Protein AF-0000000087420290 (afdb_homodimer)

Radius of gyration: 26.46 Å; Cα contacts (8 Å, |Δi|>4): 1224; chains: 2; bounding box: 42×82×59 Å

Nearest PDB structures (foldseek):
  6dr8-assembly1_A  TM=7.095E-01  e=1.200E-16  Cronobacter sakazakii
  6nc5-assembly1_A  TM=7.216E-01  e=1.451E-15  Cronobacter sakazakii
  6u10-assembly1_A  TM=7.898E-01  e=5.062E-14  Stenotrophomonas maltophilia K279a
  1k07-assembly1_A  TM=7.465E-01  e=8.359E-13  Fluoribacter gormanii
  1l9y-assembly2_B  TM=7.289E-01  e=7.854E-13  Fluoribacter gormanii

Solvent-accessible surface area (backbone atoms only — not comparable to full-atom values): 25732 Å² total; per-residue (Å²): 124,48,80,79,53,59,77,44,97,53,29,31,39,50,32,58,58,66,36,38,78,69,63,43,46,26,37,38,42,49,26,92,78,27,26,32,31,41,31,55,9,36,52,87,40,30,65,58,54,52,49,52,42,47,39,51,69,47,62,54,68,34,29,57,35,40,31,35,37,40,52,35,34,58,32,40,43,10,47,62,60,44,38,70,73,41,46,76,49,38,33,29,29,25,67,71,28,39,61,46,26,48,66,32,35,40,49,58,18,64,22,39,27,68,58,70,73,40,75,51,86,63,67,64,39,78,63,70,38,71,49,46,66,74,36,72,50,74,34,64,89,44,65,32,37,32,39,63,40,27,14,43,27,77,25,24,30,26,39,38,43,88,47,37,26,37,38,24,53,62,47,37,79,87,42,33,30,36,37,55,35,52,55,46,25,23,34,54,70,45,29,42,55,33,49,51,51,59,54,73,43,85,50,48,33,35,38,24,30,51,58,58,43,32,56,62,47,59,67,50,47,48,51,36,41,54,52,50,58,56,44,30,51,28,42,39,42,42,86,45,20,81,48,48,64,63,54,57,53,36,42,53,33,20,59,74,63,59,69,69,58,125,123,48,82,79,56,59,77,42,96,53,29,30,38,50,32,57,59,66,36,37,77,71,62,44,47,26,38,38,41,49,26,92,78,26,27,32,31,40,31,56,9,36,51,87,40,30,67,58,53,51,48,51,42,47,40,51,68,46,63,54,68,33,30,56,35,41,32,36,37,40,54,35,34,59,32,39,43,9,46,62,60,43,37,70,72,41,45,76,49,37,34,30,28,24,68,71,28,39,59,47,27,48,65,32,35,40,51,59,17,66,22,40,29,68,61,68,73,38,76,51,87,63,68,63,39,78,64,70,38,73,48,47,65,74,36,72,49,73,34,66,88,46,63,33,36,31,39,63,40,26,14,45,27,78,25,22,30,26,38,39,42,86,47,37,26,37,38,23,53,61,47,37,82,88,41,34,30,38,37,56,35,50,56,44,25,23,34,53,70,45,28,43,54,34,48,52,51,59,55,71,44,85,50,47,33,36,39,23,30,52,55,59,43,33,57,63,46,60,66,51,49,48,52,36,40,53,53,50,57,56,44,30,50,28,43,40,42,42,85,45,21,81,49,49,66,62,52,58,54,35,42,54,33,20,59,73,64,60,69,70,59,125

Foldseek 3Di:
DQDADAPDVQKGWQCVSVVHDLFWTWIWGADDLAIEIEFQFAQVSNVVSVVSCVVNVRQLQRHAEHEYQAQACRRCQNVVVNCVVSPDYAYEFAPVRAVCQQVVPCQLNVCDDVVVPHHHDHDRDHGRYHDEAQDWDDHPPFIKGWYQQAFLANTGIWIDGVQEIALEQLADPQLDGHDQDVSNHGALVSSLVSLVVVLPDNRQWYNYRHDHIDGDDNVSSVVSSVVSVVVQADCVRPPSHPYDVVVVVVVVCVVVVHDDDD/DQDADAPDVQKGWQCVSVVHDLFWTWIWGADDLAIEIEFQFAQVSNVVSVVSCVVNVRQLQRHAEHEYQAQACRRCQNVVVNCVVSPDYAYEFAPVRAVCQQVVVCQLNVCDDVVVPHHHDHDRDHGRYHDEAQDWDDHPPFIKGWYQQAFLANTGIWIDGVQEIALEQLADPQLDGHDQDVSNHGALVSSLVSLVVVLPDNRQWYNYRHDHIDGDDNVSSVVSSVVSVVVLADCVRPPNHPYDVVVVVVVVCVVVVHDDDD

Secondary structure (DSSP, 8-state):
-PPP-EEETTEEEHHHHHTS--SS--EEEEETTEEEEE----GGGHHHHHHHHHHTT--GGGEEEEE-SS--HHHHTTHHHHHHHH-S-EEEE-HHHHHHHHTT-TTTTTSEEGGGTEE--------SEE--TT-EEEETTEEEEEEE--SSSTT-EEEEETTEEEEETS--TTS--S---TTTT--HHHHHHHHHHHHHS---EEEESSS--EE--HHHHHHHHHHHHHHTTSGGGGGGSS--HHHHHHHHHHHHTPPPP-/-PPP-EEETTEEEHHHHHTS--SS--EEEEETTEEEEE----GGGHHHHHHHHHHTT--GGGEEEEE-SS--HHHHTTHHHHHHHH-S-EEEE-HHHHHHHHTT-TTTTTSEEGGGTEE--------SEE--TT-EEEETTEEEEEEE--SSSTT-EEEEETTEEEEETS--TTS--S---TTTT--HHHHHHHHHHHH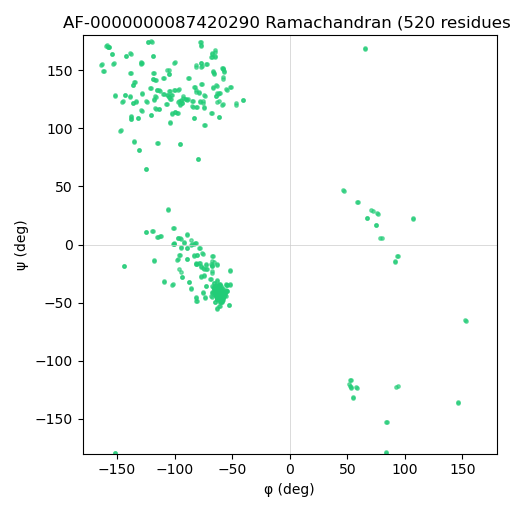HS---EEEESSS--EE--HHHHHHHHHHHHHHTTSGGGGGGSS--HHHHHHHHHHHHTPPPP-

Sequence (524 aa):
MLQRREYFPNVIEMNYQARQRLGCCVYLIFDQSEWMLIDIGYEDTVPEIVELIRQMDFPLANCKYLVLTHPDVDHAQGARKFCELVGDTQIVAHPGAVKPLADADRIRTFAEISAQGISLDIQPIKVDRQVDEGDVLEVGDIKIEVWHTPGHTDSQLAFRWNDLLFSGDNIFRDGGVGAIDAHHGSDIPAFIKSLRRIKDSDAKWLLPSHGPAFHKDDATLQQAIDRLDAYQHLSDFGTCAIDWPLLDEWEEDLIAGNKPQPMLQRREYFPNVIEMNYQARQRLGCCVYLIFDQSEWMLIDIGYEDTVPEIVELIRQMDFPLANCKYLVLTHPDVDHAQGARKFCELVGDTQIVAHPGAVKPLADADRIRTFAEISAQGISLDIQPIKVDRQVDEGDVLEVGDIKIEVWHTPGHTDSQLAFRWNDLLFSGDNIFRDGGVGAIDAHHGSDIPAFIKSLRRIKDSDAKWLLPSHGPAFHKDDATLQQAIDRLDAYQHLSDFGTCAIDWPLLDEWEEDLIAGNKPQP

Organism: NCBI:txid2527985

Structure (mmCIF, N/CA/C/O backbone):
data_AF-0000000087420290-model_v1
#
loop_
_entity.id
_entity.type
_entity.pdbx_description
1 polymer 'Hydroxyacylglutathione hydrolase'
#
loop_
_atom_site.group_PDB
_atom_site.id
_atom_site.type_symbol
_atom_site.label_atom_id
_atom_site.label_alt_id
_atom_site.label_comp_id
_atom_site.label_asym_id
_atom_site.label_entity_id
_atom_site.label_seq_id
_atom_site.pdbx_PDB_ins_code
_atom_site.Cartn_x
_atom_site.Cartn_y
_atom_site.Cartn_z
_atom_site.occupancy
_atom_site.B_iso_or_equiv
_atom_site.auth_seq_id
_atom_site.auth_comp_id
_atom_site.auth_asym_id
_atom_site.auth_atom_id
_atom_site.pdbx_PDB_model_num
ATOM 1 N N . MET A 1 1 ? -3.869 -34.812 -30.484 1 86 1 MET A N 1
ATOM 2 C CA . MET A 1 1 ? -3.312 -34.656 -29.141 1 86 1 MET A CA 1
ATOM 3 C C . MET A 1 1 ? -2.312 -33.5 -29.094 1 86 1 MET A C 1
ATOM 5 O O . MET A 1 1 ? -1.408 -33.438 -29.938 1 86 1 MET A O 1
ATOM 9 N N . LEU A 1 2 ? -2.639 -32.594 -28.188 1 93.88 2 LEU A N 1
ATOM 10 C CA . LEU A 1 2 ? -1.762 -31.438 -28.047 1 93.88 2 LEU A CA 1
ATOM 11 C C . LEU A 1 2 ? -0.466 -31.828 -27.344 1 93.88 2 LEU A C 1
ATOM 13 O O . LEU A 1 2 ? -0.49 -32.562 -26.344 1 93.88 2 LEU A O 1
ATOM 17 N N . GLN A 1 3 ? 0.605 -31.484 -27.953 1 95.81 3 GLN A N 1
ATOM 18 C CA . GLN A 1 3 ? 1.904 -31.781 -27.359 1 95.81 3 GLN A CA 1
ATOM 19 C C . GLN A 1 3 ? 2.061 -31.109 -26 1 95.81 3 GLN A C 1
ATOM 21 O O . GLN A 1 3 ? 1.726 -29.922 -25.844 1 95.81 3 GLN A O 1
ATOM 26 N N . ARG A 1 4 ? 2.477 -31.891 -25.016 1 96.38 4 ARG A N 1
ATOM 27 C CA . ARG A 1 4 ? 2.795 -31.344 -23.703 1 96.38 4 ARG A CA 1
ATOM 28 C C . ARG A 1 4 ? 4.117 -30.594 -23.734 1 96.38 4 ARG A C 1
ATOM 30 O O . ARG A 1 4 ? 5.164 -31.172 -24.047 1 96.38 4 ARG A O 1
ATOM 37 N N . ARG A 1 5 ? 4.062 -29.328 -23.453 1 95.19 5 ARG A N 1
ATOM 38 C CA . ARG A 1 5 ? 5.27 -28.516 -23.344 1 95.19 5 ARG A CA 1
ATOM 39 C C . ARG A 1 5 ? 5.73 -28.406 -21.891 1 95.19 5 ARG A C 1
ATOM 41 O O . ARG A 1 5 ? 5.414 -27.438 -21.203 1 95.19 5 ARG A O 1
ATOM 48 N N . GLU A 1 6 ? 6.512 -29.375 -21.469 1 94.94 6 GLU A N 1
ATOM 49 C CA . GLU A 1 6 ? 6.961 -29.406 -20.078 1 94.94 6 GLU A CA 1
ATOM 50 C C . GLU A 1 6 ? 8.055 -28.375 -19.828 1 94.94 6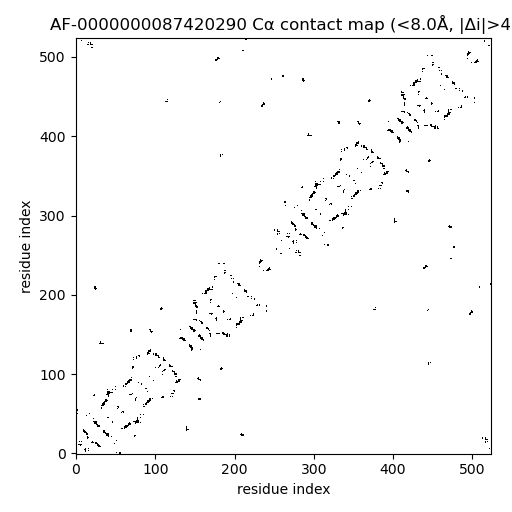 GLU A C 1
ATOM 52 O O . GLU A 1 6 ? 9.07 -28.359 -20.531 1 94.94 6 GLU A O 1
ATOM 57 N N . TYR A 1 7 ? 7.82 -27.469 -18.891 1 92.88 7 TYR A N 1
ATOM 58 C CA . TYR A 1 7 ? 8.867 -26.578 -18.391 1 92.88 7 TYR A CA 1
ATOM 59 C C . TYR A 1 7 ? 10.008 -27.359 -17.766 1 92.88 7 TYR A C 1
ATOM 61 O O . TYR A 1 7 ? 11.18 -27.078 -18.031 1 92.88 7 TYR A O 1
ATOM 69 N N . PHE A 1 8 ? 9.727 -28.234 -16.844 1 95 8 PHE A N 1
ATOM 70 C CA . PHE A 1 8 ? 10.555 -29.219 -16.172 1 95 8 PHE A CA 1
ATOM 71 C C . PHE A 1 8 ? 9.898 -30.594 -16.219 1 95 8 PHE A C 1
ATOM 73 O O . PHE A 1 8 ? 8.695 -30.719 -16.469 1 95 8 PHE A O 1
ATOM 80 N N . PRO A 1 9 ? 10.727 -31.609 -16.094 1 96 9 PRO A N 1
ATOM 81 C CA . PRO A 1 9 ? 10.086 -32.938 -16.078 1 96 9 PRO A CA 1
ATOM 82 C C . PRO A 1 9 ? 8.883 -32.969 -15.141 1 96 9 PRO A C 1
ATOM 84 O O . PRO A 1 9 ? 9.008 -32.656 -13.953 1 96 9 PRO A O 1
ATOM 87 N N . ASN A 1 10 ? 7.609 -33.312 -15.641 1 98.06 10 ASN A N 1
ATOM 88 C CA . ASN A 1 10 ? 6.367 -33.5 -14.898 1 98.06 10 ASN A CA 1
ATOM 89 C C . ASN A 1 10 ? 5.723 -32.156 -14.523 1 98.06 10 ASN A C 1
ATOM 91 O O . ASN A 1 10 ? 4.77 -32.125 -13.75 1 98.06 10 ASN A O 1
ATOM 95 N N . VAL A 1 11 ? 6.293 -31.047 -15.016 1 98.12 11 VAL A N 1
ATOM 96 C CA . VAL A 1 11 ? 5.738 -29.734 -14.688 1 98.12 11 VAL A CA 1
ATOM 97 C C . VAL A 1 11 ? 5.418 -28.984 -15.969 1 98.12 11 VAL A C 1
ATOM 99 O O . VAL A 1 11 ? 6.301 -28.75 -16.797 1 98.12 11 VAL A O 1
ATOM 102 N N . ILE A 1 12 ? 4.191 -28.578 -16.125 1 97.94 12 ILE A N 1
ATOM 103 C CA . ILE A 1 12 ? 3.736 -27.766 -17.234 1 97.94 12 ILE A CA 1
ATOM 104 C C . ILE A 1 12 ? 3.238 -26.406 -16.703 1 97.94 12 ILE A C 1
ATOM 106 O O . ILE A 1 12 ? 2.486 -26.359 -15.734 1 97.94 12 ILE A O 1
ATOM 110 N N . GLU A 1 13 ? 3.752 -25.328 -17.266 1 98.25 13 GLU A N 1
ATOM 111 C CA . GLU A 1 13 ? 3.209 -24 -17.031 1 98.25 13 GLU A CA 1
ATOM 112 C C . GLU A 1 13 ? 2.211 -23.609 -18.125 1 98.25 13 GLU A C 1
ATOM 114 O O .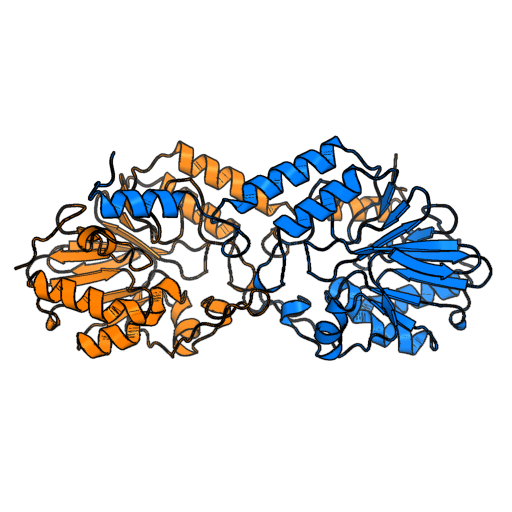 GLU A 1 13 ? 2.557 -23.562 -19.297 1 98.25 13 GLU A O 1
ATOM 119 N N . MET A 1 14 ? 1.026 -23.266 -17.766 1 98.31 14 MET A N 1
ATOM 120 C CA . MET A 1 14 ? -0.098 -23.25 -18.703 1 98.31 14 MET A CA 1
ATOM 121 C C . MET A 1 14 ? 0.009 -22.078 -19.672 1 98.31 14 MET A C 1
ATOM 123 O O . MET A 1 14 ? -0.408 -22.188 -20.828 1 98.31 14 MET A O 1
ATOM 127 N N . ASN A 1 15 ? 0.525 -20.891 -19.203 1 98.12 15 ASN A N 1
ATOM 128 C CA . ASN A 1 15 ? 0.765 -19.812 -20.156 1 98.12 15 ASN A CA 1
ATOM 129 C C . ASN A 1 15 ? 1.758 -20.219 -21.234 1 98.12 15 ASN A C 1
ATOM 131 O O . ASN A 1 15 ? 1.571 -19.906 -22.422 1 98.12 15 ASN A O 1
ATOM 135 N N . TYR A 1 16 ? 2.818 -20.906 -20.828 1 97.38 16 TYR A N 1
ATOM 136 C CA . TYR A 1 16 ? 3.822 -21.406 -21.766 1 97.38 16 TYR A CA 1
ATOM 137 C C . TYR A 1 16 ? 3.225 -22.438 -22.719 1 97.38 16 TYR A C 1
ATOM 139 O O . TYR A 1 16 ? 3.453 -22.375 -23.938 1 97.38 16 TYR A O 1
ATOM 147 N N . GLN A 1 17 ? 2.447 -23.312 -22.188 1 97.06 17 GLN A N 1
ATOM 148 C CA . GLN A 1 17 ? 1.751 -24.312 -23 1 97.06 17 GLN A CA 1
ATOM 149 C C . GLN A 1 17 ? 0.885 -23.641 -24.062 1 97.06 17 GLN A C 1
ATOM 151 O O . GLN A 1 17 ? 0.858 -24.078 -25.219 1 97.06 17 GLN A O 1
ATOM 156 N N . ALA A 1 18 ? 0.238 -22.578 -23.625 1 96.88 18 ALA A N 1
ATOM 157 C CA . ALA A 1 18 ? -0.701 -21.875 -24.5 1 96.88 18 ALA A CA 1
ATOM 158 C C . ALA A 1 18 ? 0.029 -20.922 -25.438 1 96.88 18 ALA A C 1
ATOM 160 O O . ALA A 1 18 ? -0.551 -20.438 -26.422 1 96.88 18 ALA A O 1
ATOM 161 N N . ARG A 1 19 ? 1.255 -20.594 -25.172 1 96.12 19 ARG A N 1
ATOM 162 C CA . ARG A 1 19 ? 2.045 -19.594 -25.891 1 96.12 19 ARG A CA 1
ATOM 163 C C . ARG A 1 19 ? 1.373 -18.234 -25.844 1 96.12 19 ARG A C 1
ATOM 165 O O . ARG A 1 19 ? 1.347 -17.516 -26.844 1 96.12 19 ARG A O 1
ATOM 172 N N . GLN A 1 20 ? 0.783 -17.922 -24.781 1 95.62 20 GLN A N 1
ATOM 173 C CA . GLN A 1 20 ? 0.14 -16.641 -24.5 1 95.62 20 GLN A CA 1
ATOM 174 C C . GLN A 1 20 ? -0.107 -16.484 -23 1 95.62 20 GLN A C 1
ATOM 176 O O . GLN A 1 20 ? -0.253 -17.469 -22.281 1 95.62 20 GLN A O 1
ATOM 181 N N . ARG A 1 21 ? -0.164 -15.242 -22.609 1 95.88 21 ARG A N 1
ATOM 182 C CA . ARG A 1 21 ? -0.435 -14.984 -21.188 1 95.88 21 ARG A CA 1
ATOM 183 C C . ARG A 1 21 ? -1.926 -15.094 -20.891 1 95.88 21 ARG A C 1
ATOM 185 O O . ARG A 1 21 ? -2.727 -14.312 -21.422 1 95.88 21 ARG A O 1
ATOM 192 N N . LEU A 1 22 ? -2.33 -15.984 -20.062 1 96.56 22 LEU A N 1
ATOM 193 C CA . LEU A 1 22 ? -3.707 -16.188 -19.641 1 96.56 22 LEU A CA 1
ATOM 194 C C . LEU A 1 22 ? -3.971 -15.5 -18.297 1 96.56 22 LEU A C 1
ATOM 196 O O . LEU A 1 22 ? -5.125 -15.289 -17.922 1 96.56 22 LEU A O 1
ATOM 200 N N . GLY A 1 23 ? -2.943 -15.086 -17.609 1 96.38 23 GLY A N 1
ATOM 201 C CA . GLY A 1 23 ? -2.998 -14.5 -16.281 1 96.38 23 GLY A CA 1
ATOM 202 C C . GLY A 1 23 ? -1.788 -14.844 -15.43 1 96.38 23 GLY A C 1
ATOM 203 O O . GLY A 1 23 ? -0.65 -14.734 -15.891 1 96.38 23 GLY A O 1
ATOM 204 N N . CYS A 1 24 ? -2.055 -15.219 -14.133 1 98.19 24 CYS A N 1
ATOM 205 C CA . CYS A 1 24 ? -0.95 -15.688 -13.305 1 98.19 24 CYS A CA 1
ATOM 206 C C . CYS A 1 24 ? -0.417 -17.031 -13.805 1 98.19 24 CYS A C 1
ATOM 208 O O . CYS A 1 24 ? -1.02 -17.641 -14.68 1 98.19 24 CYS A O 1
ATOM 210 N N . CYS A 1 25 ? 0.703 -17.359 -13.344 1 98.56 25 CYS A N 1
ATOM 211 C CA . CYS A 1 25 ? 1.215 -18.703 -13.656 1 98.56 25 CYS A CA 1
ATOM 212 C C . CYS A 1 25 ? 0.333 -19.781 -13.047 1 98.56 25 CYS A C 1
ATOM 214 O O . CYS A 1 25 ? -0.021 -19.703 -11.867 1 98.56 25 CYS A O 1
ATOM 216 N N . VAL A 1 26 ? -0.063 -20.672 -13.844 1 98.81 26 VAL A N 1
ATOM 217 C CA . VAL A 1 26 ? -0.761 -21.891 -13.438 1 98.81 26 VAL A CA 1
ATOM 218 C C . VAL A 1 26 ? 0.111 -23.109 -13.727 1 98.81 26 VAL A C 1
ATOM 220 O O . VAL A 1 26 ? 0.416 -23.391 -14.883 1 98.81 26 VAL A O 1
ATOM 223 N N . TYR A 1 27 ? 0.488 -23.797 -12.68 1 98.88 27 TYR A N 1
ATOM 224 C CA . TYR A 1 27 ? 1.381 -24.938 -12.844 1 98.88 27 TYR A CA 1
ATOM 225 C C . TYR A 1 27 ? 0.614 -26.25 -12.727 1 98.88 27 TYR A C 1
ATOM 227 O O . TYR A 1 27 ? -0.118 -26.469 -11.758 1 98.88 27 TYR A O 1
ATOM 235 N N . LEU A 1 28 ? 0.744 -27.062 -13.719 1 98.81 28 LEU A N 1
ATOM 236 C CA . LEU A 1 28 ? 0.239 -28.438 -13.703 1 98.81 28 LEU A CA 1
ATOM 237 C C . LEU A 1 28 ? 1.357 -29.422 -13.398 1 98.81 28 LEU A C 1
ATOM 239 O O . LEU A 1 28 ? 2.348 -29.484 -14.133 1 98.81 28 LEU A O 1
ATOM 243 N N . ILE A 1 29 ? 1.285 -30.078 -12.281 1 98.81 29 ILE A N 1
ATOM 244 C CA . ILE A 1 29 ? 2.229 -31.109 -11.875 1 98.81 29 ILE A CA 1
ATOM 245 C C . ILE A 1 29 ? 1.572 -32.5 -12 1 98.81 29 ILE A C 1
ATOM 247 O O . ILE A 1 29 ? 0.464 -32.688 -11.508 1 98.81 29 ILE A O 1
ATOM 251 N N . PHE A 1 30 ? 2.24 -33.375 -12.664 1 98.56 30 PHE A N 1
ATOM 252 C CA . PHE A 1 30 ? 1.577 -34.656 -12.945 1 98.56 30 PHE A CA 1
ATOM 253 C C . PHE A 1 30 ? 2.535 -35.812 -12.75 1 98.56 30 PHE A C 1
ATOM 255 O O . PHE A 1 30 ? 3.75 -35.656 -12.891 1 98.56 30 PHE A O 1
ATOM 262 N N . ASP A 1 31 ? 2.023 -36.906 -12.336 1 97.88 31 ASP A N 1
ATOM 263 C CA . ASP A 1 31 ? 2.705 -38.188 -12.219 1 97.88 31 ASP A CA 1
ATOM 264 C C . ASP A 1 31 ? 1.722 -39.344 -12.375 1 97.88 31 ASP A C 1
ATOM 266 O O . ASP A 1 31 ? 0.674 -39.375 -11.727 1 97.88 31 ASP A O 1
ATOM 270 N N . GLN A 1 32 ? 2.084 -40.281 -13.305 1 93.44 32 GLN A N 1
ATOM 271 C CA . GLN A 1 32 ? 1.176 -41.375 -13.617 1 93.44 32 GLN A CA 1
ATOM 272 C C . GLN A 1 32 ? -0.169 -40.844 -14.117 1 93.44 32 GLN A C 1
ATOM 274 O O . GLN A 1 32 ? -0.224 -40.062 -15.062 1 93.44 32 GLN A O 1
ATOM 279 N N . SER A 1 33 ? -1.247 -41.188 -13.5 1 92.44 33 SER A N 1
ATOM 280 C CA . SER A 1 33 ? -2.561 -40.75 -13.969 1 92.44 33 SER A CA 1
ATOM 281 C C . SER A 1 33 ? -3.086 -39.562 -13.141 1 92.44 33 SER A C 1
ATOM 283 O O . SER A 1 33 ? -4.141 -39 -13.445 1 92.44 33 SER A O 1
ATOM 285 N N . GLU A 1 34 ? -2.27 -39.156 -12.195 1 97.06 34 GLU A N 1
ATOM 286 C CA . GLU A 1 34 ? -2.723 -38.094 -11.297 1 97.06 34 GLU A CA 1
ATOM 287 C C . GLU A 1 34 ? -2.053 -36.75 -11.633 1 97.06 34 GLU A C 1
ATOM 289 O O . GLU A 1 34 ? -0.936 -36.719 -12.148 1 97.06 34 GLU A O 1
ATOM 294 N N . TRP A 1 35 ? -2.754 -35.688 -11.359 1 98.06 35 TRP A N 1
ATOM 295 C CA . TRP A 1 35 ? -2.172 -34.375 -11.547 1 98.06 35 TRP A CA 1
ATOM 296 C C . TRP A 1 35 ? -2.834 -33.344 -10.633 1 98.06 35 TRP A C 1
ATOM 298 O O . TRP A 1 35 ? -3.832 -33.656 -9.977 1 98.06 35 TRP A O 1
ATOM 308 N N . MET A 1 36 ? -2.211 -32.219 -10.461 1 98.56 36 MET A N 1
ATOM 309 C CA . MET A 1 36 ? -2.713 -31.094 -9.656 1 98.56 36 MET A CA 1
ATOM 310 C C . MET A 1 36 ? -2.371 -29.766 -10.305 1 98.56 36 MET A C 1
ATOM 312 O O . MET A 1 36 ? -1.515 -29.703 -11.188 1 98.56 36 MET A O 1
ATOM 316 N N . LEU A 1 37 ? -3.066 -28.75 -9.875 1 98.81 37 LEU A N 1
ATOM 317 C CA . LEU A 1 37 ? -2.766 -27.391 -10.289 1 98.81 37 LEU A CA 1
ATOM 318 C C . LEU A 1 37 ? -2.338 -26.531 -9.094 1 98.81 37 LEU A C 1
ATOM 320 O O . LEU A 1 37 ? -2.873 -26.688 -7.996 1 98.81 37 LEU A O 1
ATOM 324 N N . ILE A 1 38 ? -1.405 -25.703 -9.32 1 98.94 38 ILE A N 1
ATOM 325 C CA . ILE A 1 38 ? -1.131 -24.578 -8.438 1 98.94 38 ILE A CA 1
ATOM 326 C C . ILE A 1 38 ? -1.696 -23.297 -9.039 1 98.94 38 ILE A C 1
ATOM 328 O O . ILE A 1 38 ? -1.231 -22.844 -10.086 1 98.94 38 ILE A O 1
ATOM 332 N N . ASP A 1 39 ? -2.744 -22.719 -8.383 1 98.88 39 ASP A N 1
ATOM 333 C CA . ASP A 1 39 ? -3.506 -21.547 -8.797 1 98.88 39 ASP A CA 1
ATOM 334 C C . ASP A 1 39 ? -4.281 -21.812 -10.078 1 98.88 39 ASP A C 1
ATOM 336 O O . ASP A 1 39 ? -4.074 -22.844 -10.727 1 98.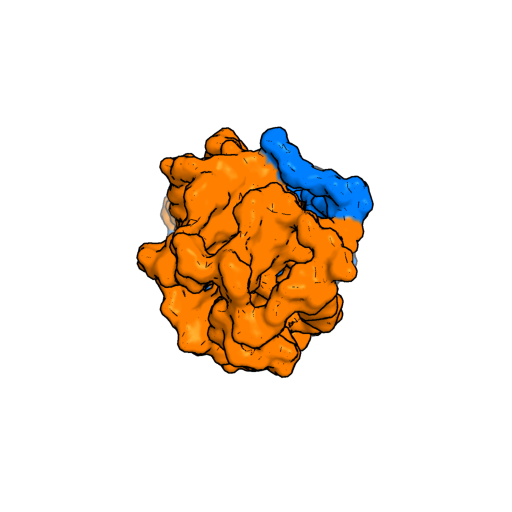88 39 ASP A O 1
ATOM 340 N N . ILE A 1 40 ? -5.191 -20.922 -10.445 1 98.75 40 ILE A N 1
ATOM 341 C CA . ILE A 1 40 ? -6.047 -21.188 -11.602 1 98.75 40 ILE A CA 1
ATOM 342 C C . ILE A 1 40 ? -6.305 -19.891 -12.359 1 98.75 40 ILE A C 1
ATOM 344 O O . ILE A 1 40 ? -6.77 -19.906 -13.5 1 98.75 40 ILE A O 1
ATOM 348 N N . GLY A 1 41 ? -6.09 -18.719 -11.711 1 98.44 41 GLY A N 1
ATOM 349 C CA . GLY A 1 41 ? -6.223 -17.422 -12.367 1 98.44 41 GLY A CA 1
ATOM 350 C C . GLY A 1 41 ? -7.652 -16.922 -12.398 1 98.44 41 GLY A C 1
ATOM 351 O O . GLY A 1 41 ? -8.438 -17.188 -11.484 1 98.44 41 GLY A O 1
ATOM 352 N N . TYR A 1 42 ? -7.965 -16.125 -13.375 1 98.31 42 TYR A N 1
ATOM 353 C CA . TYR A 1 42 ? -9.266 -15.484 -13.531 1 98.31 42 TYR A CA 1
ATOM 354 C C . TYR A 1 42 ? -10.297 -16.469 -14.07 1 98.31 42 TYR A C 1
ATOM 356 O O . TYR A 1 42 ? -9.953 -17.422 -14.773 1 98.31 42 TYR A O 1
ATOM 364 N N . GLU A 1 43 ? -11.5 -16.156 -13.781 1 98.25 43 GLU A N 1
ATOM 365 C CA . GLU A 1 43 ? -12.609 -17.031 -14.172 1 98.25 43 GLU A CA 1
ATOM 366 C C . GLU A 1 43 ? -12.719 -17.141 -15.688 1 98.25 43 GLU A C 1
ATOM 368 O O . GLU A 1 43 ? -13 -18.219 -16.219 1 98.25 43 GLU A O 1
ATOM 373 N N . ASP A 1 44 ? -12.469 -16.078 -16.391 1 97.88 44 ASP A N 1
ATOM 374 C CA . ASP A 1 44 ? -12.703 -16.031 -17.828 1 97.88 44 ASP A CA 1
ATOM 375 C C . ASP A 1 44 ? -11.664 -16.859 -18.594 1 97.88 44 ASP A C 1
ATOM 377 O O . ASP A 1 44 ? -11.859 -17.203 -19.75 1 97.88 44 ASP A O 1
ATOM 381 N N . THR A 1 45 ? -10.555 -17.188 -17.984 1 98.19 45 THR A N 1
ATOM 382 C CA . THR A 1 45 ? -9.508 -17.953 -18.656 1 98.19 45 THR A CA 1
ATOM 383 C C . THR A 1 45 ? -9.648 -19.453 -18.359 1 98.19 45 THR A C 1
ATOM 385 O O . THR A 1 45 ? -9 -20.281 -19 1 98.19 45 THR A O 1
ATOM 388 N N . VAL A 1 46 ? -10.516 -19.844 -17.453 1 98.44 46 VAL A N 1
ATOM 389 C CA . VAL A 1 46 ? -10.633 -21.203 -16.953 1 98.44 46 VAL A CA 1
ATOM 390 C C . VAL A 1 46 ? -11.031 -22.141 -18.094 1 98.44 46 VAL A C 1
ATOM 392 O O . VAL A 1 46 ? -10.438 -23.203 -18.266 1 98.44 46 VAL A O 1
ATOM 395 N N . PRO A 1 47 ? -12.039 -21.781 -18.953 1 98.19 47 PRO A N 1
ATOM 396 C CA . PRO A 1 47 ? -12.414 -22.703 -20.031 1 98.19 47 PRO A CA 1
ATOM 397 C C . PRO A 1 47 ? -11.25 -23.031 -20.969 1 98.19 47 PRO A C 1
ATOM 399 O O . PRO A 1 47 ? -11.102 -24.172 -21.391 1 98.19 47 PRO A O 1
ATOM 402 N N . GLU A 1 48 ? -10.461 -22.016 -21.203 1 98.31 48 GLU A N 1
ATOM 403 C CA . GLU A 1 48 ? -9.305 -22.266 -22.062 1 98.31 48 GLU A CA 1
ATOM 404 C C . GLU A 1 48 ? -8.297 -23.188 -21.391 1 98.31 48 GLU A C 1
ATOM 406 O O . GLU A 1 48 ? -7.754 -24.094 -22.031 1 98.31 48 GLU A O 1
ATOM 411 N N . ILE A 1 49 ? -8.023 -23.047 -20.156 1 98.5 49 ILE A N 1
ATOM 412 C CA . ILE A 1 49 ? -7.098 -23.875 -19.391 1 98.5 49 ILE A CA 1
ATOM 413 C C . ILE A 1 49 ? -7.598 -25.328 -19.375 1 98.5 49 ILE A C 1
ATOM 415 O O . ILE A 1 49 ? -6.836 -26.25 -19.656 1 98.5 49 ILE A O 1
ATOM 419 N N . VAL A 1 50 ? -8.891 -25.484 -19.141 1 98.38 50 VAL A N 1
ATOM 420 C CA . VAL A 1 50 ? -9.477 -26.828 -19.078 1 98.38 50 VAL A CA 1
ATOM 421 C C . VAL A 1 50 ? -9.391 -27.484 -20.453 1 98.38 50 VAL A C 1
ATOM 423 O O . VAL A 1 50 ? -9.078 -28.688 -20.547 1 98.38 50 VAL A O 1
ATOM 426 N N . GLU A 1 51 ? -9.648 -26.719 -21.484 1 98 51 GLU A N 1
ATOM 427 C CA . GLU A 1 51 ? -9.57 -27.266 -22.844 1 98 51 GLU A CA 1
ATOM 428 C C . GLU A 1 51 ? -8.148 -27.719 -23.172 1 98 51 GLU A C 1
ATOM 430 O O . GLU A 1 51 ? -7.949 -28.781 -23.75 1 98 51 GLU A O 1
ATOM 435 N N . LEU A 1 52 ? -7.16 -26.922 -22.781 1 98.25 52 LEU A N 1
ATOM 436 C CA . LEU A 1 52 ? -5.766 -27.297 -22.984 1 98.25 52 LEU A CA 1
ATOM 437 C C . LEU A 1 52 ? -5.445 -28.609 -22.266 1 98.25 52 LEU A C 1
ATOM 439 O O . LEU A 1 52 ? -4.793 -29.484 -22.828 1 98.25 52 LEU A O 1
ATOM 443 N N . ILE A 1 53 ? -5.902 -28.734 -21.047 1 97.94 53 ILE A N 1
ATOM 444 C CA . ILE A 1 53 ? -5.656 -29.922 -20.234 1 97.94 53 ILE A CA 1
ATOM 445 C C . ILE A 1 53 ? -6.266 -31.156 -20.906 1 97.94 53 ILE A C 1
ATOM 447 O O . ILE A 1 53 ? -5.629 -32.188 -20.984 1 97.94 53 ILE A O 1
ATOM 451 N N . ARG A 1 54 ? -7.461 -30.984 -21.391 1 96.69 54 ARG A N 1
ATOM 452 C CA . ARG A 1 54 ? -8.133 -32.062 -22.125 1 96.69 54 ARG A CA 1
ATOM 453 C C . ARG A 1 54 ? -7.348 -32.438 -23.359 1 96.69 54 ARG A C 1
ATOM 455 O O . ARG A 1 54 ? -7.137 -33.625 -23.609 1 96.69 54 ARG A O 1
ATOM 462 N N . GLN A 1 55 ? -6.938 -31.469 -24.062 1 97.81 55 GLN A N 1
ATOM 463 C CA . GLN A 1 55 ? -6.234 -31.719 -25.328 1 97.81 55 GLN A CA 1
ATOM 464 C C . GLN A 1 55 ? -4.879 -32.375 -25.078 1 97.81 55 GLN A C 1
ATOM 466 O O . GLN A 1 55 ? -4.328 -33.031 -25.969 1 97.81 55 GLN A O 1
ATOM 471 N N . MET A 1 56 ? -4.309 -32.188 -23.906 1 97.44 56 MET A N 1
ATOM 472 C CA . MET A 1 56 ? -3.041 -32.812 -23.531 1 97.44 56 MET A CA 1
ATOM 473 C C . MET A 1 56 ? -3.268 -34.25 -23.016 1 97.44 56 MET A C 1
ATOM 475 O O . MET A 1 56 ? -2.334 -34.875 -22.531 1 97.44 56 MET A O 1
ATOM 479 N N . ASP A 1 57 ? -4.504 -34.656 -23.016 1 96.25 57 ASP A N 1
ATOM 480 C CA . ASP A 1 57 ? -4.922 -36.031 -22.688 1 96.25 57 ASP A CA 1
ATOM 481 C C . ASP A 1 57 ? -4.789 -36.312 -21.188 1 96.25 57 ASP A C 1
ATOM 483 O O . ASP A 1 57 ? -4.398 -37.406 -20.781 1 96.25 57 ASP A O 1
ATOM 487 N N . PHE A 1 58 ? -4.93 -35.281 -20.391 1 96.38 58 PHE A N 1
ATOM 488 C CA . PHE A 1 58 ? -5.109 -35.469 -18.953 1 96.38 58 PHE A CA 1
ATOM 489 C C . PHE A 1 58 ? -6.574 -35.719 -18.625 1 96.38 58 PHE A C 1
ATOM 491 O O . PHE A 1 58 ? -7.441 -34.906 -18.922 1 96.38 58 PHE A O 1
ATOM 498 N N . PRO A 1 59 ? -6.82 -36.906 -18.047 1 95.56 59 PRO A N 1
ATOM 499 C CA . PRO A 1 59 ? -8.203 -37.125 -17.609 1 95.56 59 PRO A CA 1
ATOM 500 C C . PRO A 1 59 ? -8.617 -36.125 -16.516 1 95.56 59 PRO A C 1
ATOM 502 O O . PRO A 1 59 ? -7.977 -36.062 -15.469 1 95.56 59 PRO A O 1
ATOM 505 N N . LEU A 1 60 ? -9.641 -35.406 -16.75 1 96.25 60 LEU A N 1
ATOM 506 C CA . LEU A 1 60 ? -10.062 -34.344 -15.844 1 96.25 60 LEU A CA 1
ATOM 507 C C . LEU A 1 60 ? -10.391 -34.875 -14.461 1 96.25 60 LEU A C 1
ATOM 509 O O . LEU A 1 60 ? -10.094 -34.25 -13.453 1 96.25 60 LEU A O 1
ATOM 513 N N . ALA A 1 61 ? -10.922 -36.031 -14.398 1 93.94 61 ALA A N 1
ATOM 514 C CA . ALA A 1 61 ? -11.344 -36.656 -13.156 1 93.94 61 ALA A CA 1
ATOM 515 C C . ALA A 1 61 ? -10.148 -37 -12.273 1 93.94 61 ALA A C 1
ATOM 517 O O . ALA A 1 61 ? -10.305 -37.312 -11.086 1 93.94 61 ALA A O 1
ATOM 518 N N . ASN A 1 62 ? -8.961 -36.969 -12.82 1 96.44 62 ASN A N 1
ATOM 519 C CA . ASN A 1 62 ? -7.77 -37.375 -12.078 1 96.44 62 ASN A CA 1
ATOM 520 C C . ASN A 1 62 ? -7.078 -36.188 -11.43 1 96.44 62 ASN A C 1
ATOM 522 O O . ASN A 1 62 ? -6.004 -36.344 -10.844 1 96.44 62 ASN A O 1
ATOM 526 N N . CYS A 1 63 ? -7.652 -35.031 -11.516 1 97.69 63 CYS A N 1
ATOM 527 C CA . CYS A 1 63 ? -7.117 -33.875 -10.797 1 97.69 63 CYS A CA 1
ATOM 528 C C . CYS A 1 63 ? -7.277 -34.062 -9.297 1 97.69 63 CYS A C 1
ATOM 530 O O . CYS A 1 63 ? -8.391 -33.969 -8.766 1 97.69 63 CYS A O 1
ATOM 532 N N . LYS A 1 64 ? -6.223 -34.188 -8.633 1 97.44 64 LYS A N 1
ATOM 533 C CA . LYS A 1 64 ? -6.277 -34.438 -7.199 1 97.44 64 LYS A CA 1
ATOM 534 C C . LYS A 1 64 ? -6.527 -33.156 -6.41 1 97.44 64 LYS A C 1
ATOM 536 O O . LYS A 1 64 ? -7.348 -33.125 -5.492 1 97.44 64 LYS A O 1
ATOM 541 N N . TYR A 1 65 ? -5.711 -32.156 -6.781 1 98.12 65 TYR A N 1
ATOM 542 C CA . TYR A 1 65 ? -5.734 -30.922 -6.023 1 98.12 65 TYR A CA 1
ATOM 543 C C . TYR A 1 65 ? -5.762 -29.719 -6.957 1 98.12 65 TYR A C 1
ATOM 545 O O . TYR A 1 65 ? -5.102 -29.719 -8 1 98.12 65 TYR A O 1
ATOM 553 N N . LEU A 1 66 ? -6.5 -28.734 -6.648 1 98.81 66 LEU A N 1
ATOM 554 C CA . LEU A 1 66 ? -6.258 -27.328 -6.996 1 98.81 66 LEU A CA 1
ATOM 555 C C . LEU A 1 66 ? -5.742 -26.547 -5.789 1 98.81 66 LEU A C 1
ATOM 557 O O . LEU A 1 66 ? -6.512 -26.234 -4.879 1 98.81 66 LEU A O 1
ATOM 561 N N . VAL A 1 67 ? -4.496 -26.266 -5.781 1 98.88 67 VAL A N 1
ATOM 562 C CA . VAL A 1 67 ? -3.854 -25.609 -4.645 1 98.88 67 VAL A CA 1
ATOM 563 C C . VAL A 1 67 ? -3.764 -24.109 -4.895 1 98.88 67 VAL A C 1
ATOM 565 O O . VAL A 1 67 ? -3.238 -23.672 -5.922 1 98.88 67 VAL A O 1
ATOM 568 N N . LEU A 1 68 ? -4.301 -23.328 -4.027 1 98.94 68 LEU A N 1
ATOM 569 C CA . LEU A 1 68 ? -4.184 -21.875 -4.098 1 98.94 68 LEU A CA 1
ATOM 570 C C . LEU A 1 68 ? -3.033 -21.391 -3.227 1 98.94 68 LEU A C 1
ATOM 572 O O . LEU A 1 68 ? -3.021 -21.609 -2.016 1 98.94 68 LEU A O 1
ATOM 576 N N . THR A 1 69 ? -2.111 -20.734 -3.861 1 98.94 69 THR A N 1
ATOM 577 C CA . THR A 1 69 ? -0.968 -20.188 -3.129 1 98.94 69 THR A CA 1
ATOM 578 C C . THR A 1 69 ? -1.42 -19.172 -2.09 1 98.94 69 THR A C 1
ATOM 580 O O . THR A 1 69 ? -0.864 -19.109 -0.991 1 98.94 69 THR A O 1
ATOM 583 N N . HIS A 1 70 ? -2.342 -18.328 -2.439 1 98.81 70 HIS A N 1
ATOM 584 C CA . HIS A 1 70 ? -2.979 -17.328 -1.578 1 98.81 70 HIS A CA 1
ATOM 585 C C . HIS A 1 70 ? -4.316 -16.875 -2.154 1 98.81 70 HIS A C 1
ATOM 587 O O . HIS A 1 70 ? -4.691 -17.281 -3.258 1 98.81 70 HIS A O 1
ATOM 593 N N . PRO A 1 71 ? -5.117 -16.109 -1.434 1 98.56 71 PRO A N 1
ATOM 594 C CA . PRO A 1 71 ? -6.527 -15.969 -1.794 1 98.56 71 PRO A CA 1
ATOM 595 C C . PRO A 1 71 ? -6.77 -14.812 -2.768 1 98.56 71 PRO A C 1
ATOM 597 O O . PRO A 1 71 ? -7.922 -14.469 -3.049 1 98.56 71 PRO A O 1
ATOM 600 N N . ASP A 1 72 ? -5.781 -14.172 -3.33 1 98.62 72 ASP A N 1
ATOM 601 C CA . ASP A 1 72 ? -5.984 -13.055 -4.246 1 98.62 72 ASP A CA 1
ATOM 602 C C . ASP A 1 72 ? -6.855 -13.461 -5.434 1 98.62 72 ASP A C 1
ATOM 604 O O . ASP A 1 72 ? -6.734 -14.578 -5.941 1 98.62 72 ASP A O 1
ATOM 608 N N . VAL A 1 73 ? -7.582 -12.539 -5.934 1 98.69 73 VAL A N 1
ATOM 609 C CA . VAL A 1 73 ? -8.594 -12.773 -6.961 1 98.69 73 VAL A CA 1
ATOM 610 C C . VAL A 1 73 ? -7.914 -13.227 -8.25 1 98.69 73 VAL A C 1
ATOM 612 O O . VAL A 1 73 ? -8.453 -14.07 -8.984 1 98.69 73 VAL A O 1
ATOM 615 N N . ASP A 1 74 ? -6.754 -12.758 -8.523 1 98.44 74 ASP A N 1
ATOM 616 C CA . ASP A 1 74 ? -6.098 -13.094 -9.789 1 98.44 74 ASP A CA 1
ATOM 617 C C . ASP A 1 74 ? -5.477 -14.484 -9.727 1 98.44 74 ASP A C 1
ATOM 619 O O . ASP A 1 74 ? -4.988 -14.992 -10.742 1 98.44 74 ASP A O 1
ATOM 623 N N . HIS A 1 75 ? -5.547 -15.133 -8.625 1 98.75 75 HIS A N 1
ATOM 624 C CA . HIS A 1 75 ? -5.098 -16.516 -8.477 1 98.75 75 HIS A CA 1
ATOM 625 C C . HIS A 1 75 ? -6.285 -17.453 -8.305 1 98.75 75 HIS A C 1
ATOM 627 O O . HIS A 1 75 ? -6.23 -18.609 -8.734 1 98.75 75 HIS A O 1
ATOM 633 N N . ALA A 1 76 ? -7.359 -16.953 -7.684 1 98.75 76 ALA A N 1
ATOM 634 C CA . ALA A 1 76 ? -8.352 -17.859 -7.098 1 98.75 76 ALA A CA 1
ATOM 635 C C . ALA A 1 76 ? -9.711 -17.688 -7.762 1 98.75 76 ALA A C 1
ATOM 637 O O . ALA A 1 76 ? -10.609 -18.516 -7.586 1 98.75 76 ALA A O 1
ATOM 638 N N . GLN A 1 77 ? -9.891 -16.641 -8.508 1 98.69 77 GLN A N 1
ATOM 639 C CA . GLN A 1 77 ? -11.219 -16.297 -9 1 98.69 77 GLN A CA 1
ATOM 640 C C . GLN A 1 77 ? -11.852 -17.469 -9.75 1 98.69 77 GLN A C 1
ATOM 642 O O . GLN A 1 77 ? -13.047 -17.719 -9.633 1 98.69 77 GLN A O 1
ATOM 647 N N . GLY A 1 78 ? -11.086 -18.172 -10.523 1 98.5 78 GLY A N 1
ATOM 648 C CA . GLY A 1 78 ? -11.586 -19.219 -11.406 1 98.5 78 GLY A CA 1
ATOM 649 C C . GLY A 1 78 ? -11.805 -20.547 -10.695 1 98.5 78 GLY A C 1
ATOM 650 O O . GLY A 1 78 ? -12.266 -21.516 -11.305 1 98.5 78 GLY A O 1
ATOM 651 N N . ALA A 1 79 ? -11.57 -20.625 -9.414 1 98.5 79 ALA A N 1
ATOM 652 C CA . ALA A 1 79 ? -11.531 -21.891 -8.695 1 98.5 79 ALA A CA 1
ATOM 653 C C . ALA A 1 79 ? -12.891 -22.594 -8.742 1 98.5 79 ALA A C 1
ATOM 655 O O . ALA A 1 79 ? -12.969 -23.781 -9.039 1 98.5 79 ALA A O 1
ATOM 656 N N . ARG A 1 80 ? -13.945 -21.875 -8.484 1 96.94 80 ARG A N 1
ATOM 657 C CA . ARG A 1 80 ? -15.281 -22.469 -8.492 1 96.94 80 ARG A CA 1
ATOM 658 C C . ARG A 1 80 ? -15.625 -23.016 -9.875 1 96.94 80 ARG A C 1
ATOM 660 O O . ARG A 1 80 ? -16.094 -24.156 -10 1 96.94 80 ARG A O 1
ATOM 667 N N . LYS A 1 81 ? -15.391 -22.172 -10.859 1 97.25 81 LYS A N 1
ATOM 668 C CA . LYS A 1 81 ? -15.664 -22.578 -12.234 1 97.25 81 LYS A CA 1
ATOM 669 C C . LYS A 1 81 ? -14.852 -23.812 -12.609 1 97.25 81 LYS A C 1
ATOM 671 O O . LYS A 1 81 ? -15.367 -24.719 -13.273 1 97.25 81 LYS A O 1
ATOM 676 N N . PHE A 1 82 ? -13.656 -23.828 -12.211 1 98.44 82 PHE A N 1
ATOM 677 C CA . PHE A 1 82 ? -12.781 -24.969 -12.492 1 98.44 82 PHE A CA 1
ATOM 678 C C . PHE A 1 82 ? -13.359 -26.25 -11.898 1 98.44 82 PHE A C 1
ATOM 680 O O . PHE A 1 82 ? -13.438 -27.266 -12.578 1 98.44 82 PHE A O 1
ATOM 687 N N . CYS A 1 83 ? -13.719 -26.172 -10.664 1 96.62 83 CYS A N 1
ATOM 688 C CA . CYS A 1 83 ? -14.273 -27.344 -9.984 1 96.62 83 CYS A CA 1
ATOM 689 C C . CYS A 1 83 ? -15.562 -27.797 -10.656 1 96.62 83 CYS A C 1
ATOM 691 O O . CYS A 1 83 ? -15.828 -29 -10.742 1 96.62 83 CYS A O 1
ATOM 693 N N . GLU A 1 84 ? -16.359 -26.859 -11.102 1 95.12 84 GLU A N 1
ATOM 694 C CA . GLU A 1 84 ? -17.578 -27.203 -11.82 1 95.12 84 GLU A CA 1
ATOM 695 C C . GLU A 1 84 ? -17.281 -27.984 -13.094 1 95.12 84 GLU A C 1
ATOM 697 O O . GLU A 1 84 ? -18.047 -28.875 -13.477 1 95.12 84 GLU A O 1
ATOM 702 N N . LEU A 1 85 ? -16.188 -27.672 -13.719 1 95.44 85 LEU A N 1
ATOM 703 C CA . LEU A 1 85 ? -15.859 -28.266 -15.008 1 95.44 85 LEU A CA 1
ATOM 704 C C . LEU A 1 85 ? -15.133 -29.609 -14.812 1 95.44 85 LEU A C 1
ATOM 706 O O . LEU A 1 85 ? -15.32 -30.531 -15.602 1 95.44 85 LEU A O 1
ATOM 710 N N . VAL A 1 86 ? -14.289 -29.719 -13.859 1 94.06 86 VAL A N 1
ATOM 711 C CA . VAL A 1 86 ? -13.398 -30.875 -13.727 1 94.06 86 VAL A CA 1
ATOM 712 C C . VAL A 1 86 ? -14.023 -31.891 -12.789 1 94.06 86 VAL A C 1
ATOM 714 O O . VAL A 1 86 ? -13.727 -33.094 -12.875 1 94.06 86 VAL A O 1
ATOM 717 N N . GLY A 1 87 ? -14.898 -31.469 -11.922 1 86.44 87 GLY A N 1
ATOM 718 C CA . GLY A 1 87 ? -15.57 -32.375 -11.008 1 86.44 87 GLY A CA 1
ATOM 719 C C . GLY A 1 87 ? -14.883 -32.5 -9.656 1 86.44 87 GLY A C 1
ATOM 720 O O . GLY A 1 87 ? -14.578 -31.484 -9.031 1 86.44 87 GLY A O 1
ATOM 721 N N . ASP A 1 88 ? -14.484 -33.781 -9.266 1 87.06 88 ASP A N 1
ATOM 722 C CA . ASP A 1 88 ? -14.062 -34.125 -7.914 1 87.06 88 ASP A CA 1
ATOM 723 C C . ASP A 1 88 ? -12.625 -33.719 -7.66 1 87.06 88 ASP A C 1
ATOM 725 O O . ASP A 1 88 ? -11.695 -34.5 -7.844 1 87.06 88 ASP A O 1
ATOM 729 N N . THR A 1 89 ? -12.297 -32.531 -7.492 1 95.38 89 THR A N 1
ATOM 730 C CA . THR A 1 89 ? -10.992 -31.984 -7.105 1 95.38 89 THR A CA 1
ATOM 731 C C . THR A 1 89 ? -11.086 -31.234 -5.781 1 95.38 89 THR A C 1
ATOM 733 O O . THR A 1 89 ? -12.109 -30.625 -5.48 1 95.38 89 THR A O 1
ATOM 736 N N . GLN A 1 90 ? -10.078 -31.344 -4.945 1 98 90 GLN A N 1
ATOM 737 C CA . GLN A 1 90 ? -10.031 -30.625 -3.678 1 98 90 GLN A CA 1
ATOM 738 C C . GLN A 1 90 ? -9.344 -29.266 -3.84 1 98 90 GLN A C 1
ATOM 740 O O . GLN A 1 90 ? -8.219 -29.188 -4.332 1 98 90 GLN A O 1
ATOM 745 N N . ILE A 1 91 ? -10.031 -28.266 -3.443 1 98.75 91 ILE A N 1
ATOM 746 C CA . ILE A 1 91 ? -9.375 -26.969 -3.322 1 98.75 91 ILE A CA 1
ATOM 747 C C . ILE A 1 91 ? -8.539 -26.938 -2.041 1 98.75 91 ILE A C 1
ATOM 749 O O . ILE A 1 91 ? -9.062 -27.172 -0.95 1 98.75 91 ILE A O 1
ATOM 753 N N . VAL A 1 92 ? -7.289 -26.688 -2.145 1 98.94 92 VAL A N 1
ATOM 754 C CA . VAL A 1 92 ? -6.328 -26.703 -1.048 1 98.94 92 VAL A CA 1
ATOM 755 C C . VAL A 1 92 ? -5.77 -25.297 -0.83 1 98.94 92 VAL A C 1
ATOM 757 O O . VAL A 1 92 ? -5.422 -24.609 -1.789 1 98.94 92 VAL A O 1
ATOM 760 N N . ALA A 1 93 ? -5.711 -24.844 0.37 1 98.94 93 ALA A N 1
ATOM 761 C CA . ALA A 1 93 ? -5.148 -23.531 0.688 1 98.94 93 ALA A CA 1
ATOM 762 C C . ALA A 1 93 ? -4.695 -23.469 2.143 1 98.94 93 ALA A C 1
ATOM 764 O O . ALA A 1 93 ? -4.949 -24.406 2.92 1 98.94 93 ALA A O 1
ATOM 765 N N . HIS A 1 94 ? -4.016 -22.469 2.475 1 98.94 94 HIS A N 1
ATOM 766 C CA . HIS A 1 94 ? -3.615 -22.203 3.852 1 98.94 94 HIS A CA 1
ATOM 767 C C . HIS A 1 94 ? -4.824 -21.891 4.727 1 98.94 94 HIS A C 1
ATOM 769 O O . HIS A 1 94 ? -5.789 -21.281 4.27 1 98.94 94 HIS A O 1
ATOM 775 N N . PRO A 1 95 ? -4.777 -22.25 6.059 1 98.81 95 PRO A N 1
ATOM 776 C CA . PRO A 1 95 ? -5.895 -21.922 6.949 1 98.81 95 PRO A CA 1
ATOM 777 C C . PRO A 1 95 ? -6.25 -20.438 6.945 1 98.81 95 PRO A C 1
ATOM 779 O O . PRO A 1 95 ? -7.426 -20.078 7.035 1 98.81 95 PRO A O 1
ATOM 782 N N . GLY A 1 96 ? -5.246 -19.625 6.812 1 98.25 96 GLY A N 1
ATOM 783 C CA . GLY A 1 96 ? -5.457 -18.172 6.812 1 98.25 96 GLY A CA 1
ATOM 784 C C . GLY A 1 96 ? -6.211 -17.688 5.59 1 98.25 96 GLY A C 1
ATOM 785 O O . GLY A 1 96 ? -6.715 -16.562 5.578 1 98.25 96 GLY A O 1
ATOM 786 N N . ALA A 1 97 ? -6.277 -18.469 4.574 1 98.62 97 ALA A N 1
ATOM 787 C CA . ALA A 1 97 ? -6.965 -18.094 3.34 1 98.62 97 ALA A CA 1
ATOM 788 C C . ALA A 1 97 ? -8.438 -18.5 3.389 1 98.62 97 ALA A C 1
ATOM 790 O O . ALA A 1 97 ? -9.234 -18.047 2.561 1 98.62 97 ALA A O 1
ATOM 791 N N . VAL A 1 98 ? -8.836 -19.297 4.332 1 98.75 98 VAL A N 1
ATOM 792 C CA . VAL A 1 98 ? -10.164 -19.906 4.371 1 98.75 98 VAL A CA 1
ATOM 793 C C . VAL A 1 98 ? -11.227 -18.812 4.488 1 98.75 98 VAL A C 1
ATOM 795 O O . VAL A 1 98 ? -12.141 -18.719 3.664 1 98.75 98 VAL A O 1
ATOM 798 N N . LYS A 1 99 ? -11.141 -17.969 5.465 1 98.19 99 LYS A N 1
ATOM 799 C CA . LYS A 1 99 ? -12.172 -16.969 5.723 1 98.19 99 LYS A CA 1
ATOM 800 C C . LYS A 1 99 ? -12.258 -15.969 4.574 1 98.19 99 LYS A C 1
ATOM 802 O O . LYS A 1 99 ? -13.352 -15.695 4.066 1 98.19 99 LYS A O 1
ATOM 807 N N . PRO A 1 100 ? -11.117 -15.406 4.129 1 98.19 100 PRO A N 1
ATOM 808 C CA . PRO A 1 100 ? -11.203 -14.477 3.004 1 98.19 100 PRO A CA 1
ATOM 809 C C . PRO A 1 100 ? -11.875 -15.094 1.778 1 98.19 100 PRO A C 1
ATOM 811 O O . PRO A 1 100 ? -12.633 -14.414 1.075 1 98.19 100 PRO A O 1
ATOM 814 N N . LEU A 1 101 ? -11.586 -16.312 1.509 1 98.75 101 LEU A N 1
ATOM 815 C CA . LEU A 1 101 ? -12.172 -16.984 0.35 1 98.75 101 LEU A CA 1
ATOM 816 C C . LEU A 1 101 ? -13.641 -17.312 0.59 1 98.75 101 LEU A C 1
ATOM 818 O O . LEU A 1 101 ? -14.484 -17.062 -0.276 1 98.75 101 LEU A O 1
ATOM 822 N N . ALA A 1 102 ? -13.961 -17.844 1.768 1 98.75 102 ALA A N 1
ATOM 823 C CA . ALA A 1 102 ? -15.328 -18.234 2.096 1 98.75 102 ALA A CA 1
ATOM 824 C C . ALA A 1 102 ? -16.25 -17.016 2.129 1 98.75 102 ALA A C 1
ATOM 826 O O . ALA A 1 102 ? -17.422 -17.094 1.749 1 98.75 102 ALA A O 1
ATOM 827 N N . ASP A 1 103 ? -15.742 -15.875 2.592 1 98.44 103 ASP A N 1
ATOM 828 C CA . ASP A 1 103 ? -16.531 -14.648 2.725 1 98.44 103 ASP A CA 1
ATOM 829 C C . ASP A 1 103 ? -16.484 -13.828 1.437 1 98.44 103 ASP A C 1
ATOM 831 O O . ASP A 1 103 ? -17.156 -12.805 1.329 1 98.44 103 ASP A O 1
ATOM 835 N N . ALA A 1 104 ? -15.734 -14.281 0.469 1 98.44 104 ALA A N 1
ATOM 836 C CA . ALA A 1 104 ? -15.492 -13.469 -0.716 1 98.44 104 ALA A CA 1
ATOM 837 C C . ALA A 1 104 ? -15.109 -12.039 -0.329 1 98.44 104 ALA A C 1
ATOM 839 O O . ALA A 1 104 ? -15.688 -11.078 -0.838 1 98.44 104 ALA A O 1
ATOM 840 N N . ASP A 1 105 ? -14.227 -11.922 0.609 1 97.88 105 ASP A N 1
ATOM 841 C CA . ASP A 1 105 ? -13.758 -10.617 1.086 1 97.88 105 ASP A CA 1
ATOM 842 C C . ASP A 1 105 ? -13.086 -9.828 -0.035 1 97.88 105 ASP A C 1
ATOM 844 O O . ASP A 1 105 ? -11.945 -10.117 -0.402 1 97.88 105 ASP A O 1
ATOM 848 N N . ARG A 1 106 ? -13.695 -8.797 -0.498 1 97.69 106 ARG A N 1
ATOM 849 C CA . ARG A 1 106 ? -13.297 -8.125 -1.729 1 97.69 106 ARG A CA 1
ATOM 850 C C . ARG A 1 106 ? -12.023 -7.309 -1.517 1 97.69 106 ARG A C 1
ATOM 852 O O . ARG A 1 106 ? -11.258 -7.09 -2.457 1 97.69 106 ARG A O 1
ATOM 859 N N . ILE A 1 107 ? -11.711 -6.824 -0.287 1 97 107 ILE A N 1
ATOM 860 C CA . ILE A 1 107 ? -10.516 -6.047 0.013 1 97 107 ILE A CA 1
ATOM 861 C C . ILE A 1 107 ? -9.328 -6.988 0.205 1 97 107 ILE A C 1
ATOM 863 O O . ILE A 1 107 ? -8.289 -6.832 -0.448 1 97 107 ILE A O 1
ATOM 867 N N . ARG A 1 108 ? -9.477 -8.094 0.965 1 96.44 108 ARG A N 1
ATOM 868 C CA . ARG A 1 108 ? -8.398 -9.008 1.319 1 96.44 108 ARG A CA 1
ATOM 869 C C . ARG A 1 108 ? -7.969 -9.844 0.116 1 96.44 108 ARG A C 1
ATOM 871 O O . ARG A 1 108 ? -6.871 -10.398 0.099 1 96.44 108 ARG A O 1
ATOM 878 N N . THR A 1 109 ? -8.867 -9.953 -0.886 1 98.12 109 THR A N 1
ATOM 879 C CA . THR A 1 109 ? -8.555 -10.758 -2.062 1 98.12 109 THR A CA 1
ATOM 880 C C . THR A 1 109 ? -8.125 -9.867 -3.225 1 98.12 109 THR A C 1
ATOM 882 O O . THR A 1 109 ? -7.906 -10.352 -4.336 1 98.12 109 THR A O 1
ATOM 885 N N . PHE A 1 110 ? -8.086 -8.57 -3.043 1 97.38 110 PHE A N 1
ATOM 886 C CA . PHE A 1 110 ? -7.738 -7.582 -4.059 1 97.38 110 PHE A CA 1
ATOM 887 C C . PHE A 1 110 ? -8.797 -7.535 -5.152 1 97.38 110 PHE A C 1
ATOM 889 O O . PHE A 1 110 ? -8.523 -7.086 -6.27 1 97.38 110 PHE A O 1
ATOM 896 N N . ALA A 1 111 ? -9.977 -7.949 -4.867 1 98.31 111 ALA A N 1
ATOM 897 C CA . ALA A 1 111 ? -11.062 -7.887 -5.844 1 98.31 111 ALA A CA 1
ATOM 898 C C . ALA A 1 111 ? -11.609 -6.465 -5.965 1 98.31 111 ALA A C 1
ATOM 900 O O . ALA A 1 111 ? -12.227 -6.117 -6.973 1 98.31 111 ALA A O 1
ATOM 901 N N . GLU A 1 112 ? -11.281 -5.684 -4.898 1 97.62 112 GLU A N 1
ATOM 902 C CA . GLU A 1 112 ? -11.789 -4.316 -4.91 1 97.62 112 GLU A CA 1
ATOM 903 C C . GLU A 1 112 ? -10.719 -3.32 -4.48 1 97.62 112 GLU A C 1
ATOM 905 O O . GLU A 1 112 ? -10.148 -3.441 -3.393 1 97.62 112 GLU A O 1
ATOM 910 N N . ILE A 1 113 ? -10.398 -2.398 -5.258 1 96.88 113 ILE A N 1
ATOM 911 C CA . ILE A 1 113 ? -9.648 -1.178 -4.984 1 96.88 113 ILE A CA 1
ATOM 912 C C . ILE A 1 113 ? -10.391 0.027 -5.551 1 96.88 113 ILE A C 1
ATOM 914 O O . ILE A 1 113 ? -10.016 0.561 -6.598 1 96.88 113 ILE A O 1
ATOM 918 N N . SER A 1 114 ? -11.344 0.487 -4.824 1 95.38 114 SER A N 1
ATOM 919 C CA . SER A 1 114 ? -12.312 1.468 -5.305 1 95.38 114 SER A CA 1
ATOM 920 C C . SER A 1 114 ? -11.617 2.752 -5.754 1 95.38 114 SER A C 1
ATOM 922 O O . SER A 1 114 ? -11.977 3.33 -6.781 1 95.38 114 SER A O 1
ATOM 924 N N . ALA A 1 115 ? -10.625 3.168 -5.023 1 93.38 115 ALA A N 1
ATOM 925 C CA . ALA A 1 115 ? -9.945 4.426 -5.316 1 93.38 115 ALA A CA 1
ATOM 926 C C . ALA A 1 115 ? -9.258 4.375 -6.676 1 93.38 115 ALA A C 1
ATOM 928 O O . ALA A 1 115 ? -8.914 5.418 -7.242 1 93.38 115 ALA A O 1
ATOM 929 N N . GLN A 1 116 ? -9.078 3.168 -7.195 1 94.06 116 GLN A N 1
ATOM 930 C CA . GLN A 1 116 ? -8.422 3.016 -8.484 1 94.06 116 GLN A CA 1
ATOM 931 C C . GLN A 1 116 ? -9.391 2.496 -9.547 1 94.06 116 GLN A C 1
ATOM 933 O O . GLN A 1 116 ? -8.977 2.078 -10.625 1 94.06 116 GLN A O 1
ATOM 938 N N . GLY A 1 117 ? -10.625 2.41 -9.195 1 95.44 117 GLY A N 1
ATOM 939 C CA . GLY A 1 117 ? -11.656 1.973 -10.125 1 95.44 117 GLY A CA 1
ATOM 940 C C . GLY A 1 117 ? -11.633 0.478 -10.383 1 95.44 117 GLY A C 1
ATOM 941 O O . GLY A 1 117 ? -12.141 0.011 -11.406 1 95.44 117 GLY A O 1
ATOM 942 N N . ILE A 1 118 ? -10.984 -0.292 -9.547 1 96.75 118 ILE A N 1
ATOM 943 C CA . ILE A 1 118 ? -10.906 -1.74 -9.695 1 96.75 118 ILE A CA 1
ATOM 944 C C . ILE A 1 118 ? -12.016 -2.406 -8.891 1 96.75 118 ILE A C 1
ATOM 946 O O . ILE A 1 118 ? -12.125 -2.188 -7.68 1 96.75 118 ILE A O 1
ATOM 950 N N . SER A 1 119 ? -12.828 -3.15 -9.57 1 98 119 SER A N 1
ATOM 951 C CA . SER A 1 119 ? -13.922 -3.926 -8.984 1 98 119 SER A CA 1
ATOM 952 C C . SER A 1 119 ? -14.156 -5.215 -9.758 1 98 119 SER A C 1
ATOM 954 O O . SER A 1 119 ? -14.781 -5.203 -10.82 1 98 119 SER A O 1
ATOM 956 N N . LEU A 1 120 ? -13.602 -6.266 -9.258 1 97.94 120 LEU A N 1
ATOM 957 C CA . LEU A 1 120 ? -13.734 -7.578 -9.875 1 97.94 120 LEU A CA 1
ATOM 958 C C . LEU A 1 120 ? -14.711 -8.453 -9.102 1 97.94 120 LEU A C 1
ATOM 960 O O . LEU A 1 120 ? -14.766 -8.383 -7.867 1 97.94 120 LEU A O 1
ATOM 964 N N . ASP A 1 121 ? -15.383 -9.266 -9.797 1 96.44 121 ASP A N 1
ATOM 965 C CA . ASP A 1 121 ? -16.297 -10.18 -9.125 1 96.44 121 ASP A CA 1
ATOM 966 C C . ASP A 1 121 ? -15.539 -11.336 -8.469 1 96.44 121 ASP A C 1
ATOM 968 O O . ASP A 1 121 ? -14.555 -11.828 -9.016 1 96.44 121 ASP A O 1
ATOM 972 N N . ILE A 1 122 ? -15.922 -11.688 -7.301 1 97.38 122 ILE A N 1
ATOM 973 C CA . ILE A 1 122 ? -15.414 -12.875 -6.621 1 97.38 122 ILE A CA 1
ATOM 974 C C . ILE A 1 122 ? -16.547 -13.531 -5.824 1 97.38 122 ILE A C 1
ATOM 976 O O . ILE A 1 122 ? -17.281 -12.844 -5.113 1 97.38 122 ILE A O 1
ATOM 980 N N . GLN A 1 123 ? -16.703 -14.812 -6.047 1 97.5 123 GLN A N 1
ATOM 981 C CA . GLN A 1 123 ? -17.688 -15.594 -5.32 1 97.5 123 GLN A CA 1
ATOM 982 C C . GLN A 1 123 ? -17.047 -16.391 -4.188 1 97.5 123 GLN A C 1
ATOM 984 O O . GLN A 1 123 ? -15.836 -16.609 -4.191 1 97.5 123 GLN A O 1
ATOM 989 N N . PRO A 1 124 ? -17.875 -16.75 -3.154 1 98.5 124 PRO A N 1
ATOM 990 C CA . PRO A 1 124 ? -17.312 -17.562 -2.08 1 98.5 124 PRO A CA 1
ATOM 991 C C . PRO A 1 124 ? -16.672 -18.859 -2.596 1 98.5 124 PRO A C 1
ATOM 993 O O . PRO A 1 124 ? -17.234 -19.516 -3.48 1 98.5 124 PRO A O 1
ATOM 996 N N . ILE A 1 125 ? -15.555 -19.141 -2.139 1 98.5 125 ILE A N 1
ATOM 997 C CA . ILE A 1 125 ? -14.82 -20.359 -2.471 1 98.5 125 ILE A CA 1
ATOM 998 C C . ILE A 1 125 ? -14.602 -21.188 -1.21 1 98.5 125 ILE A C 1
ATOM 1000 O O . ILE A 1 125 ? -14.055 -20.688 -0.219 1 98.5 125 ILE A O 1
ATOM 1004 N N . LYS A 1 126 ? -15 -22.391 -1.22 1 98 126 LYS A N 1
ATOM 1005 C CA . LYS A 1 126 ? -14.805 -23.297 -0.089 1 98 126 LYS A CA 1
ATOM 1006 C C . LYS A 1 126 ? -13.477 -24.031 -0.199 1 98 126 LYS A C 1
ATOM 1008 O O . LYS A 1 126 ? -13.195 -24.672 -1.215 1 98 126 LYS A O 1
ATOM 1013 N N . VAL A 1 127 ? -12.688 -23.922 0.804 1 98.69 127 VAL A N 1
ATOM 1014 C CA . VAL A 1 127 ? -11.453 -24.688 0.895 1 98.69 127 VAL A CA 1
ATOM 1015 C C . VAL A 1 127 ? -11.742 -26.078 1.456 1 98.69 127 VAL A C 1
ATOM 1017 O O . VAL A 1 127 ? -12.305 -26.203 2.549 1 98.69 127 VAL A O 1
ATOM 1020 N N . ASP A 1 128 ? -11.375 -27.062 0.744 1 98.56 128 ASP A N 1
ATOM 1021 C CA . ASP A 1 128 ? -11.68 -28.438 1.13 1 98.56 128 ASP A CA 1
ATOM 1022 C C . ASP A 1 128 ? -10.602 -29 2.055 1 98.56 128 ASP A C 1
ATOM 1024 O O . ASP A 1 128 ? -10.875 -29.859 2.883 1 98.56 128 ASP A O 1
ATOM 1028 N N . AR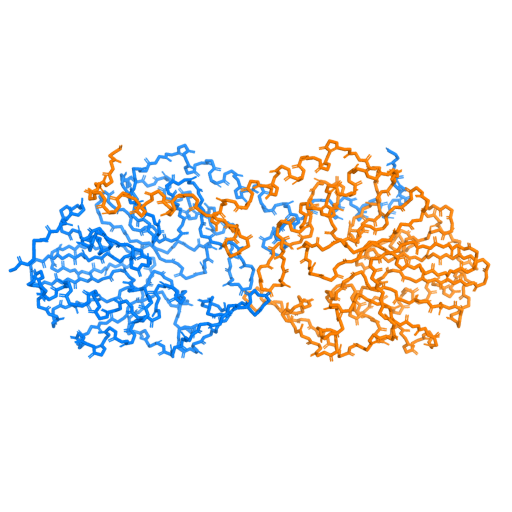G A 1 129 ? -9.43 -28.578 1.855 1 98.69 129 ARG A N 1
ATOM 1029 C CA . ARG A 1 129 ? -8.281 -29.062 2.619 1 98.69 129 ARG A CA 1
ATOM 1030 C C . ARG A 1 129 ? -7.344 -27.922 2.977 1 98.69 129 ARG A C 1
ATOM 1032 O O . ARG A 1 129 ? -6.957 -27.125 2.109 1 98.69 129 ARG A O 1
ATOM 1039 N N . GLN A 1 130 ? -7.055 -27.828 4.23 1 98.88 130 GLN A N 1
ATOM 1040 C CA . GLN A 1 130 ? -6.102 -26.828 4.707 1 98.88 130 GLN A CA 1
ATOM 1041 C C . GLN A 1 130 ? -4.707 -27.422 4.859 1 98.88 130 GLN A C 1
ATOM 1043 O O . GLN A 1 130 ? -4.555 -28.547 5.355 1 98.88 130 GLN A O 1
ATOM 1048 N N . VAL A 1 131 ? -3.686 -26.75 4.379 1 98.88 131 VAL A N 1
ATOM 1049 C CA . VAL A 1 131 ? -2.305 -27.203 4.535 1 98.88 131 VAL A CA 1
ATOM 1050 C C . VAL A 1 131 ? -1.454 -26.062 5.094 1 98.88 131 VAL A C 1
ATOM 1052 O O . VAL A 1 131 ? -1.794 -24.875 4.93 1 98.88 131 VAL A O 1
ATOM 1055 N N . ASP A 1 132 ? -0.416 -26.422 5.684 1 98.75 132 ASP A N 1
ATOM 1056 C CA . ASP A 1 132 ? 0.496 -25.484 6.316 1 98.75 132 ASP A CA 1
ATOM 1057 C C . ASP A 1 132 ? 1.925 -26.016 6.332 1 98.75 132 ASP A C 1
ATOM 1059 O O . ASP A 1 132 ? 2.207 -27.062 5.734 1 98.75 132 ASP A O 1
ATOM 1063 N N . GLU A 1 133 ? 2.77 -25.234 6.898 1 98.75 133 GLU A N 1
ATOM 1064 C CA . GLU A 1 133 ? 4.195 -25.531 6.973 1 98.75 133 GLU A CA 1
ATOM 1065 C C . GLU A 1 133 ? 4.438 -27 7.277 1 98.75 133 GLU A C 1
ATOM 1067 O O . GLU A 1 133 ? 3.953 -27.516 8.289 1 98.75 133 GLU A O 1
ATOM 1072 N N . GLY A 1 134 ? 5.203 -27.641 6.406 1 98.19 134 GLY A N 1
ATOM 1073 C CA . GLY A 1 134 ? 5.66 -29 6.684 1 98.19 134 GLY A CA 1
ATOM 1074 C C . GLY A 1 134 ? 4.727 -30.062 6.141 1 98.19 134 GLY A C 1
ATOM 1075 O O . GLY A 1 134 ? 5.098 -31.234 6.062 1 98.19 134 GLY A O 1
ATOM 1076 N N . ASP A 1 135 ? 3.502 -29.703 5.762 1 98.81 135 ASP A N 1
ATOM 1077 C CA . ASP A 1 135 ? 2.596 -30.656 5.137 1 98.81 135 ASP A CA 1
ATOM 1078 C C . ASP A 1 135 ? 3.135 -31.109 3.783 1 98.81 135 ASP A C 1
ATOM 1080 O O . ASP A 1 135 ? 4.062 -30.516 3.242 1 98.81 135 ASP A O 1
ATOM 1084 N N . VAL A 1 136 ? 2.6 -32.25 3.311 1 98.81 136 VAL A N 1
ATOM 1085 C CA . VAL A 1 136 ? 3.031 -32.812 2.043 1 98.81 136 VAL A CA 1
ATOM 1086 C C . VAL A 1 136 ? 1.816 -33.094 1.164 1 98.81 136 VAL A C 1
ATOM 1088 O O . VAL A 1 136 ? 0.812 -33.656 1.638 1 98.81 136 VAL A O 1
ATOM 1091 N N . LEU A 1 137 ? 1.842 -32.656 -0.062 1 98.75 137 LEU A N 1
ATOM 1092 C CA . LEU A 1 137 ? 0.861 -33 -1.083 1 98.75 137 LEU A CA 1
ATOM 1093 C C . LEU A 1 137 ? 1.402 -34.094 -2.002 1 98.75 137 LEU A C 1
ATOM 1095 O O . LEU A 1 137 ? 2.531 -34 -2.488 1 98.75 137 LEU A O 1
ATOM 1099 N N . GLU A 1 138 ? 0.607 -35.094 -2.244 1 98.25 138 GLU A N 1
ATOM 1100 C CA . GLU A 1 138 ? 1.056 -36.25 -3.045 1 98.25 138 GLU A CA 1
ATOM 1101 C C . GLU A 1 138 ? 0.309 -36.312 -4.375 1 98.25 138 GLU A C 1
ATOM 1103 O O . GLU A 1 138 ? -0.913 -36.125 -4.414 1 98.25 138 GLU A O 1
ATOM 1108 N N . VAL A 1 139 ? 0.983 -36.469 -5.383 1 97.69 139 VAL A N 1
ATOM 1109 C CA . VAL A 1 139 ? 0.501 -36.719 -6.734 1 97.69 139 VAL A CA 1
ATOM 1110 C C . VAL A 1 139 ? 1.267 -37.906 -7.344 1 97.69 139 VAL A C 1
ATOM 1112 O O . VAL A 1 139 ? 2.41 -37.719 -7.781 1 97.69 139 VAL A O 1
ATOM 1115 N N . GLY A 1 140 ? 0.617 -39.031 -7.512 1 97.62 140 GLY A N 1
ATOM 1116 C CA . GLY A 1 140 ? 1.38 -40.219 -7.816 1 97.62 140 GLY A CA 1
ATOM 1117 C C . GLY A 1 140 ? 2.508 -40.5 -6.836 1 97.62 140 GLY A C 1
ATOM 1118 O O . GLY A 1 140 ? 2.285 -40.531 -5.621 1 97.62 140 GLY A O 1
ATOM 1119 N N . ASP A 1 141 ? 3.703 -40.594 -7.367 1 97.62 141 ASP A N 1
ATOM 1120 C CA . ASP A 1 141 ? 4.867 -40.844 -6.52 1 97.62 141 ASP A CA 1
ATOM 1121 C C . ASP A 1 141 ? 5.547 -39.531 -6.125 1 97.62 141 ASP A C 1
ATOM 1123 O O . ASP A 1 141 ? 6.504 -39.531 -5.352 1 97.62 141 ASP A O 1
ATOM 1127 N N . ILE A 1 142 ? 5.055 -38.406 -6.613 1 98.12 142 ILE A N 1
ATOM 1128 C CA . ILE A 1 142 ? 5.629 -37.094 -6.328 1 98.12 142 ILE A CA 1
ATOM 1129 C C . ILE A 1 142 ? 5.145 -36.594 -4.969 1 98.12 142 ILE A C 1
ATOM 1131 O O . ILE A 1 142 ? 3.953 -36.688 -4.652 1 98.12 142 ILE A O 1
ATOM 1135 N N . LYS A 1 143 ? 6.062 -36.156 -4.199 1 98.5 143 LYS A N 1
ATOM 1136 C CA . LYS A 1 143 ? 5.773 -35.562 -2.908 1 98.5 143 LYS A CA 1
ATOM 1137 C C . LYS A 1 143 ? 6.195 -34.094 -2.889 1 98.5 143 LYS A C 1
ATOM 1139 O O . LYS A 1 143 ? 7.387 -33.781 -2.994 1 98.5 143 LYS A O 1
ATOM 1144 N N . ILE A 1 144 ? 5.254 -33.219 -2.721 1 98.69 144 ILE A N 1
ATOM 1145 C CA . ILE A 1 144 ? 5.488 -31.781 -2.721 1 98.69 144 ILE A CA 1
ATOM 1146 C C . ILE A 1 144 ? 5.387 -31.234 -1.294 1 98.69 144 ILE A C 1
ATOM 1148 O O . ILE A 1 144 ? 4.344 -31.375 -0.646 1 98.69 144 ILE A O 1
ATOM 1152 N N . GLU A 1 145 ? 6.422 -30.656 -0.851 1 98.88 145 GLU A N 1
ATOM 1153 C CA . GLU A 1 145 ? 6.445 -30.094 0.495 1 98.88 145 GLU A CA 1
ATOM 1154 C C . GLU A 1 145 ? 5.824 -28.703 0.521 1 98.88 145 GLU A C 1
ATOM 1156 O O . GLU A 1 145 ? 6.133 -27.859 -0.33 1 98.88 145 GLU A O 1
ATOM 1161 N N . VAL A 1 146 ? 4.984 -28.453 1.53 1 98.94 146 VAL A N 1
ATOM 1162 C CA . VAL A 1 146 ? 4.309 -27.172 1.679 1 98.94 146 VAL A CA 1
ATOM 1163 C C . VAL A 1 146 ? 5.133 -26.25 2.582 1 98.94 146 VAL A C 1
ATOM 1165 O O . VAL A 1 146 ? 5.562 -26.672 3.664 1 98.94 146 VAL A O 1
ATOM 1168 N N . TRP A 1 147 ? 5.438 -25.078 2.133 1 98.94 147 TRP A N 1
ATOM 1169 C CA . TRP A 1 147 ? 6.059 -24.016 2.916 1 98.94 147 TRP A CA 1
ATOM 1170 C C . TRP A 1 147 ? 5.066 -22.891 3.188 1 98.94 147 TRP A C 1
ATOM 1172 O O . TRP A 1 147 ? 4.34 -22.453 2.287 1 98.94 147 TRP A O 1
ATOM 1182 N N . HIS A 1 148 ? 4.949 -22.5 4.441 1 98.94 148 HIS A N 1
ATOM 1183 C CA . HIS A 1 148 ? 4.281 -21.25 4.754 1 98.94 148 HIS A CA 1
ATOM 1184 C C . HIS A 1 148 ? 5.238 -20.062 4.609 1 98.94 148 HIS A C 1
ATOM 1186 O O . HIS A 1 148 ? 6.176 -19.922 5.398 1 98.94 148 HIS A O 1
ATOM 1192 N N . THR A 1 149 ? 5.055 -19.219 3.584 1 98.81 149 THR A N 1
ATOM 1193 C CA . THR A 1 149 ? 5.969 -18.125 3.24 1 98.81 149 THR A CA 1
ATOM 1194 C C . THR A 1 149 ? 5.234 -16.797 3.191 1 98.81 149 THR A C 1
ATOM 1196 O O . THR A 1 149 ? 5.172 -16.156 2.141 1 98.81 149 THR A O 1
ATOM 1199 N N . PRO A 1 150 ? 4.719 -16.328 4.32 1 98.75 150 PRO A N 1
ATOM 1200 C CA . PRO A 1 150 ? 3.924 -15.102 4.355 1 98.75 150 PRO A CA 1
ATOM 1201 C C . PRO A 1 150 ? 4.742 -13.859 3.988 1 98.75 150 PRO A C 1
ATOM 1203 O O . PRO A 1 150 ? 5.973 -13.922 3.939 1 98.75 150 PRO A O 1
ATOM 1206 N N . GLY A 1 151 ? 4.176 -12.758 3.709 1 98.38 151 GLY A N 1
ATOM 1207 C CA . GLY A 1 151 ? 4.699 -11.453 3.344 1 98.38 151 GLY A CA 1
ATOM 1208 C C . GLY A 1 151 ? 3.734 -10.641 2.506 1 98.38 151 GLY A C 1
ATOM 1209 O O . GLY A 1 151 ? 3.152 -9.664 2.992 1 98.38 151 GLY A O 1
ATOM 1210 N N . HIS A 1 152 ? 3.455 -11.102 1.289 1 97.94 152 HIS A N 1
ATOM 1211 C CA . HIS A 1 152 ? 2.42 -10.523 0.438 1 97.94 152 HIS A CA 1
ATOM 1212 C C . HIS A 1 152 ? 1.047 -10.641 1.091 1 97.94 152 HIS A C 1
ATOM 1214 O O . HIS A 1 152 ? 0.277 -9.672 1.094 1 97.94 152 HIS A O 1
ATOM 1220 N N . THR A 1 153 ? 0.804 -11.711 1.568 1 97 153 THR A N 1
ATOM 1221 C CA . THR A 1 153 ? -0.337 -12 2.432 1 97 153 THR A CA 1
ATOM 1222 C C . THR A 1 153 ? 0.078 -12.898 3.592 1 97 153 THR A C 1
ATOM 1224 O O . THR A 1 153 ? 1.143 -13.523 3.553 1 97 153 THR A O 1
ATOM 1227 N N . ASP A 1 154 ? -0.754 -12.961 4.586 1 96.62 154 ASP A N 1
ATOM 1228 C CA . ASP A 1 154 ? -0.441 -13.766 5.762 1 96.62 154 ASP A CA 1
ATOM 1229 C C . ASP A 1 154 ? -0.633 -15.25 5.473 1 96.62 154 ASP A C 1
ATOM 1231 O O . ASP A 1 154 ? -0.201 -16.109 6.25 1 96.62 154 ASP A O 1
ATOM 1235 N N . SER A 1 155 ? -1.195 -15.602 4.316 1 98.31 155 SER A N 1
ATOM 1236 C CA . SER A 1 155 ? -1.544 -16.984 4.051 1 98.31 155 SER A CA 1
ATOM 1237 C C . SER A 1 155 ? -0.791 -17.531 2.84 1 98.31 155 SER A C 1
ATOM 1239 O O . SER A 1 155 ? -1.152 -18.578 2.291 1 98.31 155 SER A O 1
ATOM 1241 N N . GLN A 1 156 ? 0.181 -16.828 2.379 1 98.56 156 GLN A N 1
ATOM 1242 C CA . GLN A 1 156 ? 0.912 -17.25 1.189 1 98.56 156 GLN A CA 1
ATOM 1243 C C . GLN A 1 156 ? 1.64 -18.578 1.433 1 98.56 156 GLN A C 1
ATOM 1245 O O . GLN A 1 156 ? 2.281 -18.75 2.471 1 98.56 156 GLN A O 1
ATOM 1250 N N . LEU A 1 157 ? 1.573 -19.422 0.481 1 98.94 157 LEU A N 1
ATOM 1251 C CA . LEU A 1 157 ? 2.273 -20.703 0.478 1 98.94 157 LEU A CA 1
ATOM 1252 C C . LEU A 1 157 ? 3.256 -20.781 -0.686 1 98.94 157 LEU A C 1
ATOM 1254 O O . LEU A 1 157 ? 3.023 -20.188 -1.742 1 98.94 157 LEU A O 1
ATOM 1258 N N . ALA A 1 158 ? 4.309 -21.469 -0.448 1 98.94 158 ALA A N 1
ATOM 1259 C CA . ALA A 1 158 ? 5.199 -21.984 -1.486 1 98.94 158 ALA A CA 1
ATOM 1260 C C . ALA A 1 158 ? 5.258 -23.5 -1.457 1 98.94 158 ALA A C 1
ATOM 1262 O O . ALA A 1 158 ? 4.848 -24.125 -0.476 1 98.94 158 ALA A O 1
ATOM 1263 N N . PHE A 1 159 ? 5.719 -24.094 -2.533 1 98.94 159 PHE A N 1
ATOM 1264 C CA . PHE A 1 159 ? 5.734 -25.547 -2.658 1 98.94 159 PHE A CA 1
ATOM 1265 C C . PHE A 1 159 ? 7.078 -26.031 -3.184 1 98.94 159 PHE A C 1
ATOM 1267 O O . PHE A 1 159 ? 7.516 -25.625 -4.262 1 98.94 159 PHE A O 1
ATOM 1274 N N . ARG A 1 160 ? 7.672 -26.875 -2.434 1 98.81 160 ARG A N 1
ATOM 1275 C CA . ARG A 1 160 ? 9 -27.375 -2.754 1 98.81 160 ARG A CA 1
ATOM 1276 C C . ARG A 1 160 ? 8.938 -28.797 -3.291 1 98.81 160 ARG A C 1
ATOM 1278 O O . ARG A 1 160 ? 8.359 -29.688 -2.652 1 98.81 160 ARG A O 1
ATOM 1285 N N . TRP A 1 161 ? 9.516 -29.016 -4.43 1 98.5 161 TRP A N 1
ATOM 1286 C CA . TRP A 1 161 ? 9.727 -30.344 -5.004 1 98.5 161 TRP A CA 1
ATOM 1287 C C . TRP A 1 161 ? 11.117 -30.469 -5.613 1 98.5 161 TRP A C 1
ATOM 1289 O O . TRP A 1 161 ? 11.391 -29.875 -6.668 1 98.5 161 TRP A O 1
ATOM 1299 N N . ASN A 1 162 ? 11.961 -31.25 -4.973 1 96.69 162 ASN A N 1
ATOM 1300 C CA . ASN A 1 162 ? 13.352 -31.391 -5.391 1 96.69 162 ASN A CA 1
ATOM 1301 C C . ASN A 1 162 ? 14.039 -30.031 -5.516 1 96.69 162 ASN A C 1
ATOM 1303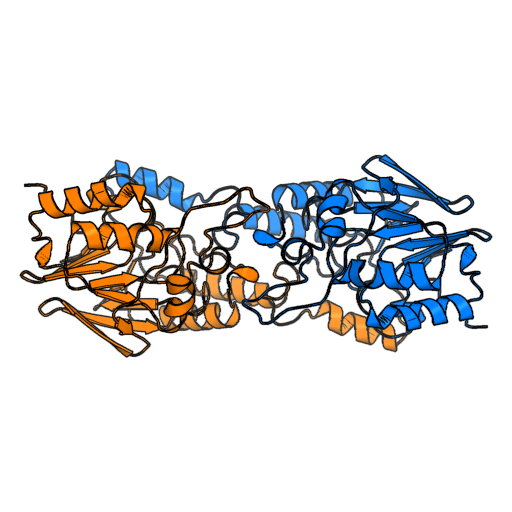 O O . ASN A 1 162 ? 14.125 -29.281 -4.543 1 96.69 162 ASN A O 1
ATOM 1307 N N . ASP A 1 163 ? 14.461 -29.719 -6.781 1 96.75 163 ASP A N 1
ATOM 1308 C CA . ASP A 1 163 ? 15.219 -28.5 -7.004 1 96.75 163 ASP A CA 1
ATOM 1309 C C . ASP A 1 163 ? 14.297 -27.328 -7.359 1 96.75 163 ASP A C 1
ATOM 1311 O O . ASP A 1 163 ? 14.758 -26.203 -7.562 1 96.75 163 ASP A O 1
ATOM 1315 N N . LEU A 1 164 ? 13 -27.562 -7.391 1 98.44 164 LEU A N 1
ATOM 1316 C CA . LEU A 1 164 ? 12.023 -26.562 -7.797 1 98.44 164 LEU A CA 1
ATOM 1317 C C . LEU A 1 164 ? 11.289 -25.984 -6.586 1 98.44 164 LEU A C 1
ATOM 1319 O O . LEU A 1 164 ? 10.914 -26.734 -5.68 1 98.44 164 LEU A O 1
ATOM 1323 N N . LEU A 1 165 ? 11.227 -24.719 -6.566 1 98.88 165 LEU A N 1
ATOM 1324 C CA . LEU A 1 165 ? 10.375 -24.047 -5.594 1 98.88 165 LEU A CA 1
ATOM 1325 C C . LEU A 1 165 ? 9.328 -23.188 -6.293 1 98.88 165 LEU A C 1
ATOM 1327 O O . LEU A 1 165 ? 9.664 -22.203 -6.961 1 98.88 165 LEU A O 1
ATOM 1331 N N . PHE A 1 166 ? 8.07 -23.562 -6.207 1 98.94 166 PHE A N 1
ATOM 1332 C CA . PHE A 1 166 ? 6.969 -22.688 -6.598 1 98.94 166 PHE A CA 1
ATOM 1333 C C . PHE A 1 166 ? 6.75 -21.594 -5.559 1 98.94 166 PHE A C 1
ATOM 1335 O O . PHE A 1 166 ? 6.098 -21.828 -4.539 1 98.94 166 PHE A O 1
ATOM 1342 N N . SER A 1 167 ? 7.195 -20.438 -5.852 1 98.88 167 SER A N 1
ATOM 1343 C CA . SER A 1 167 ? 7.469 -19.438 -4.824 1 98.88 167 SER A CA 1
ATOM 1344 C C . SER A 1 167 ? 6.305 -18.469 -4.684 1 98.88 167 SER A C 1
ATOM 1346 O O . SER A 1 167 ? 6.398 -17.484 -3.938 1 98.88 167 SER A O 1
ATOM 1348 N N . GLY A 1 168 ? 5.18 -18.703 -5.391 1 98.69 168 GLY A N 1
ATOM 1349 C CA . GLY A 1 168 ? 4.062 -17.781 -5.285 1 98.69 168 GLY A CA 1
ATOM 1350 C C . GLY A 1 168 ? 4.449 -16.344 -5.586 1 98.69 168 GLY A C 1
ATOM 1351 O O . GLY A 1 168 ? 5.066 -16.062 -6.617 1 98.69 168 GLY A O 1
ATOM 1352 N N . ASP A 1 169 ? 4.035 -15.492 -4.707 1 98.75 169 ASP A N 1
ATOM 1353 C CA . ASP A 1 169 ? 4.309 -14.078 -4.926 1 98.75 169 ASP A CA 1
ATOM 1354 C C . ASP A 1 169 ? 5.422 -13.578 -4.004 1 98.75 169 ASP A C 1
ATOM 1356 O O . ASP A 1 169 ? 5.426 -12.414 -3.598 1 98.75 169 ASP A O 1
ATOM 1360 N N . ASN A 1 170 ? 6.328 -14.453 -3.65 1 98.81 170 ASN A N 1
ATOM 1361 C CA . ASN A 1 170 ? 7.41 -14.039 -2.76 1 98.81 170 ASN A CA 1
ATOM 1362 C C . ASN A 1 170 ? 8.445 -13.195 -3.49 1 98.81 170 ASN A C 1
ATOM 1364 O O . ASN A 1 170 ? 8.938 -12.203 -2.943 1 98.81 170 ASN A O 1
ATOM 1368 N N . ILE A 1 171 ? 8.773 -13.609 -4.707 1 98.69 171 ILE A N 1
ATOM 1369 C CA . ILE A 1 171 ? 9.789 -12.898 -5.473 1 98.69 171 ILE A CA 1
ATOM 1370 C C . ILE A 1 171 ? 9.68 -13.258 -6.949 1 98.69 171 ILE A C 1
ATOM 1372 O O . ILE A 1 171 ? 9.305 -14.383 -7.293 1 98.69 171 ILE A O 1
ATOM 1376 N N . PHE A 1 172 ? 10.055 -12.273 -7.781 1 98.12 172 PHE A N 1
ATOM 1377 C CA . PHE A 1 172 ? 10.023 -12.469 -9.227 1 98.12 172 PHE A CA 1
ATOM 1378 C C . PHE A 1 172 ? 11.414 -12.289 -9.828 1 98.12 172 PHE A C 1
ATOM 1380 O O . PHE A 1 172 ? 12.359 -11.922 -9.125 1 98.12 172 PHE A O 1
ATOM 1387 N N . ARG A 1 173 ? 11.562 -12.531 -11.07 1 96.69 173 ARG A N 1
ATOM 1388 C CA . ARG A 1 173 ? 12.875 -12.594 -11.711 1 96.69 173 ARG A CA 1
ATOM 1389 C C . ARG A 1 173 ? 13.586 -11.242 -11.633 1 96.69 173 ARG A C 1
ATOM 1391 O O . ARG A 1 173 ? 14.812 -11.188 -11.562 1 96.69 173 ARG A O 1
ATOM 1398 N N . ASP A 1 174 ? 12.867 -10.148 -11.641 1 96.38 174 ASP A N 1
ATOM 1399 C CA . ASP A 1 174 ? 13.469 -8.82 -11.641 1 96.38 174 ASP A CA 1
ATOM 1400 C C . ASP A 1 174 ? 13.797 -8.367 -10.219 1 96.38 174 ASP A C 1
ATOM 1402 O O . ASP A 1 174 ? 14.219 -7.23 -10.008 1 96.38 174 ASP A O 1
ATOM 1406 N N . GLY A 1 175 ? 13.516 -9.188 -9.273 1 97.38 175 GLY A N 1
ATOM 1407 C CA . GLY A 1 175 ? 13.797 -8.859 -7.887 1 97.38 175 GLY A CA 1
ATOM 1408 C C . GLY A 1 175 ? 12.617 -8.227 -7.168 1 97.38 175 GLY A C 1
ATOM 1409 O O . GLY A 1 175 ? 12.648 -8.047 -5.949 1 97.38 175 GLY A O 1
ATOM 1410 N N . GLY A 1 176 ? 11.586 -7.867 -7.914 1 97.81 176 GLY A N 1
ATOM 1411 C CA . GLY A 1 176 ? 10.367 -7.383 -7.285 1 97.81 176 GLY A CA 1
ATOM 1412 C C . GLY A 1 176 ? 9.633 -8.453 -6.508 1 97.81 176 GLY A C 1
ATOM 1413 O O . GLY A 1 176 ? 9.906 -9.641 -6.664 1 97.81 176 GLY A O 1
ATOM 1414 N N . VAL A 1 177 ? 8.758 -8.008 -5.613 1 98.5 177 VAL A N 1
ATOM 1415 C CA . VAL A 1 177 ? 7.965 -8.93 -4.801 1 98.5 177 VAL A CA 1
ATOM 1416 C C . VAL A 1 177 ? 6.477 -8.648 -5.004 1 98.5 177 VAL A C 1
ATOM 1418 O O . VAL A 1 177 ? 6.105 -7.707 -5.707 1 98.5 177 VAL A O 1
ATOM 1421 N N . GLY A 1 178 ? 5.641 -9.508 -4.402 1 98.25 178 GLY A N 1
ATOM 1422 C CA . GLY A 1 178 ? 4.219 -9.211 -4.418 1 98.25 178 GLY A CA 1
ATOM 1423 C C . GLY A 1 178 ? 3.883 -7.867 -3.799 1 98.25 178 GLY A C 1
ATOM 1424 O O . GLY A 1 178 ? 4.555 -7.426 -2.863 1 98.25 178 GLY A O 1
ATOM 1425 N N . ALA A 1 179 ? 2.861 -7.32 -4.254 1 97.56 179 ALA A N 1
ATOM 1426 C CA . ALA A 1 179 ? 2.465 -5.98 -3.836 1 97.56 179 ALA A CA 1
ATOM 1427 C C . ALA A 1 179 ? 2.418 -5.871 -2.314 1 97.56 179 ALA A C 1
ATOM 1429 O O . ALA A 1 179 ? 1.923 -6.773 -1.638 1 97.56 179 ALA A O 1
ATOM 1430 N N . ILE A 1 180 ? 2.951 -4.812 -1.814 1 97.38 180 ILE A N 1
ATOM 1431 C CA . ILE A 1 180 ? 2.889 -4.484 -0.395 1 97.38 180 ILE A CA 1
ATOM 1432 C C . ILE A 1 180 ? 1.757 -3.49 -0.146 1 97.38 180 ILE A C 1
ATOM 1434 O O . ILE A 1 180 ? 1.82 -2.342 -0.593 1 97.38 180 ILE A O 1
ATOM 1438 N N . ASP A 1 181 ? 0.784 -3.938 0.544 1 96 181 ASP A N 1
ATOM 1439 C CA . ASP A 1 181 ? -0.44 -3.174 0.769 1 96 181 ASP A CA 1
ATOM 1440 C C . ASP A 1 181 ? -1.008 -3.441 2.16 1 96 181 ASP A C 1
ATOM 1442 O O . ASP A 1 181 ? -1.317 -4.586 2.5 1 96 181 ASP A O 1
ATOM 1446 N N . ALA A 1 182 ? -1.167 -2.424 2.895 1 95.5 182 ALA A N 1
ATOM 1447 C CA . ALA A 1 182 ? -1.596 -2.559 4.285 1 95.5 182 ALA A CA 1
ATOM 1448 C C . ALA A 1 182 ? -3.006 -3.135 4.367 1 95.5 182 ALA A C 1
ATOM 1450 O O . ALA A 1 182 ? -3.291 -3.975 5.227 1 95.5 182 ALA A O 1
ATOM 1451 N N . HIS A 1 183 ? -3.885 -2.725 3.525 1 96.06 183 HIS A N 1
ATOM 1452 C CA . HIS A 1 183 ? -5.277 -3.154 3.564 1 96.06 183 HIS A CA 1
ATOM 1453 C C . HIS A 1 183 ? -5.414 -4.625 3.191 1 96.06 183 HIS A C 1
ATOM 1455 O O . HIS A 1 183 ? -6.316 -5.312 3.674 1 96.06 183 HIS A O 1
ATOM 1461 N N . HIS A 1 184 ? -4.465 -5.031 2.348 1 93.69 184 HIS A N 1
ATOM 1462 C CA . HIS A 1 184 ? -4.426 -6.406 1.863 1 93.69 184 HIS A CA 1
ATOM 1463 C C . HIS A 1 184 ? -3.873 -7.348 2.926 1 93.69 184 HIS A C 1
ATOM 1465 O O . HIS A 1 184 ? -4.195 -8.539 2.932 1 93.69 184 HIS A O 1
ATOM 1471 N N . GLY A 1 185 ? -3.061 -6.824 3.77 1 93.69 185 GLY A N 1
ATOM 1472 C CA . GLY A 1 185 ? -2.512 -7.621 4.855 1 93.69 185 GLY A CA 1
ATOM 1473 C C . GLY A 1 185 ? -1.047 -7.965 4.66 1 93.69 185 GLY A C 1
ATOM 1474 O O . GLY A 1 185 ? -0.553 -8.945 5.227 1 93.69 185 GLY A O 1
ATOM 1475 N N . SER A 1 186 ? -0.348 -7.223 3.883 1 97.06 186 SER A N 1
ATOM 1476 C CA . SER A 1 186 ? 1.082 -7.438 3.682 1 97.06 186 SER A CA 1
ATOM 1477 C C . SER A 1 186 ? 1.863 -7.18 4.965 1 97.06 186 SER A C 1
ATOM 1479 O O . SER A 1 186 ? 1.448 -6.371 5.801 1 97.06 186 SER A O 1
ATOM 1481 N N . ASP A 1 187 ? 2.879 -7.867 5.16 1 97.56 187 ASP A N 1
ATOM 1482 C CA . ASP A 1 187 ? 3.758 -7.785 6.324 1 97.56 187 ASP A CA 1
ATOM 1483 C C . ASP A 1 187 ? 5.227 -7.859 5.91 1 97.56 187 ASP A C 1
ATOM 1485 O O . ASP A 1 187 ? 5.723 -8.938 5.566 1 97.56 187 ASP A O 1
ATOM 1489 N N . ILE A 1 188 ? 5.957 -6.734 5.984 1 98.25 188 ILE A N 1
ATOM 1490 C CA . ILE A 1 188 ? 7.301 -6.629 5.43 1 98.25 188 ILE A CA 1
ATOM 1491 C C . ILE A 1 188 ? 8.258 -7.516 6.223 1 98.25 188 ILE A C 1
ATOM 1493 O O . ILE A 1 188 ? 9.039 -8.273 5.641 1 98.25 188 ILE A O 1
ATOM 1497 N N . PRO A 1 189 ? 8.234 -7.523 7.602 1 98.38 189 PRO A N 1
ATOM 1498 C CA . PRO A 1 189 ? 9.094 -8.453 8.344 1 98.38 189 PRO A CA 1
ATOM 1499 C C . PRO A 1 189 ? 8.875 -9.906 7.934 1 98.38 189 PRO A C 1
ATOM 1501 O O . PRO A 1 189 ? 9.844 -10.656 7.777 1 98.38 189 PRO A O 1
ATOM 1504 N N . ALA A 1 190 ? 7.629 -10.289 7.793 1 98.44 190 ALA A N 1
ATOM 1505 C CA . ALA A 1 190 ? 7.332 -11.648 7.367 1 98.44 190 ALA A CA 1
ATOM 1506 C C . ALA A 1 190 ? 7.891 -11.922 5.977 1 98.44 190 ALA A C 1
ATOM 1508 O O . ALA A 1 190 ? 8.398 -13.016 5.707 1 98.44 190 ALA A O 1
ATOM 1509 N N . PHE A 1 191 ? 7.742 -10.922 5.055 1 98.69 191 PHE A N 1
ATOM 1510 C CA . PHE A 1 191 ? 8.328 -11.031 3.723 1 98.69 191 PHE A CA 1
ATOM 1511 C C . PHE A 1 191 ? 9.812 -11.352 3.807 1 98.69 191 PHE A C 1
ATOM 1513 O O . PHE A 1 191 ? 10.289 -12.281 3.15 1 98.69 191 PHE A O 1
ATOM 1520 N N . ILE A 1 192 ? 10.461 -10.523 4.594 1 98.81 192 ILE A N 1
ATOM 1521 C CA . ILE A 1 192 ? 11.906 -10.641 4.727 1 98.81 192 ILE A CA 1
ATOM 1522 C C . ILE A 1 192 ? 12.266 -12.031 5.242 1 98.81 192 ILE A C 1
ATOM 1524 O O . ILE A 1 192 ? 13.172 -12.688 4.715 1 98.81 192 ILE A O 1
ATOM 1528 N N . LYS A 1 193 ? 11.602 -12.516 6.273 1 98.81 193 LYS A N 1
ATOM 1529 C CA . LYS A 1 193 ? 11.836 -13.844 6.82 1 98.81 193 LYS A CA 1
ATOM 1530 C C . LYS A 1 193 ? 11.633 -14.922 5.754 1 98.81 193 LYS A C 1
ATOM 1532 O O . LYS A 1 193 ? 12.445 -15.844 5.633 1 98.81 193 LYS A O 1
ATOM 1537 N N . SER A 1 194 ? 10.586 -14.852 4.996 1 98.94 194 SER A N 1
ATOM 1538 C CA . SER A 1 194 ? 10.305 -15.805 3.93 1 98.94 194 SER A CA 1
ATOM 1539 C C . SER A 1 194 ? 11.391 -15.773 2.861 1 98.94 194 SER A C 1
ATOM 1541 O O . SER A 1 194 ? 11.828 -16.828 2.391 1 98.94 194 SER A O 1
ATOM 1543 N N . LEU A 1 195 ? 11.812 -14.578 2.465 1 98.88 195 LEU A N 1
ATOM 1544 C CA . LEU A 1 195 ? 12.852 -14.453 1.449 1 98.88 195 LEU A CA 1
ATOM 1545 C C . LEU A 1 195 ? 14.172 -15.031 1.948 1 98.88 195 LEU A C 1
ATOM 1547 O O . LEU A 1 195 ? 14.914 -15.641 1.178 1 98.88 195 LEU A O 1
ATOM 1551 N N . ARG A 1 196 ? 14.5 -14.766 3.211 1 98.88 196 ARG A N 1
ATOM 1552 C CA . ARG A 1 196 ? 15.703 -15.352 3.789 1 98.88 196 ARG A CA 1
ATOM 1553 C C . ARG A 1 196 ? 15.648 -16.875 3.748 1 98.88 196 ARG A C 1
ATOM 1555 O O . ARG A 1 196 ? 16.641 -17.531 3.441 1 98.88 196 ARG A O 1
ATOM 1562 N N . ARG A 1 197 ? 14.492 -17.438 4.047 1 98.81 197 ARG A N 1
ATOM 1563 C CA . ARG A 1 197 ? 14.328 -18.891 3.967 1 98.81 197 ARG A CA 1
ATOM 1564 C C . ARG A 1 197 ? 14.609 -19.391 2.555 1 98.81 197 ARG A C 1
ATOM 1566 O O . ARG A 1 197 ? 15.312 -20.391 2.371 1 98.81 197 ARG A O 1
ATOM 1573 N N . ILE A 1 198 ? 13.992 -18.734 1.585 1 98.88 198 ILE A N 1
ATOM 1574 C CA . ILE A 1 198 ? 14.188 -19.125 0.191 1 98.88 198 ILE A CA 1
ATOM 1575 C C . ILE A 1 198 ? 15.672 -19.031 -0.166 1 98.88 198 ILE A C 1
ATOM 1577 O O . ILE A 1 198 ? 16.234 -19.969 -0.75 1 98.88 198 ILE A O 1
ATOM 1581 N N . LYS A 1 199 ? 16.281 -17.922 0.191 1 98.81 199 LYS A N 1
ATOM 1582 C CA . LYS A 1 199 ? 17.703 -17.703 -0.099 1 98.81 199 LYS A CA 1
ATOM 1583 C C . LYS A 1 199 ? 18.562 -18.828 0.483 1 98.81 199 LYS A C 1
ATOM 1585 O O . LYS A 1 199 ? 19.484 -19.312 -0.175 1 98.81 199 LYS A O 1
ATOM 1590 N N . ASP A 1 200 ? 18.25 -19.234 1.654 1 98.44 200 ASP A N 1
ATOM 1591 C CA . ASP A 1 200 ? 19.078 -20.188 2.393 1 98.44 200 ASP A CA 1
ATOM 1592 C C . ASP A 1 200 ? 18.766 -21.625 1.979 1 98.44 200 ASP A C 1
ATOM 1594 O O . ASP A 1 200 ? 19.469 -22.562 2.371 1 98.44 200 ASP A O 1
ATOM 1598 N N . SER A 1 201 ? 17.734 -21.828 1.209 1 98.5 201 SER A N 1
ATOM 1599 C CA . SER A 1 201 ? 17.375 -23.172 0.778 1 98.5 201 SER A CA 1
ATOM 1600 C C . SER A 1 201 ? 18.281 -23.656 -0.346 1 98.5 201 SER A C 1
ATOM 1602 O O . SER A 1 201 ? 19.078 -22.891 -0.89 1 98.5 201 SER A O 1
ATOM 1604 N N . ASP A 1 202 ? 18.125 -24.969 -0.688 1 97.94 202 ASP A N 1
ATOM 1605 C CA . ASP A 1 202 ? 18.938 -25.562 -1.753 1 97.94 202 ASP A CA 1
ATOM 1606 C C . ASP A 1 202 ? 18.141 -25.672 -3.053 1 97.94 202 ASP A C 1
ATOM 1608 O O . ASP A 1 202 ? 18.547 -26.375 -3.979 1 97.94 202 ASP A O 1
ATOM 1612 N N . ALA A 1 203 ? 16.969 -24.953 -3.119 1 98.19 203 ALA A N 1
ATOM 1613 C CA . ALA A 1 203 ? 16.25 -24.875 -4.395 1 98.19 203 ALA A CA 1
ATOM 1614 C C . ALA A 1 203 ? 17.141 -24.281 -5.484 1 98.19 203 ALA A C 1
ATOM 1616 O O . ALA A 1 203 ? 17.922 -23.359 -5.223 1 98.19 203 ALA A O 1
ATOM 1617 N N . LYS A 1 204 ? 17.016 -24.797 -6.699 1 97.5 204 LYS A N 1
ATOM 1618 C CA . LYS A 1 204 ? 17.797 -24.281 -7.809 1 97.5 204 LYS A CA 1
ATOM 1619 C C . LYS A 1 204 ? 16.984 -23.359 -8.695 1 97.5 204 LYS A C 1
ATOM 1621 O O . LYS A 1 204 ? 17.516 -22.406 -9.273 1 97.5 204 LYS A O 1
ATOM 1626 N N . TRP A 1 205 ? 15.68 -23.656 -8.844 1 98 205 TRP A N 1
ATOM 1627 C CA . TRP A 1 205 ? 14.773 -22.891 -9.688 1 98 205 TRP A CA 1
ATOM 1628 C C . TRP A 1 205 ? 13.609 -22.344 -8.875 1 98 205 TRP A C 1
ATOM 1630 O O . TRP A 1 205 ? 13.062 -23.016 -8.008 1 98 205 TRP A O 1
ATOM 1640 N N . LEU A 1 206 ? 13.352 -21.125 -9.125 1 98.56 206 LEU A N 1
ATOM 1641 C CA . LEU A 1 206 ? 12.141 -20.516 -8.602 1 98.56 206 LEU A CA 1
ATOM 1642 C C . LEU A 1 206 ? 11.078 -20.391 -9.688 1 98.56 206 LEU A C 1
ATOM 1644 O O . LEU A 1 206 ? 11.359 -19.953 -10.797 1 98.56 206 LEU A O 1
ATOM 1648 N N . LEU A 1 207 ? 9.898 -20.844 -9.43 1 98.69 207 LEU A N 1
ATOM 1649 C CA . LEU A 1 207 ? 8.727 -20.797 -10.289 1 98.69 207 LEU A CA 1
ATOM 1650 C C . LEU A 1 207 ? 7.645 -19.906 -9.672 1 98.69 207 LEU A C 1
ATOM 1652 O O . LEU A 1 207 ? 6.738 -20.406 -9 1 98.69 207 LEU A O 1
ATOM 1656 N N . PRO A 1 208 ? 7.664 -18.609 -9.914 1 98.62 208 PRO A N 1
ATOM 1657 C CA . PRO A 1 208 ? 6.75 -17.656 -9.266 1 98.62 208 PRO A CA 1
ATOM 1658 C C . PRO A 1 208 ? 5.348 -17.688 -9.875 1 98.62 208 PRO A C 1
ATOM 1660 O O . PRO A 1 208 ? 5.109 -18.406 -10.852 1 98.62 208 PRO A O 1
ATOM 1663 N N . SER A 1 209 ? 4.414 -16.906 -9.242 1 98.62 209 SER A N 1
ATOM 1664 C CA . SER A 1 209 ? 3.039 -16.828 -9.719 1 98.62 209 SER A CA 1
ATOM 1665 C C . SER A 1 209 ? 2.916 -15.852 -10.891 1 98.62 209 SER A C 1
ATOM 1667 O O . SER A 1 209 ? 1.9 -15.836 -11.586 1 98.62 209 SER A O 1
ATOM 1669 N N . HIS A 1 210 ? 3.916 -15.023 -11.039 1 98.19 210 HIS A N 1
ATOM 1670 C CA . HIS A 1 210 ? 3.936 -14.078 -12.148 1 98.19 210 HIS A CA 1
ATOM 1671 C C . HIS A 1 210 ? 5.312 -14.023 -12.797 1 98.19 210 HIS A C 1
ATOM 1673 O O . HIS A 1 210 ? 6.332 -14.023 -12.109 1 98.19 210 HIS A O 1
ATOM 1679 N N . GLY A 1 211 ? 5.305 -14 -14.141 1 96.69 211 GLY A N 1
ATOM 1680 C CA . GLY A 1 211 ? 6.562 -13.953 -14.867 1 96.69 211 GLY A CA 1
ATOM 1681 C C . GLY A 1 211 ? 7.191 -15.32 -15.055 1 96.69 211 GLY A C 1
ATOM 1682 O O . GLY A 1 211 ? 6.625 -16.328 -14.641 1 96.69 211 GLY A O 1
ATOM 1683 N N . PRO A 1 212 ? 8.375 -15.383 -15.695 1 96.62 212 PRO A N 1
ATOM 1684 C CA . PRO A 1 212 ? 9.023 -16.656 -16.016 1 96.62 212 PRO A CA 1
ATOM 1685 C C . PRO A 1 212 ? 9.688 -17.297 -14.789 1 96.62 212 PRO A C 1
ATOM 1687 O O . PRO A 1 212 ? 10.078 -16.578 -13.859 1 96.62 212 PRO A O 1
ATOM 1690 N N . ALA A 1 213 ? 9.797 -18.609 -14.828 1 97.38 213 ALA A N 1
ATOM 1691 C CA . ALA A 1 213 ? 10.711 -19.281 -13.906 1 97.38 213 ALA A CA 1
ATOM 1692 C C . ALA A 1 213 ? 12.141 -18.766 -14.094 1 97.38 213 ALA A C 1
ATOM 1694 O O . ALA A 1 213 ? 12.516 -18.344 -15.18 1 97.38 213 ALA A O 1
ATOM 1695 N N . PHE A 1 214 ? 12.922 -18.812 -13.062 1 96.81 214 PHE A N 1
ATOM 1696 C CA . PHE A 1 214 ? 14.289 -18.312 -13.141 1 96.81 214 PHE A CA 1
ATOM 1697 C C . PHE A 1 214 ? 15.18 -19.016 -12.125 1 96.81 214 PHE A C 1
ATOM 1699 O O . PHE A 1 214 ? 14.688 -19.609 -11.156 1 96.81 214 PHE A O 1
ATOM 1706 N N . HIS A 1 215 ? 16.438 -19.062 -12.391 1 97.25 215 HIS A N 1
ATOM 1707 C CA . HIS A 1 215 ? 17.391 -19.641 -11.461 1 97.25 215 HIS A CA 1
ATOM 1708 C C . HIS A 1 215 ? 17.5 -18.812 -10.188 1 97.25 215 HIS A C 1
ATOM 1710 O O . HIS A 1 215 ? 17.578 -17.594 -10.242 1 97.25 215 HIS A O 1
ATOM 1716 N N . LYS A 1 216 ? 17.5 -19.531 -9.133 1 97.69 216 LYS A N 1
ATOM 1717 C CA . LYS A 1 216 ? 17.703 -18.844 -7.863 1 97.69 216 LYS A CA 1
ATOM 1718 C C . LYS A 1 216 ? 19.062 -18.172 -7.812 1 97.69 216 LYS A C 1
ATOM 1720 O O . LYS A 1 216 ? 20.078 -18.797 -8.117 1 97.69 216 LYS A O 1
ATOM 1725 N N . ASP A 1 217 ? 19.094 -16.969 -7.465 1 96.88 217 ASP A N 1
ATOM 1726 C CA . ASP A 1 217 ? 20.297 -16.172 -7.328 1 96.88 217 ASP A CA 1
ATOM 1727 C C . ASP A 1 217 ? 20.344 -15.461 -5.977 1 96.88 217 ASP A C 1
ATOM 1729 O O . ASP A 1 217 ? 19.531 -14.562 -5.711 1 96.88 217 ASP A O 1
ATOM 1733 N N . ASP A 1 218 ? 21.281 -15.797 -5.168 1 98 218 ASP A N 1
ATOM 1734 C CA . ASP A 1 218 ? 21.375 -15.281 -3.805 1 98 218 ASP A CA 1
ATOM 1735 C C . ASP A 1 218 ? 21.547 -13.766 -3.799 1 98 218 ASP A C 1
ATOM 1737 O O . ASP A 1 218 ? 21.062 -13.078 -2.902 1 98 218 ASP A O 1
ATOM 1741 N N . ALA A 1 219 ? 22.266 -13.305 -4.75 1 98.19 219 ALA A N 1
ATOM 1742 C CA . ALA A 1 219 ? 22.5 -11.859 -4.816 1 98.19 219 ALA A CA 1
ATOM 1743 C C . ALA A 1 219 ? 21.203 -11.109 -5.059 1 98.19 219 ALA A C 1
ATOM 1745 O O . ALA A 1 219 ? 20.938 -10.078 -4.426 1 98.19 219 ALA A O 1
ATOM 1746 N N . THR A 1 220 ? 20.391 -11.617 -5.992 1 97.44 220 THR A N 1
ATOM 1747 C CA . THR A 1 220 ? 19.094 -11.016 -6.277 1 97.44 220 THR A CA 1
ATOM 1748 C C . THR A 1 220 ? 18.188 -11.062 -5.047 1 97.44 220 THR A C 1
ATOM 1750 O O . THR A 1 220 ? 17.531 -10.078 -4.711 1 97.44 220 THR A O 1
ATOM 1753 N N . LEU A 1 221 ? 18.172 -12.195 -4.379 1 98.69 221 LEU A N 1
ATOM 1754 C CA . LEU A 1 221 ? 17.375 -12.344 -3.168 1 98.69 221 LEU A CA 1
ATOM 1755 C C . LEU A 1 221 ? 17.859 -11.398 -2.076 1 98.69 221 LEU A C 1
ATOM 1757 O O . LEU A 1 221 ? 17.047 -10.75 -1.404 1 98.69 221 LEU A O 1
ATOM 1761 N N . GLN A 1 222 ? 19.156 -11.289 -1.927 1 98.75 222 GLN A N 1
ATOM 1762 C CA . GLN A 1 222 ? 19.703 -10.398 -0.908 1 98.75 222 GLN A CA 1
ATOM 1763 C C . GLN A 1 222 ? 19.359 -8.945 -1.212 1 98.75 222 GLN A C 1
ATOM 1765 O O . GLN A 1 222 ? 19.047 -8.172 -0.303 1 98.75 222 GLN A O 1
ATOM 1770 N N . GLN A 1 223 ? 19.469 -8.586 -2.445 1 98.56 223 GLN A N 1
ATOM 1771 C CA . GLN A 1 223 ? 19.109 -7.223 -2.842 1 98.56 223 GLN A CA 1
ATOM 1772 C C . GLN A 1 223 ? 17.656 -6.918 -2.502 1 98.56 223 GLN A C 1
ATOM 1774 O O . GLN A 1 223 ? 17.344 -5.82 -2.037 1 98.56 223 GLN A O 1
ATOM 1779 N N . ALA A 1 224 ? 16.766 -7.844 -2.791 1 98.56 224 ALA A N 1
ATOM 1780 C CA . ALA A 1 224 ? 15.352 -7.676 -2.439 1 98.56 224 ALA A CA 1
ATOM 1781 C C . ALA A 1 224 ? 15.18 -7.539 -0.931 1 98.56 224 ALA A C 1
ATOM 1783 O O . ALA A 1 224 ? 14.43 -6.676 -0.462 1 98.56 224 ALA A O 1
ATOM 1784 N N . ILE A 1 225 ? 15.852 -8.367 -0.168 1 98.81 225 ILE A N 1
ATOM 1785 C CA . ILE A 1 225 ? 15.789 -8.336 1.289 1 98.81 225 ILE A CA 1
ATOM 1786 C C . ILE A 1 225 ? 16.25 -6.973 1.798 1 98.81 225 ILE A C 1
ATOM 1788 O O . ILE A 1 225 ? 15.602 -6.363 2.646 1 98.81 225 ILE A O 1
ATOM 1792 N N . ASP A 1 226 ? 17.375 -6.488 1.288 1 98.62 226 ASP A N 1
ATOM 1793 C CA . ASP A 1 226 ? 17.906 -5.195 1.703 1 98.62 226 ASP A CA 1
ATOM 1794 C C . ASP A 1 226 ? 16.922 -4.07 1.395 1 98.62 226 ASP A C 1
ATOM 1796 O O . ASP A 1 226 ? 16.734 -3.158 2.205 1 98.62 226 ASP A O 1
ATOM 1800 N N . ARG A 1 227 ? 16.359 -4.121 0.248 1 97.69 227 ARG A N 1
ATOM 1801 C CA . ARG A 1 227 ? 15.367 -3.123 -0.151 1 97.69 227 ARG A CA 1
ATOM 1802 C C . ARG A 1 227 ? 14.172 -3.129 0.798 1 97.69 227 ARG A C 1
ATOM 1804 O O . ARG A 1 227 ? 13.758 -2.076 1.282 1 97.69 227 ARG A O 1
ATOM 1811 N N . LEU A 1 228 ? 13.648 -4.301 1.105 1 98.19 228 LEU A N 1
ATOM 1812 C CA . LEU A 1 228 ? 12.5 -4.41 2.004 1 98.19 228 LEU A CA 1
ATOM 1813 C C . LEU A 1 228 ? 12.875 -3.973 3.416 1 98.19 228 LEU A C 1
ATOM 1815 O O . LEU A 1 228 ? 12.055 -3.398 4.133 1 98.19 228 LEU A O 1
ATOM 1819 N N . ASP A 1 229 ? 14.047 -4.312 3.803 1 98 229 ASP A N 1
ATOM 1820 C CA . ASP A 1 229 ? 14.516 -3.861 5.109 1 98 229 ASP A CA 1
ATOM 1821 C C . ASP A 1 229 ? 14.484 -2.338 5.211 1 98 229 ASP A C 1
ATOM 1823 O O . ASP A 1 229 ? 14.078 -1.785 6.234 1 98 229 ASP A O 1
ATOM 1827 N N . ALA A 1 230 ? 14.922 -1.679 4.203 1 95.94 230 ALA A N 1
ATOM 1828 C CA . ALA A 1 230 ? 14.883 -0.219 4.172 1 95.94 230 ALA A CA 1
ATOM 1829 C C . ALA A 1 230 ? 13.438 0.287 4.215 1 95.94 230 ALA A C 1
ATOM 1831 O O . ALA A 1 230 ? 13.156 1.304 4.852 1 95.94 230 ALA A O 1
ATOM 1832 N N . TYR A 1 231 ? 12.523 -0.422 3.541 1 96.69 231 TYR A N 1
ATOM 1833 C CA . TYR A 1 231 ? 11.109 -0.054 3.516 1 96.69 231 TYR A CA 1
ATOM 1834 C C . TYR A 1 231 ? 10.547 0.053 4.93 1 96.69 231 TYR A C 1
ATOM 1836 O O . TYR A 1 231 ? 9.727 0.929 5.215 1 96.69 231 TYR A O 1
ATOM 1844 N N . GLN A 1 232 ? 11.008 -0.744 5.844 1 96.06 232 GLN A N 1
ATOM 1845 C CA . GLN A 1 232 ? 10.438 -0.913 7.18 1 96.06 232 GLN A CA 1
ATOM 1846 C C . GLN A 1 232 ? 10.609 0.354 8.016 1 96.06 232 GLN A C 1
ATOM 1848 O O . GLN A 1 232 ? 9.977 0.497 9.062 1 96.06 232 GLN A O 1
ATOM 1853 N N . HIS A 1 233 ? 11.352 1.25 7.523 1 95.38 233 HIS A N 1
ATOM 1854 C CA . HIS A 1 233 ? 11.672 2.422 8.328 1 95.38 233 HIS A CA 1
ATOM 1855 C C . HIS A 1 233 ? 11.305 3.711 7.594 1 95.38 233 HIS A C 1
ATOM 1857 O O . HIS A 1 233 ? 11.758 4.793 7.977 1 95.38 233 HIS A O 1
ATOM 1863 N N . LEU A 1 234 ? 10.586 3.598 6.512 1 94.81 234 LEU A N 1
ATOM 1864 C CA . LEU A 1 234 ? 10.18 4.742 5.703 1 94.81 234 LEU A CA 1
ATOM 1865 C C . LEU A 1 234 ? 8.68 4.98 5.828 1 94.81 234 LEU A C 1
ATOM 1867 O O . LEU A 1 234 ? 7.891 4.031 5.832 1 94.81 234 LEU A O 1
ATOM 1871 N N . SER A 1 235 ? 8.312 6.199 5.836 1 96.5 235 SER A N 1
ATOM 1872 C CA . SER A 1 235 ? 6.906 6.586 5.922 1 96.5 235 SER A CA 1
ATOM 1873 C C . SER A 1 235 ? 6.145 6.184 4.66 1 96.5 235 SER A C 1
ATOM 1875 O O . SER A 1 235 ? 4.918 6.07 4.68 1 96.5 235 SER A O 1
ATOM 1877 N N . ASP A 1 236 ? 6.844 5.906 3.504 1 97.06 236 ASP A N 1
ATOM 1878 C CA . ASP A 1 236 ? 6.234 5.508 2.24 1 97.06 236 ASP A CA 1
ATOM 1879 C C . ASP A 1 236 ? 5.281 4.332 2.438 1 97.06 236 ASP A C 1
ATOM 1881 O O . ASP A 1 236 ? 4.34 4.152 1.661 1 97.06 236 ASP A O 1
ATOM 1885 N N . PHE A 1 237 ? 5.512 3.607 3.52 1 95.81 237 PHE A N 1
ATOM 1886 C CA . PHE A 1 237 ? 4.812 2.336 3.656 1 95.81 237 PHE A CA 1
ATOM 1887 C C . PHE A 1 237 ? 3.854 2.369 4.84 1 95.81 237 PHE A C 1
ATOM 1889 O O . PHE A 1 237 ? 3.27 1.347 5.203 1 95.81 237 PHE A O 1
ATOM 1896 N N . GLY A 1 238 ? 3.725 3.51 5.426 1 94.19 238 GLY A N 1
ATOM 1897 C CA . GLY A 1 238 ? 2.709 3.734 6.441 1 94.19 238 GLY A CA 1
ATOM 1898 C C . GLY A 1 238 ? 2.736 2.701 7.551 1 94.19 238 GLY A C 1
ATOM 1899 O O . GLY A 1 238 ? 3.785 2.453 8.148 1 94.19 238 GLY A O 1
ATOM 1900 N N . THR A 1 239 ? 1.634 2.029 7.715 1 91.75 239 THR A N 1
ATOM 1901 C CA . THR A 1 239 ? 1.465 1.119 8.844 1 91.75 239 THR A CA 1
ATOM 1902 C C . THR A 1 239 ? 2.152 -0.215 8.562 1 91.75 239 THR A C 1
ATOM 1904 O O . THR A 1 239 ? 2.268 -1.057 9.461 1 91.75 239 THR A O 1
ATOM 1907 N N . CYS A 1 240 ? 2.615 -0.435 7.336 1 94 240 CYS A N 1
ATOM 1908 C CA . CYS A 1 240 ? 3.416 -1.619 7.043 1 94 240 CYS A CA 1
ATOM 1909 C C . CYS A 1 240 ? 4.828 -1.471 7.598 1 94 240 CYS A C 1
ATOM 1911 O O . CYS A 1 240 ? 5.559 -2.457 7.719 1 94 240 CYS A O 1
ATOM 1913 N N . ALA A 1 241 ? 5.215 -0.208 7.824 1 93.12 241 ALA A N 1
ATOM 1914 C CA . ALA A 1 241 ? 6.523 0.039 8.43 1 93.12 241 ALA A CA 1
ATOM 1915 C C . ALA A 1 241 ? 6.523 -0.345 9.906 1 93.12 241 ALA A C 1
ATOM 1917 O O . ALA A 1 241 ? 5.469 -0.392 10.547 1 93.12 241 ALA A O 1
ATOM 1918 N N . ILE A 1 242 ? 7.695 -0.646 10.438 1 94.5 242 ILE A N 1
ATOM 1919 C CA . ILE A 1 242 ? 7.762 -1.091 11.82 1 94.5 242 ILE A CA 1
ATOM 1920 C C . ILE A 1 242 ? 8.039 0.103 12.734 1 94.5 242 ILE A C 1
ATOM 1922 O O . ILE A 1 242 ? 7.742 0.063 13.93 1 94.5 242 ILE A O 1
ATOM 1926 N N . ASP A 1 243 ? 8.688 1.082 12.211 1 94.31 243 ASP A N 1
ATOM 1927 C CA . ASP A 1 243 ? 8.945 2.316 12.953 1 94.31 243 ASP A CA 1
ATOM 1928 C C . ASP A 1 243 ? 9.227 3.477 12 1 94.31 243 ASP A C 1
ATOM 1930 O O . ASP A 1 243 ? 9.234 3.297 10.781 1 94.31 243 ASP A O 1
ATOM 1934 N N . TRP A 1 244 ? 9.258 4.602 12.531 1 95.06 244 TRP A N 1
ATOM 1935 C CA . TRP A 1 244 ? 9.609 5.836 11.836 1 95.06 244 TRP A CA 1
ATOM 1936 C C . TRP A 1 244 ? 10.562 6.684 12.672 1 95.06 244 TRP A C 1
ATOM 1938 O O . TRP A 1 244 ? 10.125 7.578 13.398 1 95.06 244 TRP A O 1
ATOM 1948 N N . PRO A 1 245 ? 11.812 6.457 12.523 1 94.81 245 PRO A N 1
ATOM 1949 C CA . PRO A 1 245 ? 12.82 7.102 13.375 1 94.81 245 PRO A CA 1
ATOM 1950 C C . PRO A 1 245 ? 12.656 8.617 13.43 1 94.81 245 PRO A C 1
ATOM 1952 O O . PRO A 1 245 ? 12.906 9.227 14.477 1 94.81 245 PRO A O 1
ATOM 1955 N N . LEU A 1 246 ? 12.258 9.242 12.414 1 94.56 246 LEU A N 1
ATOM 1956 C CA . LEU A 1 246 ? 12.078 10.688 12.375 1 94.56 246 LEU A CA 1
ATOM 1957 C C . LEU A 1 246 ? 11.102 11.141 13.453 1 94.56 246 LEU A C 1
ATOM 1959 O O . LEU A 1 246 ? 11.32 12.164 14.109 1 94.56 246 LEU A O 1
ATOM 1963 N N . LEU A 1 247 ? 9.961 10.445 13.648 1 94.19 247 LEU A N 1
ATOM 1964 C CA . LEU A 1 247 ? 8.953 10.844 14.625 1 94.19 247 LEU A CA 1
ATOM 1965 C C . LEU A 1 247 ? 9.492 10.703 16.047 1 94.19 247 LEU A C 1
ATOM 1967 O O . LEU A 1 247 ? 9.148 11.5 16.922 1 94.19 247 LEU A O 1
ATOM 1971 N N . ASP A 1 248 ? 10.297 9.664 16.234 1 92.94 248 ASP A N 1
ATOM 1972 C CA . ASP A 1 248 ? 10.922 9.5 17.547 1 92.94 248 ASP A CA 1
ATOM 1973 C C . ASP A 1 248 ? 11.852 10.664 17.875 1 92.94 248 ASP A C 1
ATOM 1975 O O . ASP A 1 248 ? 11.805 11.219 18.969 1 92.94 248 ASP A O 1
ATOM 1979 N N . GLU A 1 249 ? 12.633 10.961 16.906 1 93.44 249 GLU A N 1
ATOM 1980 C CA . GLU A 1 249 ? 13.547 12.094 17.062 1 93.44 249 GLU A CA 1
ATOM 1981 C C . GLU A 1 249 ? 12.781 13.398 17.266 1 93.44 249 GLU A C 1
ATOM 1983 O O . GLU A 1 249 ? 13.172 14.227 18.078 1 93.44 249 GLU A O 1
ATOM 1988 N N . TRP A 1 250 ? 11.727 13.562 16.562 1 95.25 250 TRP A N 1
ATOM 1989 C CA . TRP A 1 250 ? 10.906 14.766 16.641 1 95.25 250 TRP A CA 1
ATOM 1990 C C . TRP A 1 250 ? 10.297 14.914 18.031 1 95.25 250 TRP A C 1
ATOM 1992 O O . TRP A 1 250 ? 10.281 16 18.609 1 95.25 250 TRP A O 1
ATOM 2002 N N . GLU A 1 251 ? 9.812 13.852 18.578 1 94.88 251 GLU A N 1
ATOM 2003 C CA . GLU A 1 251 ? 9.242 13.875 19.922 1 94.88 251 GLU A CA 1
ATOM 2004 C C . GLU A 1 251 ? 10.266 14.344 20.938 1 94.88 251 GLU A C 1
ATOM 2006 O O . GLU A 1 251 ? 9.953 15.148 21.828 1 94.88 251 GLU A O 1
ATOM 2011 N N . GLU A 1 252 ? 11.469 13.852 20.812 1 94.25 252 GLU A N 1
ATOM 2012 C CA . GLU A 1 252 ? 12.539 14.289 21.703 1 94.25 252 GLU A CA 1
ATOM 2013 C C . GLU A 1 252 ? 12.812 15.781 21.547 1 94.25 252 GLU A C 1
ATOM 2015 O O . GLU A 1 252 ? 13.031 16.484 22.531 1 94.25 252 GLU A O 1
ATOM 2020 N N . ASP A 1 253 ? 12.781 16.25 20.328 1 94 253 ASP A N 1
ATOM 2021 C CA . ASP A 1 253 ? 13 17.656 20.047 1 94 253 ASP A CA 1
ATOM 2022 C C . ASP A 1 253 ? 11.898 18.516 20.656 1 94 253 ASP A C 1
ATOM 2024 O O . ASP A 1 253 ? 12.164 19.609 21.172 1 94 253 ASP A O 1
ATOM 2028 N N . LEU A 1 254 ? 10.656 18.016 20.562 1 94.88 254 LEU A N 1
ATOM 2029 C CA . LEU A 1 254 ? 9.516 18.75 21.125 1 94.88 254 LEU A CA 1
ATOM 2030 C C . LEU A 1 254 ? 9.664 18.906 22.625 1 94.88 254 LEU A C 1
ATOM 2032 O O . LEU A 1 254 ? 9.484 20.016 23.156 1 94.88 254 LEU A O 1
ATOM 2036 N N . ILE A 1 255 ? 10.062 17.859 23.297 1 93.75 255 ILE A N 1
ATOM 2037 C CA . ILE A 1 255 ? 10.203 17.859 24.75 1 93.75 255 ILE A CA 1
ATOM 2038 C C . ILE A 1 255 ? 11.328 18.812 25.156 1 93.75 255 ILE A C 1
ATOM 2040 O O . ILE A 1 255 ? 11.203 19.547 26.125 1 93.75 255 ILE A O 1
ATOM 2044 N N . ALA A 1 256 ? 12.367 18.875 24.391 1 93.75 256 ALA A N 1
ATOM 2045 C CA . ALA A 1 256 ? 13.531 19.703 24.672 1 93.75 256 ALA A CA 1
ATOM 2046 C C . ALA A 1 256 ? 13.266 21.156 24.297 1 93.75 256 ALA A C 1
ATOM 2048 O O . ALA A 1 256 ? 13.984 22.062 24.734 1 93.75 256 ALA A O 1
ATOM 2049 N N . GLY A 1 257 ? 12.164 21.406 23.469 1 89.88 257 GLY A N 1
ATOM 2050 C CA . GLY A 1 257 ? 11.82 22.75 23.031 1 89.88 257 GLY A CA 1
ATOM 2051 C C . GLY A 1 257 ? 12.734 23.266 21.922 1 89.88 257 GLY A C 1
ATOM 2052 O O . GLY A 1 257 ? 12.953 24.469 21.812 1 89.88 257 GLY A O 1
ATOM 2053 N N . ASN A 1 258 ? 13.266 22.328 21.172 1 87.44 258 ASN A N 1
ATOM 2054 C CA . ASN A 1 258 ? 14.148 22.688 20.062 1 87.44 258 ASN A CA 1
ATOM 2055 C C . ASN A 1 258 ? 13.352 23.156 18.844 1 87.44 258 ASN A C 1
ATOM 2057 O O . ASN A 1 258 ? 12.367 22.516 18.453 1 87.44 258 ASN A O 1
ATOM 2061 N N . LYS A 1 259 ? 13.719 24.344 18.25 1 84 259 LYS A N 1
ATOM 2062 C CA . LYS A 1 259 ? 13.109 24.828 17.016 1 84 259 LYS A CA 1
ATOM 2063 C C . LYS A 1 259 ? 13.734 24.156 15.797 1 84 259 LYS A C 1
ATOM 2065 O O . LYS A 1 259 ? 14.859 23.656 15.859 1 84 259 LYS A O 1
ATOM 2070 N N . PRO A 1 260 ? 12.914 24.141 14.781 1 77.44 260 PRO A N 1
ATOM 2071 C CA . PRO A 1 260 ? 13.531 23.656 13.547 1 77.44 260 PRO A CA 1
ATOM 2072 C C . PRO A 1 260 ? 14.742 24.469 13.117 1 77.44 260 PRO A C 1
ATOM 2074 O O . PRO A 1 260 ? 14.75 25.703 13.289 1 77.44 260 PRO A O 1
ATOM 2077 N N . GLN A 1 261 ? 15.828 23.688 13.047 1 65.88 261 GLN A N 1
ATOM 2078 C CA . GLN A 1 261 ? 17.062 24.375 12.68 1 65.88 261 GLN A CA 1
ATOM 2079 C C . GLN A 1 261 ? 17.234 24.422 11.164 1 65.88 261 GLN A C 1
ATOM 2081 O O . GLN A 1 261 ? 16.766 23.547 10.445 1 65.88 261 GLN A O 1
ATOM 2086 N N . PRO A 1 262 ? 17.828 25.688 10.758 1 59.88 262 PRO A N 1
ATOM 2087 C CA . PRO A 1 262 ? 18.188 25.734 9.336 1 59.88 262 PRO A CA 1
ATOM 2088 C C . PRO A 1 262 ? 19.047 24.547 8.906 1 59.88 262 PRO A C 1
ATOM 2090 O O . PRO A 1 262 ? 19.797 24 9.719 1 59.88 262 PRO A O 1
ATOM 2093 N N . MET B 1 1 ? -1.262 34.062 31.188 1 85.75 1 MET B N 1
ATOM 2094 C CA . MET B 1 1 ? -1.218 33.969 29.734 1 85.75 1 MET B CA 1
ATOM 2095 C C . MET B 1 1 ? -0.05 33.094 29.281 1 85.75 1 MET B C 1
ATOM 2097 O O . MET B 1 1 ? 1.083 33.281 29.719 1 85.75 1 MET B O 1
ATOM 2101 N N . LEU B 1 2 ? -0.449 32.094 28.5 1 93.75 2 LEU B N 1
ATOM 2102 C CA . LEU B 1 2 ? 0.577 31.203 28 1 93.75 2 LEU B CA 1
ATOM 2103 C C . LEU B 1 2 ? 1.396 31.859 26.891 1 93.75 2 LEU B C 1
ATOM 2105 O O . LEU B 1 2 ? 0.84 32.5 26 1 93.75 2 LEU B O 1
ATOM 2109 N N . GLN B 1 3 ? 2.664 31.812 27.062 1 95.75 3 GLN B N 1
ATOM 2110 C CA . GLN B 1 3 ? 3.549 32.406 26.062 1 95.75 3 GLN B CA 1
ATOM 2111 C C . GLN B 1 3 ? 3.369 31.719 24.703 1 95.75 3 GLN B C 1
ATOM 2113 O O . GLN B 1 3 ? 3.305 30.484 24.625 1 95.75 3 GLN B O 1
ATOM 2118 N N . ARG B 1 4 ? 3.199 32.531 23.688 1 96.44 4 ARG B N 1
ATOM 2119 C CA . ARG B 1 4 ? 3.148 32.031 22.328 1 96.44 4 ARG B CA 1
ATOM 2120 C C . ARG B 1 4 ? 4.539 31.625 21.828 1 96.44 4 ARG B C 1
ATOM 2122 O O . ARG B 1 4 ? 5.441 32.469 21.766 1 96.44 4 ARG B O 1
ATOM 2129 N N . ARG B 1 5 ? 4.695 30.391 21.531 1 95.31 5 ARG B N 1
ATOM 2130 C CA . ARG B 1 5 ? 5.945 29.891 20.969 1 95.31 5 ARG B CA 1
ATOM 2131 C C . ARG B 1 5 ? 5.867 29.828 19.438 1 95.31 5 ARG B C 1
ATOM 2133 O O . ARG B 1 5 ? 5.59 28.781 18.875 1 95.31 5 ARG B O 1
ATOM 2140 N N . GLU B 1 6 ? 6.176 30.938 18.812 1 95 6 GLU B N 1
ATOM 2141 C CA . GLU B 1 6 ? 6.078 31 17.359 1 95 6 GLU B CA 1
ATOM 2142 C C . GLU B 1 6 ? 7.23 30.266 16.703 1 95 6 GLU B C 1
ATOM 2144 O O . GLU B 1 6 ? 8.398 30.531 16.984 1 95 6 GLU B O 1
ATOM 2149 N N . TYR B 1 7 ? 6.906 29.297 15.852 1 93 7 TYR B N 1
ATOM 2150 C CA . TYR B 1 7 ? 7.887 28.672 14.984 1 93 7 TYR B CA 1
ATOM 2151 C C . TYR B 1 7 ? 8.5 29.688 14.023 1 93 7 TYR B C 1
ATOM 2153 O O . TYR B 1 7 ? 9.719 29.703 13.836 1 93 7 TYR B O 1
ATOM 2161 N N . PHE B 1 8 ? 7.703 30.406 13.312 1 95.12 8 PHE B N 1
ATOM 2162 C CA . PHE B 1 8 ? 7.953 31.547 12.422 1 95.12 8 PHE B CA 1
ATOM 2163 C C . PHE B 1 8 ? 7.035 32.719 12.758 1 95.12 8 PHE B C 1
ATOM 2165 O O . PHE B 1 8 ? 6.02 32.531 13.43 1 95.12 8 PHE B O 1
ATOM 2172 N N . PRO B 1 9 ? 7.5 33.906 12.406 1 96.12 9 PRO B N 1
ATOM 2173 C CA . PRO B 1 9 ? 6.586 35 12.68 1 96.12 9 PRO B CA 1
ATOM 2174 C C . PRO B 1 9 ? 5.156 34.719 12.234 1 96.12 9 PRO B C 1
ATOM 2176 O O . PRO B 1 9 ? 4.922 34.375 11.07 1 96.12 9 PRO B O 1
ATOM 2179 N N . ASN B 1 10 ? 4.105 34.719 13.172 1 98.12 10 ASN B N 1
ATOM 2180 C CA . ASN B 1 10 ? 2.674 34.562 12.93 1 98.12 10 ASN B CA 1
ATOM 2181 C C . ASN B 1 10 ? 2.291 33.094 12.75 1 98.12 10 ASN B C 1
ATOM 2183 O O . ASN B 1 10 ? 1.162 32.812 12.367 1 98.12 10 ASN B O 1
ATOM 2187 N N . VAL B 1 11 ? 3.256 32.188 12.945 1 98.19 11 VAL B N 1
ATOM 2188 C CA . VAL B 1 11 ? 2.967 30.781 12.781 1 98.19 11 VAL B CA 1
ATOM 2189 C C . VAL B 1 11 ? 3.326 30.016 14.062 1 98.19 11 VAL B C 1
ATOM 2191 O O . VAL B 1 11 ? 4.473 30.062 14.508 1 98.19 11 VAL B O 1
ATOM 2194 N N . ILE B 1 12 ? 2.371 29.344 14.617 1 98.06 12 ILE B N 1
ATOM 2195 C CA . ILE B 1 12 ? 2.564 28.484 15.781 1 98.06 12 ILE B CA 1
ATOM 2196 C C . ILE B 1 12 ? 2.264 27.031 15.414 1 98.06 12 ILE B C 1
ATOM 2198 O O . ILE B 1 12 ? 1.251 26.75 14.773 1 98.06 12 ILE B O 1
ATOM 2202 N N . GLU B 1 13 ? 3.201 26.156 15.703 1 98.31 13 GLU B N 1
ATOM 2203 C CA . GLU B 1 13 ? 2.965 24.719 15.609 1 98.31 13 GLU B CA 1
ATOM 2204 C C . GLU B 1 13 ? 2.553 24.141 16.969 1 98.31 13 GLU B C 1
ATOM 2206 O O . GLU B 1 13 ? 3.299 24.234 17.938 1 98.31 13 GLU B O 1
ATOM 2211 N N . MET B 1 14 ? 1.446 23.5 17.047 1 98.31 14 MET B N 1
ATOM 2212 C CA . MET B 1 14 ? 0.771 23.25 18.312 1 98.31 14 MET B CA 1
ATOM 2213 C C . MET B 1 14 ? 1.505 22.188 19.125 1 98.31 14 MET B C 1
ATOM 2215 O O . MET B 1 14 ? 1.517 22.234 20.359 1 98.31 14 MET B O 1
ATOM 2219 N N . ASN B 1 15 ? 2.1 21.141 18.453 1 98.12 15 ASN B N 1
ATOM 2220 C CA . ASN B 1 15 ? 2.926 20.203 19.203 1 98.12 15 ASN B CA 1
ATOM 2221 C C . ASN B 1 15 ? 4.102 20.891 19.875 1 98.12 15 ASN B C 1
ATOM 2223 O O . ASN B 1 15 ? 4.438 20.594 21.016 1 98.12 15 ASN B O 1
ATOM 2227 N N . TYR B 1 16 ? 4.738 21.812 19.141 1 97.38 16 TYR B N 1
ATOM 2228 C CA . TYR B 1 16 ? 5.852 22.578 19.688 1 97.38 16 TYR B CA 1
ATOM 2229 C C . TYR B 1 16 ? 5.398 23.469 20.828 1 97.38 16 TYR B C 1
ATOM 2231 O O . TYR B 1 16 ? 6.051 23.531 21.875 1 97.38 16 TYR B O 1
ATOM 2239 N N . GLN B 1 17 ? 4.289 24.109 20.656 1 97.12 17 GLN B N 1
ATOM 2240 C CA . GLN B 1 17 ? 3.707 24.938 21.703 1 97.12 17 GLN B CA 1
ATOM 2241 C C . GLN B 1 17 ? 3.477 24.125 22.984 1 97.12 17 GLN B C 1
ATOM 2243 O O . GLN B 1 17 ? 3.756 24.594 24.078 1 97.12 17 GLN B O 1
ATOM 2248 N N . ALA B 1 18 ? 3 22.906 22.75 1 96.94 18 ALA B N 1
ATOM 2249 C CA . ALA B 1 18 ? 2.643 22.031 23.875 1 96.94 18 ALA B CA 1
ATOM 2250 C C . ALA B 1 18 ? 3.875 21.344 24.453 1 96.94 18 ALA B C 1
ATOM 2252 O O . ALA B 1 18 ? 3.824 20.766 25.531 1 96.94 18 ALA B O 1
ATOM 2253 N N . ARG B 1 19 ? 4.961 21.312 23.75 1 96.19 19 ARG B N 1
ATOM 2254 C CA . ARG B 1 19 ? 6.18 20.594 24.078 1 96.19 19 ARG B CA 1
ATOM 2255 C C . ARG B 1 19 ? 5.902 19.094 24.219 1 96.19 19 ARG B C 1
ATOM 2257 O O . ARG B 1 19 ? 6.422 18.438 25.125 1 96.19 19 ARG B O 1
ATOM 2264 N N . GLN B 1 20 ? 5.07 18.609 23.438 1 95.62 20 GLN B N 1
ATOM 2265 C CA . GLN B 1 20 ? 4.711 17.203 23.328 1 95.62 20 GLN B CA 1
ATOM 2266 C C . GLN B 1 20 ? 3.992 16.906 22.016 1 95.62 20 GLN B C 1
ATOM 2268 O O . GLN B 1 20 ? 3.367 17.797 21.438 1 95.62 20 GLN B O 1
ATOM 2273 N N . ARG B 1 21 ? 4.09 15.672 21.609 1 95.88 21 ARG B N 1
ATOM 2274 C CA . ARG B 1 21 ? 3.408 15.289 20.375 1 95.88 21 ARG B CA 1
ATOM 2275 C C . ARG B 1 21 ? 1.932 15.008 20.641 1 95.88 21 ARG B C 1
ATOM 2277 O O . ARG B 1 21 ? 1.591 14.078 21.375 1 95.88 21 ARG B O 1
ATOM 2284 N N . LEU B 1 22 ? 1.057 15.75 20.047 1 96.69 22 LEU B N 1
ATOM 2285 C CA . LEU B 1 22 ? -0.39 15.586 20.156 1 96.69 22 LEU B CA 1
ATOM 2286 C C . LEU B 1 22 ? -0.935 14.797 18.969 1 96.69 22 LEU B C 1
ATOM 2288 O O . LEU B 1 22 ? -2.061 14.289 19.016 1 96.69 22 LEU B O 1
ATOM 2292 N N . GLY B 1 23 ? -0.149 14.602 17.938 1 96.44 23 GLY B N 1
ATOM 2293 C CA . GLY B 1 23 ? -0.53 13.969 16.688 1 96.44 23 GLY B CA 1
ATOM 2294 C C . GLY B 1 23 ? 0.171 14.555 15.477 1 96.44 23 GLY B C 1
ATOM 2295 O O . GLY B 1 23 ? 1.386 14.766 15.5 1 96.44 23 GLY B O 1
ATOM 2296 N N . CYS B 1 24 ? -0.628 14.781 14.383 1 98.25 24 CYS B N 1
ATOM 2297 C CA . CYS B 1 24 ? -0.05 15.469 13.234 1 98.25 24 CYS B CA 1
ATOM 2298 C C . CYS B 1 24 ? 0.275 16.922 13.57 1 98.25 24 CYS B C 1
ATOM 2300 O O . CYS B 1 24 ? -0.112 17.422 14.633 1 98.25 24 CYS B O 1
ATOM 2302 N N . CYS B 1 25 ? 1.042 17.5 12.766 1 98.62 25 CYS B N 1
ATOM 2303 C CA . CYS B 1 25 ? 1.282 18.938 12.938 1 98.62 25 CYS B CA 1
ATOM 2304 C C . CYS B 1 25 ? -0 19.734 12.734 1 98.62 25 CYS B C 1
ATOM 2306 O O . CYS B 1 25 ? -0.722 19.516 11.758 1 98.62 25 CYS B O 1
ATOM 2308 N N . VAL B 1 26 ? -0.293 20.531 13.648 1 98.81 26 VAL B N 1
ATOM 2309 C CA . VAL B 1 26 ? -1.369 21.516 13.578 1 98.81 26 VAL B CA 1
ATOM 2310 C C . VAL B 1 26 ? -0.784 22.922 13.594 1 98.81 26 VAL B C 1
ATOM 2312 O O . VAL B 1 26 ? -0.17 23.344 14.578 1 98.81 26 VAL B O 1
ATOM 2315 N N . TYR B 1 27 ? -0.994 23.625 12.516 1 98.88 27 TYR B N 1
ATOM 2316 C CA . TYR B 1 27 ? -0.416 24.969 12.398 1 98.88 27 TYR B CA 1
ATOM 2317 C C . TYR B 1 27 ? -1.474 26.047 12.625 1 98.88 27 TYR B C 1
ATOM 2319 O O . TYR B 1 27 ? -2.531 26.016 11.992 1 98.88 27 TYR B O 1
ATOM 2327 N N . LEU B 1 28 ? -1.206 26.906 13.539 1 98.81 28 LEU B N 1
ATOM 2328 C CA . LEU B 1 28 ? -2.006 28.109 13.773 1 98.81 28 LEU B CA 1
ATOM 2329 C C . LEU B 1 28 ? -1.355 29.328 13.133 1 98.81 28 LEU B C 1
ATOM 2331 O O . LEU B 1 28 ? -0.22 29.672 13.461 1 98.81 28 LEU B O 1
ATOM 2335 N N . ILE B 1 29 ? -1.979 29.891 12.148 1 98.81 29 ILE B N 1
ATOM 2336 C CA . ILE B 1 29 ? -1.533 31.109 11.477 1 98.81 29 ILE B CA 1
ATOM 2337 C C . ILE B 1 29 ? -2.42 32.281 11.891 1 98.81 29 ILE B C 1
ATOM 2339 O O . ILE B 1 29 ? -3.648 32.188 11.828 1 98.81 29 ILE B O 1
ATOM 2343 N N . PHE B 1 30 ? -1.808 33.344 12.312 1 98.62 30 PHE B N 1
ATOM 2344 C CA . PHE B 1 30 ? -2.621 34.406 12.867 1 98.62 30 PHE B CA 1
ATOM 2345 C C . PHE B 1 30 ? -2.117 35.781 12.391 1 98.62 30 PHE B C 1
ATOM 2347 O O . PHE B 1 30 ? -0.933 35.938 12.086 1 98.62 30 PHE B O 1
ATOM 2354 N N . ASP B 1 31 ? -2.994 36.688 12.242 1 97.88 31 ASP B N 1
ATOM 2355 C CA . ASP B 1 31 ? -2.74 38.094 11.953 1 97.88 31 ASP B CA 1
ATOM 2356 C C . ASP B 1 31 ? -3.855 38.969 12.5 1 97.88 31 ASP B C 1
ATOM 2358 O O . ASP B 1 31 ? -5.039 38.688 12.273 1 97.88 31 ASP B O 1
ATOM 2362 N N . GLN B 1 32 ? -3.436 40 13.273 1 93.56 32 GLN B N 1
ATOM 2363 C CA . GLN B 1 32 ? -4.414 40.844 13.945 1 93.56 32 GLN B CA 1
ATOM 2364 C C . GLN B 1 32 ? -5.32 40.031 14.859 1 93.56 32 GLN B C 1
ATOM 2366 O O . GLN B 1 32 ? -4.836 39.312 15.734 1 93.56 32 GLN B O 1
ATOM 2371 N N . SER B 1 33 ? -6.59 40.062 14.688 1 92.56 33 SER B N 1
ATOM 2372 C CA . SER B 1 33 ? -7.504 39.344 15.57 1 92.56 33 SER B CA 1
ATOM 2373 C C . SER B 1 33 ? -7.984 38.031 14.938 1 92.56 33 SER B C 1
ATOM 2375 O O . SER B 1 33 ? -8.688 37.25 15.57 1 92.56 33 SER B O 1
ATOM 2377 N N . GLU B 1 34 ? -7.477 37.781 13.758 1 97.06 34 GLU B N 1
ATOM 2378 C CA . GLU B 1 34 ? -7.941 36.594 13.031 1 97.06 34 GLU B CA 1
ATOM 2379 C C . GLU B 1 34 ? -6.887 35.5 13.039 1 97.06 34 GLU B C 1
ATOM 2381 O O . GLU B 1 34 ? -5.688 35.781 13.117 1 97.06 34 GLU B O 1
ATOM 2386 N N . TRP B 1 35 ? -7.348 34.281 12.984 1 98.12 35 TRP B N 1
ATOM 2387 C CA . TRP B 1 35 ? -6.426 33.156 12.891 1 98.12 35 TRP B CA 1
ATOM 2388 C C . TRP B 1 35 ? -7.094 31.953 12.227 1 98.12 35 TRP B C 1
ATOM 2390 O O . TRP B 1 35 ? -8.305 31.969 11.984 1 98.12 35 TRP B O 1
ATOM 2400 N N . MET B 1 36 ? -6.316 31 11.789 1 98.62 36 MET B N 1
ATOM 2401 C CA . MET B 1 36 ? -6.777 29.766 11.172 1 98.62 36 MET B CA 1
ATOM 2402 C C . MET B 1 36 ? -5.902 28.578 11.594 1 98.62 36 MET B C 1
ATOM 2404 O O . MET B 1 36 ? -4.801 28.781 12.109 1 98.62 36 MET B O 1
ATOM 2408 N N . LEU B 1 37 ? -6.422 27.406 11.398 1 98.81 37 LEU B N 1
ATOM 2409 C CA . LEU B 1 37 ? -5.664 26.172 11.609 1 98.81 37 LEU B CA 1
ATOM 2410 C C . LEU B 1 37 ? -5.492 25.406 10.305 1 98.81 37 LEU B C 1
ATOM 2412 O O . LEU B 1 37 ? -6.406 25.375 9.477 1 98.81 37 LEU B O 1
ATOM 2416 N N . ILE B 1 38 ? -4.371 24.844 10.148 1 98.94 38 ILE B N 1
ATOM 2417 C CA . ILE B 1 38 ? -4.16 23.781 9.164 1 98.94 38 ILE B CA 1
ATOM 2418 C C . ILE B 1 38 ? -4.133 22.438 9.875 1 98.94 38 ILE B C 1
ATOM 2420 O O . ILE B 1 38 ? -3.225 22.156 10.656 1 98.94 38 ILE B O 1
ATOM 2424 N N . ASP B 1 39 ? -5.164 21.578 9.609 1 98.88 39 ASP B N 1
ATOM 2425 C CA . ASP B 1 39 ? -5.41 20.281 10.219 1 98.88 39 ASP B CA 1
ATOM 2426 C C . ASP B 1 39 ? -5.723 20.406 11.703 1 98.88 39 ASP B C 1
ATOM 2428 O O . ASP B 1 39 ? -5.562 21.484 12.281 1 98.88 39 ASP B O 1
ATOM 2432 N N . ILE B 1 40 ? -6.188 19.344 12.336 1 98.75 40 ILE B N 1
ATOM 2433 C CA . ILE B 1 40 ? -6.609 19.438 13.727 1 98.75 40 ILE B CA 1
ATOM 2434 C C . ILE B 1 40 ? -6.25 18.156 14.461 1 98.75 40 ILE B C 1
ATOM 2436 O O . ILE B 1 40 ? -6.262 18.109 15.695 1 98.75 40 ILE B O 1
ATOM 2440 N N . GLY B 1 41 ? -5.992 17.031 13.727 1 98.44 41 GLY B N 1
ATOM 2441 C CA . GLY B 1 41 ? -5.559 15.789 14.328 1 98.44 41 GLY B CA 1
ATOM 2442 C C . GLY B 1 41 ? -6.707 14.938 14.836 1 98.44 41 GLY B C 1
ATOM 2443 O O . GLY B 1 41 ? -7.805 14.969 14.281 1 98.44 41 GLY B O 1
ATOM 2444 N N . TYR B 1 42 ? -6.438 14.141 15.82 1 98.31 42 TYR B N 1
ATOM 2445 C CA . TYR B 1 42 ? -7.395 13.203 16.406 1 98.31 42 TYR B CA 1
ATOM 2446 C C . TYR B 1 42 ? -8.375 13.922 17.328 1 98.31 42 TYR B C 1
ATOM 2448 O O . TYR B 1 42 ? -8.039 14.953 17.906 1 98.31 42 TYR B O 1
ATOM 2456 N N . GLU B 1 43 ? -9.492 13.312 17.484 1 98.31 43 GLU B N 1
ATOM 2457 C CA . GLU B 1 43 ? -10.562 13.898 18.281 1 98.31 43 GLU B CA 1
ATOM 2458 C C . GLU B 1 43 ? -10.148 14.047 19.734 1 98.31 43 GLU B C 1
ATOM 2460 O O . GLU B 1 43 ? -10.477 15.039 20.391 1 98.31 43 GLU B O 1
ATOM 2465 N N . ASP B 1 44 ? -9.398 13.109 20.25 1 97.88 44 ASP B N 1
ATOM 2466 C CA . ASP B 1 44 ? -9.078 13.07 21.672 1 97.88 44 ASP B CA 1
ATOM 2467 C C . ASP B 1 44 ? -8.086 14.164 22.047 1 97.88 44 ASP B C 1
ATOM 2469 O O . ASP B 1 44 ? -7.926 14.492 23.219 1 97.88 44 ASP B O 1
ATOM 2473 N N . THR B 1 45 ? -7.398 14.75 21.109 1 98.19 45 THR B N 1
ATOM 2474 C CA . THR B 1 45 ? -6.406 15.781 21.391 1 98.19 45 THR B CA 1
ATOM 2475 C C . THR B 1 45 ? -7.004 17.172 21.234 1 98.19 45 THR B C 1
ATOM 2477 O O . THR B 1 45 ? -6.398 18.172 21.625 1 98.19 45 THR B O 1
ATOM 2480 N N . VAL B 1 46 ? -8.203 17.297 20.719 1 98.44 46 VAL B N 1
ATOM 2481 C CA . VAL B 1 46 ? -8.82 18.562 20.359 1 98.44 46 VAL B CA 1
ATOM 2482 C C . VAL B 1 46 ? -9.008 19.422 21.609 1 98.44 46 VAL B C 1
ATOM 2484 O O . VAL B 1 46 ? -8.68 20.609 21.609 1 98.44 46 VAL B O 1
ATOM 2487 N N . PRO B 1 47 ? -9.523 18.875 22.75 1 98.25 47 PRO B N 1
ATOM 2488 C CA . PRO B 1 47 ? -9.703 19.719 23.938 1 98.25 47 PRO B CA 1
ATOM 2489 C C . PRO B 1 47 ? -8.406 20.375 24.406 1 98.25 47 PRO B C 1
ATOM 2491 O O . PRO B 1 47 ? -8.398 21.531 24.781 1 98.25 47 PRO B O 1
ATOM 2494 N N . GLU B 1 48 ? -7.355 19.594 24.297 1 98.31 48 GLU B N 1
ATOM 2495 C CA . GLU B 1 48 ? -6.066 20.156 24.703 1 98.31 48 GLU B CA 1
ATOM 2496 C C . GLU B 1 48 ? -5.633 21.281 23.75 1 98.31 48 GLU B C 1
ATOM 2498 O O . GLU B 1 48 ? -5.125 22.312 24.188 1 98.31 48 GLU B O 1
ATOM 2503 N N . ILE B 1 49 ? -5.793 21.141 22.484 1 98.5 49 ILE B N 1
ATOM 2504 C CA . ILE B 1 49 ? -5.438 22.141 21.484 1 98.5 49 ILE B CA 1
ATOM 2505 C C . ILE B 1 49 ? -6.25 23.422 21.719 1 98.5 49 ILE B C 1
ATOM 2507 O O . ILE B 1 49 ? -5.695 24.516 21.75 1 98.5 49 ILE B O 1
ATOM 2511 N N . VAL B 1 50 ? -7.535 23.25 21.984 1 98.38 50 VAL B N 1
ATOM 2512 C CA . VAL B 1 50 ? -8.422 24.391 22.188 1 98.38 50 VAL B CA 1
ATOM 2513 C C . VAL B 1 50 ? -8.023 25.125 23.469 1 98.38 50 VAL B C 1
ATOM 2515 O O . VAL B 1 50 ? -8 26.359 23.5 1 98.38 50 VAL B O 1
ATOM 2518 N N . GLU B 1 51 ? -7.691 24.359 24.484 1 98 51 GLU B N 1
ATOM 2519 C CA . GLU B 1 51 ? -7.266 24.969 25.75 1 98 51 GLU B CA 1
ATOM 2520 C C . GLU B 1 51 ? -5.984 25.781 25.562 1 98 51 GLU B C 1
ATOM 2522 O O . GLU B 1 51 ? -5.859 26.891 26.094 1 98 51 GLU B O 1
ATOM 2527 N N . LEU B 1 52 ? -5.035 25.234 24.812 1 98.25 52 LEU B N 1
ATOM 2528 C CA . LEU B 1 52 ? -3.801 25.953 24.516 1 98.25 52 LEU B CA 1
ATOM 2529 C C . LEU B 1 52 ? -4.098 27.266 23.781 1 98.25 52 LEU B C 1
ATOM 2531 O O . LEU B 1 52 ? -3.525 28.297 24.109 1 98.25 52 LEU B O 1
ATOM 2535 N N . ILE B 1 53 ? -4.973 27.219 22.828 1 98 53 ILE B N 1
ATOM 2536 C CA . ILE B 1 53 ? -5.34 28.375 22.031 1 98 53 ILE B CA 1
ATOM 2537 C C . ILE B 1 53 ? -5.953 29.453 22.938 1 98 53 ILE B C 1
ATOM 2539 O O . ILE B 1 53 ? -5.609 30.625 22.844 1 98 53 ILE B O 1
ATOM 2543 N N . ARG B 1 54 ? -6.812 29.016 23.812 1 96.69 54 ARG B N 1
ATOM 2544 C CA . ARG B 1 54 ? -7.422 29.922 24.781 1 96.69 54 ARG B CA 1
ATOM 2545 C C . ARG B 1 54 ? -6.363 30.562 25.672 1 96.69 54 ARG B C 1
ATOM 2547 O O . ARG B 1 54 ? -6.379 31.781 25.891 1 96.69 54 ARG B O 1
ATOM 2554 N N . GLN B 1 55 ? -5.504 29.75 26.141 1 97.75 55 GLN B N 1
ATOM 2555 C CA . GLN B 1 55 ? -4.484 30.219 27.078 1 97.75 55 GLN B CA 1
ATOM 2556 C C . GLN B 1 55 ? -3.512 31.172 26.391 1 97.75 55 GLN B C 1
ATOM 2558 O O . GLN B 1 55 ? -2.863 31.984 27.047 1 97.75 55 GLN B O 1
ATOM 2563 N N . MET B 1 56 ? -3.387 31.094 25.078 1 97.44 56 MET B N 1
ATOM 2564 C CA . MET B 1 56 ? -2.533 32 24.312 1 97.44 56 MET B CA 1
ATOM 2565 C C . MET B 1 56 ? -3.277 33.281 23.969 1 97.44 56 MET B C 1
ATOM 2567 O O . MET B 1 56 ? -2.77 34.125 23.219 1 97.44 56 MET B O 1
ATOM 2571 N N . ASP B 1 57 ? -4.492 33.406 24.453 1 96.25 57 ASP B N 1
ATOM 2572 C CA . ASP B 1 57 ? -5.324 34.594 24.359 1 96.25 57 ASP B CA 1
ATOM 2573 C C . ASP B 1 57 ? -5.805 34.812 22.922 1 96.25 57 ASP B C 1
ATOM 2575 O O . ASP B 1 57 ? -5.871 35.969 22.453 1 96.25 57 ASP B O 1
ATOM 2579 N N . PHE B 1 58 ? -5.969 33.75 22.172 1 96.38 58 PHE B N 1
ATOM 2580 C CA . PHE B 1 58 ? -6.688 33.812 20.906 1 96.38 58 PHE B CA 1
ATOM 2581 C C . PHE B 1 58 ? -8.188 33.688 21.141 1 96.38 58 PHE B C 1
ATOM 2583 O O . PHE B 1 58 ? -8.656 32.688 21.688 1 96.38 58 PHE B O 1
ATOM 2590 N N . PRO B 1 59 ? -8.914 34.781 20.75 1 95.62 59 PRO B N 1
ATOM 2591 C CA . PRO B 1 59 ? -10.367 34.594 20.828 1 95.62 59 PRO B CA 1
ATOM 2592 C C . PRO B 1 59 ? -10.875 33.469 19.922 1 95.62 59 PRO B C 1
ATOM 2594 O O . PRO B 1 59 ? -10.656 33.5 18.719 1 95.62 59 PRO B O 1
ATOM 2597 N N . LEU B 1 60 ? -11.531 32.531 20.469 1 96.25 60 LEU B N 1
ATOM 2598 C CA . LEU B 1 60 ? -11.977 31.344 19.734 1 96.25 60 LEU B CA 1
ATOM 2599 C C . LEU B 1 60 ? -12.898 31.734 18.578 1 96.25 60 LEU B C 1
ATOM 2601 O O . LEU B 1 60 ? -12.844 31.141 17.5 1 96.25 60 LEU B O 1
ATOM 2605 N N . ALA B 1 61 ? -13.695 32.719 18.766 1 93.94 61 ALA B N 1
ATOM 2606 C CA . ALA B 1 61 ? -14.68 33.188 17.781 1 93.94 61 ALA B CA 1
ATOM 2607 C C . ALA B 1 61 ? -13.992 33.75 16.547 1 93.94 61 ALA B C 1
ATOM 2609 O O . ALA B 1 61 ? -14.633 33.938 15.516 1 93.94 61 ALA B O 1
ATOM 2610 N N . ASN B 1 62 ? -12.719 34.031 16.625 1 96.44 62 ASN B N 1
ATOM 2611 C CA . ASN B 1 62 ? -12.008 34.688 15.539 1 96.44 62 ASN B CA 1
ATOM 2612 C C . ASN B 1 62 ? -11.32 33.688 14.633 1 96.44 62 ASN B C 1
ATOM 2614 O O . ASN B 1 62 ? -10.594 34.062 13.703 1 96.44 62 ASN B O 1
ATOM 2618 N N . CYS B 1 63 ? -11.531 32.438 14.859 1 97.69 63 CYS B N 1
ATOM 2619 C CA . CYS B 1 63 ? -11.023 31.422 13.953 1 97.69 63 CYS B CA 1
ATOM 2620 C C . CYS B 1 63 ? -11.742 31.469 12.609 1 97.69 63 CYS B C 1
ATOM 2622 O O . CYS B 1 63 ? -12.914 31.094 12.516 1 97.69 63 CYS B O 1
ATOM 2624 N N . LYS B 1 64 ? -11.062 31.812 11.617 1 97.44 64 LYS B N 1
ATOM 2625 C CA . LYS B 1 64 ? -11.695 31.984 10.312 1 97.44 64 LYS B CA 1
ATOM 2626 C C . LYS B 1 64 ? -11.883 30.656 9.609 1 97.44 64 LYS B C 1
ATOM 2628 O O . LYS B 1 64 ? -12.945 30.391 9.047 1 97.44 64 LYS B O 1
ATOM 2633 N N . TYR B 1 65 ? -10.766 29.906 9.617 1 98.06 65 TYR B N 1
ATOM 2634 C CA . TYR B 1 65 ? -10.75 28.656 8.867 1 98.06 65 TYR B CA 1
ATOM 2635 C C . TYR B 1 65 ? -10.133 27.531 9.688 1 98.06 65 TYR B C 1
ATOM 2637 O O . TYR B 1 65 ? -9.172 27.734 10.422 1 98.06 65 TYR B O 1
ATOM 2645 N N . LEU B 1 66 ? -10.672 26.375 9.625 1 98.81 66 LEU B N 1
ATOM 2646 C CA . LEU B 1 66 ? -9.977 25.109 9.797 1 98.81 66 LEU B CA 1
ATOM 2647 C C . LEU B 1 66 ? -9.758 24.422 8.445 1 98.81 66 LEU B C 1
ATOM 2649 O O . LEU B 1 66 ? -10.695 23.891 7.855 1 98.81 66 LEU B O 1
ATOM 2653 N N . VAL B 1 67 ? -8.555 24.453 7.977 1 98.88 67 VAL B N 1
ATOM 2654 C CA . VAL B 1 67 ? -8.219 23.938 6.656 1 98.88 67 VAL B CA 1
ATOM 2655 C C . VAL B 1 67 ? -7.676 22.516 6.781 1 98.88 67 VAL B C 1
ATOM 2657 O O . VAL B 1 67 ? -6.727 22.266 7.531 1 98.88 67 VAL B O 1
ATOM 2660 N N . LEU B 1 68 ? -8.281 21.578 6.125 1 98.94 68 LEU B N 1
ATOM 2661 C CA . LEU B 1 68 ? -7.797 20.219 6.082 1 98.94 68 LEU B CA 1
ATOM 2662 C C . LEU B 1 68 ? -6.949 19.969 4.836 1 98.94 68 LEU B C 1
ATOM 2664 O O . LEU B 1 68 ? -7.426 20.156 3.713 1 98.94 68 LEU B O 1
ATOM 2668 N N . THR B 1 69 ? -5.719 19.594 5.07 1 98.94 69 THR B N 1
ATOM 2669 C CA . THR B 1 69 ? -4.816 19.328 3.955 1 98.94 69 THR B CA 1
ATOM 2670 C C . THR B 1 69 ? -5.344 18.188 3.1 1 98.94 69 THR B C 1
ATOM 2672 O O . THR B 1 69 ? -5.223 18.203 1.873 1 98.94 69 THR B O 1
ATOM 2675 N N . HIS B 1 70 ? -5.836 17.141 3.715 1 98.81 70 HIS B N 1
ATOM 2676 C CA . HIS B 1 70 ? -6.473 15.992 3.092 1 98.81 70 HIS B CA 1
ATOM 2677 C C . HIS B 1 70 ? -7.355 15.25 4.086 1 98.81 70 HIS B C 1
ATOM 2679 O O . HIS B 1 70 ? -7.402 15.594 5.266 1 98.81 70 HIS B O 1
ATOM 2685 N N . PRO B 1 71 ? -8.148 14.273 3.664 1 98.56 71 PRO B N 1
ATOM 2686 C CA . PRO B 1 71 ? -9.25 13.789 4.5 1 98.56 71 PRO B CA 1
ATOM 2687 C C . PRO B 1 71 ? -8.836 12.664 5.438 1 98.56 71 PRO B C 1
ATOM 2689 O O . PRO B 1 71 ? -9.688 12.047 6.09 1 98.56 71 PRO B O 1
ATOM 2692 N N . ASP B 1 72 ? -7.578 12.312 5.586 1 98.62 72 ASP B N 1
ATOM 2693 C CA . ASP B 1 72 ? -7.152 11.227 6.461 1 98.62 72 ASP B CA 1
ATOM 2694 C C . ASP B 1 72 ? -7.613 11.461 7.898 1 98.62 72 ASP B C 1
ATOM 2696 O O . ASP B 1 72 ? -7.598 12.594 8.383 1 98.62 72 ASP B O 1
ATOM 2700 N N . VAL B 1 73 ? -7.867 10.414 8.586 1 98.69 73 VAL B N 1
ATOM 2701 C CA . VAL B 1 73 ? -8.469 10.445 9.914 1 98.69 73 VAL B CA 1
ATOM 2702 C C . VAL B 1 73 ? -7.508 11.117 10.898 1 98.69 73 VAL B C 1
ATOM 2704 O O . VAL B 1 73 ? -7.941 11.828 11.805 1 98.69 73 VAL B O 1
ATOM 2707 N N . ASP B 1 74 ? -6.254 10.961 10.719 1 98.44 74 ASP B N 1
ATOM 2708 C CA . ASP B 1 74 ? -5.293 11.508 11.672 1 98.44 74 ASP B CA 1
ATOM 2709 C C . ASP B 1 74 ? -5.105 13.016 11.461 1 98.44 74 ASP B C 1
ATOM 2711 O O . ASP B 1 74 ? -4.434 13.68 12.25 1 98.44 74 ASP B O 1
ATOM 2715 N N . HIS B 1 75 ? -5.723 13.562 10.492 1 98.75 75 HIS B N 1
ATOM 2716 C CA . HIS B 1 75 ? -5.723 15 10.242 1 98.75 75 HIS B CA 1
ATOM 2717 C C . HIS B 1 75 ? -7.086 15.609 10.555 1 98.75 75 HIS B C 1
ATOM 2719 O O . HIS B 1 75 ? -7.168 16.766 10.984 1 98.75 75 HIS B O 1
ATOM 2725 N N . ALA B 1 76 ? -8.148 14.836 10.336 1 98.75 76 ALA B N 1
ATOM 2726 C CA . ALA B 1 76 ? -9.469 15.43 10.188 1 98.75 76 ALA B CA 1
ATOM 2727 C C . ALA B 1 76 ? -10.414 14.953 11.289 1 98.75 76 ALA B C 1
ATOM 2729 O O . ALA B 1 76 ? -11.492 15.523 11.484 1 98.75 76 ALA B O 1
ATOM 2730 N N . GLN B 1 77 ? -10.047 13.938 12 1 98.69 77 GLN B N 1
ATOM 2731 C CA . GLN B 1 77 ? -10.977 13.297 12.922 1 98.69 77 GLN B CA 1
ATOM 2732 C C . GLN B 1 77 ? -11.57 14.305 13.898 1 98.69 77 GLN B C 1
ATOM 2734 O O . GLN B 1 77 ? -12.758 14.242 14.227 1 98.69 77 GLN B O 1
ATOM 2739 N N . GLY B 1 78 ? -10.781 15.219 14.383 1 98.5 78 GLY B N 1
ATOM 2740 C CA . GLY B 1 78 ? -11.172 16.156 15.43 1 98.5 78 GLY B CA 1
ATOM 2741 C C . GLY B 1 78 ? -11.953 17.344 14.906 1 98.5 78 GLY B C 1
ATOM 2742 O O . GLY B 1 78 ? -12.391 18.188 15.688 1 98.5 78 GLY B O 1
ATOM 2743 N N . ALA B 1 79 ? -12.227 17.406 13.625 1 98.44 79 ALA B N 1
ATOM 2744 C CA . ALA B 1 79 ? -12.766 18.609 13.008 1 98.44 79 ALA B CA 1
ATOM 2745 C C . ALA B 1 79 ? -14.141 18.953 13.57 1 98.44 79 ALA B C 1
ATOM 2747 O O . ALA B 1 79 ? -14.406 20.109 13.93 1 98.44 79 ALA B O 1
ATOM 2748 N N . ARG B 1 80 ? -15.008 18 13.672 1 96.94 80 ARG B N 1
ATOM 2749 C CA . ARG B 1 80 ? -16.359 18.234 14.188 1 96.94 80 ARG B CA 1
ATOM 2750 C C . ARG B 1 80 ? -16.312 18.75 15.625 1 96.94 80 ARG B C 1
ATOM 2752 O O . ARG B 1 80 ? -16.953 19.734 15.961 1 96.94 80 ARG B O 1
ATOM 2759 N N . LYS B 1 81 ? -15.531 18.016 16.422 1 97.31 81 LYS B N 1
ATOM 2760 C CA . LYS B 1 81 ? -15.391 18.422 17.812 1 97.31 81 LYS B CA 1
ATOM 2761 C C . LYS B 1 81 ? -14.836 19.828 17.938 1 97.31 81 LYS B C 1
ATOM 2763 O O . LYS B 1 81 ? -15.281 20.609 18.781 1 97.31 81 LYS B O 1
ATOM 2768 N N . PHE B 1 82 ? -13.898 20.125 17.141 1 98.44 82 PHE B N 1
ATOM 2769 C CA . PHE B 1 82 ? -13.297 21.453 17.141 1 98.44 82 PHE B CA 1
ATOM 2770 C C . PHE B 1 82 ? -14.344 22.516 16.844 1 98.44 82 PHE B C 1
ATOM 2772 O O . PHE B 1 82 ? -14.422 23.516 17.562 1 98.44 82 PHE B O 1
ATOM 2779 N N . CYS B 1 83 ? -15.094 22.312 15.828 1 96.69 83 CYS B N 1
ATOM 2780 C CA . CYS B 1 83 ? -16.125 23.266 15.453 1 96.69 83 CYS B CA 1
ATOM 2781 C C . CYS B 1 83 ? -17.156 23.422 16.562 1 96.69 83 CYS B C 1
ATOM 2783 O O . CYS B 1 83 ? -17.672 24.531 16.781 1 96.69 83 CYS B O 1
ATOM 2785 N N . GLU B 1 84 ? -17.469 22.328 17.219 1 95.19 84 GLU B N 1
ATOM 2786 C CA . GLU B 1 84 ? -18.406 22.391 18.344 1 95.19 84 GLU B CA 1
ATOM 2787 C C . GLU B 1 84 ? -17.875 23.281 19.453 1 95.19 84 GLU B C 1
ATOM 2789 O O . GLU B 1 84 ? -18.656 23.969 20.125 1 95.19 84 GLU B O 1
ATOM 2794 N N . LEU B 1 85 ? -16.594 23.281 19.625 1 95.5 85 LEU B N 1
ATOM 2795 C CA . LEU B 1 85 ? -15.984 24 20.734 1 95.5 85 LEU B CA 1
ATOM 2796 C C . LEU B 1 85 ? -15.734 25.469 20.375 1 95.5 85 LEU B C 1
ATOM 2798 O O . LEU B 1 85 ? -15.859 26.359 21.219 1 95.5 85 LEU B O 1
ATOM 2802 N N . VAL B 1 86 ? -15.352 25.734 19.172 1 94 86 VAL B N 1
ATOM 2803 C CA . VAL B 1 86 ? -14.891 27.062 18.797 1 94 86 VAL B CA 1
ATOM 2804 C C . VAL B 1 86 ? -16.031 27.859 18.172 1 94 86 VAL B C 1
ATOM 2806 O O . VAL B 1 86 ? -16.031 29.094 18.203 1 94 86 VAL B O 1
ATOM 2809 N N . GLY B 1 87 ? -17.047 27.188 17.672 1 86.62 87 GLY B N 1
ATOM 2810 C CA . GLY B 1 87 ? -18.203 27.859 17.094 1 86.62 87 GLY B CA 1
ATOM 2811 C C . GLY B 1 87 ? -18.078 28.078 15.594 1 86.62 87 GLY B C 1
ATOM 2812 O O . GLY B 1 87 ? -17.781 27.141 14.852 1 86.62 87 GLY B O 1
ATOM 2813 N N . ASP B 1 88 ? -18.172 29.391 15.148 1 86.94 88 ASP B N 1
ATOM 2814 C CA . ASP B 1 88 ? -18.375 29.781 13.758 1 86.94 88 ASP B CA 1
ATOM 2815 C C . ASP B 1 88 ? -17.047 29.703 12.984 1 86.94 88 ASP B C 1
ATOM 2817 O O . ASP B 1 88 ? -16.344 30.703 12.852 1 86.94 88 ASP B O 1
ATOM 2821 N N . THR B 1 89 ? -16.531 28.625 12.664 1 95.31 89 THR B N 1
ATOM 2822 C CA . THR B 1 89 ? -15.359 28.422 11.812 1 95.31 89 THR B CA 1
ATOM 2823 C C . THR B 1 89 ? -15.727 27.609 10.578 1 95.31 89 THR B C 1
ATOM 2825 O O . THR B 1 89 ? -16.594 26.734 10.633 1 95.31 89 THR B O 1
ATOM 2828 N N . GLN B 1 90 ? -15.156 27.922 9.438 1 98 90 GLN B N 1
ATOM 2829 C CA . GLN B 1 90 ? -15.391 27.188 8.203 1 98 90 GLN B CA 1
ATOM 2830 C C . GLN B 1 90 ? -14.375 26.047 8.047 1 98 90 GLN B C 1
ATOM 2832 O O . GLN B 1 90 ? -13.164 26.281 8.102 1 98 90 GLN B O 1
ATOM 2837 N N . ILE B 1 91 ? -14.883 24.875 7.867 1 98.75 91 ILE B N 1
ATOM 2838 C CA . ILE B 1 91 ? -14 23.797 7.457 1 98.75 91 ILE B CA 1
ATOM 2839 C C . ILE B 1 91 ? -13.703 23.906 5.965 1 98.75 91 ILE B C 1
ATOM 2841 O O . ILE B 1 91 ? -14.625 23.953 5.145 1 98.75 91 ILE B O 1
ATOM 2845 N N . VAL B 1 92 ? -12.477 23.984 5.605 1 98.94 92 VAL B N 1
ATOM 2846 C CA . VAL B 1 92 ? -12.008 24.188 4.238 1 98.94 92 VAL B CA 1
ATOM 2847 C C . VAL B 1 92 ? -11.234 22.969 3.77 1 98.94 92 VAL B C 1
ATOM 2849 O O . VAL B 1 92 ? -10.406 22.422 4.508 1 98.94 92 VAL B O 1
ATOM 2852 N N . ALA B 1 93 ? -11.508 22.484 2.607 1 98.94 93 ALA B N 1
ATOM 2853 C CA . ALA B 1 93 ? -10.789 21.344 2.049 1 98.94 93 ALA B CA 1
ATOM 2854 C C . ALA B 1 93 ? -10.891 21.328 0.527 1 98.94 93 ALA B C 1
ATOM 2856 O O . ALA B 1 93 ? -11.625 22.125 -0.064 1 98.94 93 ALA B O 1
ATOM 2857 N N . HIS B 1 94 ? -10.141 20.5 -0.072 1 98.94 94 HIS B N 1
ATOM 2858 C CA . HIS B 1 94 ? -10.203 20.281 -1.512 1 98.94 94 HIS B CA 1
ATOM 2859 C C . HIS B 1 94 ? -11.531 19.641 -1.911 1 98.94 94 HIS B C 1
ATOM 2861 O O . HIS B 1 94 ? -12.078 18.828 -1.168 1 98.94 94 HIS B O 1
ATOM 2867 N N . PRO B 1 95 ? -12.047 19.938 -3.15 1 98.81 95 PRO B N 1
ATOM 2868 C CA . PRO B 1 95 ? -13.289 19.297 -3.6 1 98.81 95 PRO B CA 1
ATOM 2869 C C . PRO B 1 95 ? -13.234 17.781 -3.539 1 98.81 95 PRO B C 1
ATOM 2871 O O . PRO B 1 95 ? -14.234 17.125 -3.219 1 98.81 95 PRO B O 1
ATOM 2874 N N . GLY B 1 96 ? -12.086 17.234 -3.809 1 98.25 96 GLY B N 1
ATOM 2875 C CA . GLY B 1 96 ? -11.914 15.789 -3.801 1 98.25 96 GLY B CA 1
ATOM 2876 C C . GLY B 1 96 ? -12.031 15.188 -2.414 1 98.25 96 GLY B C 1
ATOM 2877 O O . GLY B 1 96 ? -12.203 13.969 -2.275 1 98.25 96 GLY B O 1
ATOM 2878 N N . ALA B 1 97 ? -11.922 15.977 -1.406 1 98.62 97 ALA B N 1
ATOM 2879 C CA . ALA B 1 97 ? -12.008 15.5 -0.027 1 98.62 97 ALA B CA 1
ATOM 2880 C C . ALA B 1 97 ? -13.445 15.516 0.472 1 98.62 97 ALA B C 1
ATOM 2882 O O . ALA B 1 97 ? -13.758 14.93 1.509 1 98.62 97 ALA B O 1
ATOM 2883 N N . VAL B 1 98 ? -14.352 16.141 -0.227 1 98.75 98 VAL B N 1
ATOM 2884 C CA . VAL B 1 98 ? -15.711 16.391 0.242 1 98.75 98 VAL B CA 1
ATOM 2885 C C . VAL B 1 98 ? -16.438 15.07 0.461 1 98.75 98 VAL B C 1
ATOM 2887 O O . VAL B 1 98 ? -16.938 14.805 1.555 1 98.75 98 VAL B O 1
ATOM 2890 N N . LYS B 1 99 ? -16.5 14.234 -0.513 1 98.25 99 LYS B N 1
ATOM 2891 C CA . LYS B 1 99 ? -17.266 13 -0.43 1 98.25 99 LYS B CA 1
ATOM 2892 C C . LYS B 1 99 ? -16.688 12.062 0.625 1 98.25 99 LYS B C 1
ATOM 2894 O O . LYS B 1 99 ? -17.422 11.547 1.479 1 98.25 99 LYS B O 1
ATOM 2899 N N . PRO B 1 100 ? -15.367 11.82 0.6 1 98.25 100 PRO B N 1
ATOM 2900 C CA . PRO B 1 100 ? -14.812 10.953 1.637 1 98.25 100 PRO B CA 1
ATOM 2901 C C . PRO B 1 100 ? -15.125 11.438 3.049 1 98.25 100 PRO B C 1
ATOM 2903 O O . PRO B 1 100 ? -15.383 10.625 3.941 1 98.25 100 PRO B O 1
ATOM 2906 N N . LEU B 1 101 ? -15.078 12.711 3.254 1 98.75 101 LEU B N 1
ATOM 2907 C CA . LEU B 1 101 ? -15.352 13.266 4.574 1 98.75 101 LEU B CA 1
ATOM 2908 C C . LEU B 1 101 ? -16.844 13.195 4.895 1 98.75 101 LEU B C 1
ATOM 2910 O O . LEU B 1 101 ? -17.219 12.789 5.992 1 98.75 101 LEU B O 1
ATOM 2914 N N . ALA B 1 102 ? -17.672 13.586 3.93 1 98.75 102 ALA B N 1
ATOM 2915 C CA . ALA B 1 102 ? -19.125 13.609 4.133 1 98.75 102 ALA B CA 1
ATOM 2916 C C . ALA B 1 102 ? -19.672 12.203 4.375 1 98.75 102 ALA B C 1
ATOM 2918 O O . ALA B 1 102 ? -20.609 12.016 5.152 1 98.75 102 ALA B O 1
ATOM 2919 N N . ASP B 1 103 ? -19.094 11.195 3.719 1 98.44 103 ASP B N 1
ATOM 2920 C CA . ASP B 1 103 ? -19.547 9.812 3.82 1 98.44 103 ASP B CA 1
ATOM 2921 C C . ASP B 1 103 ? -18.844 9.086 4.969 1 98.44 103 ASP B C 1
ATOM 2923 O O . ASP B 1 103 ? -19.156 7.93 5.262 1 98.44 103 ASP B O 1
ATOM 2927 N N . ALA B 1 104 ? -17.938 9.773 5.625 1 98.44 104 ALA B N 1
ATOM 2928 C CA . ALA B 1 104 ? -17.078 9.094 6.605 1 98.44 104 ALA B CA 1
ATOM 2929 C C . ALA B 1 104 ? -16.531 7.793 6.039 1 98.44 104 ALA B C 1
ATOM 2931 O O . ALA B 1 104 ? -16.625 6.742 6.676 1 98.44 104 ALA B O 1
ATOM 2932 N N . ASP B 1 105 ? -16.031 7.844 4.84 1 97.94 105 ASP B N 1
ATOM 2933 C CA . ASP B 1 105 ? -15.461 6.684 4.168 1 97.94 105 ASP B CA 1
ATOM 2934 C C . ASP B 1 105 ? -14.258 6.141 4.938 1 97.94 105 ASP B C 1
ATOM 2936 O O . ASP B 1 105 ? -13.164 6.703 4.867 1 97.94 105 ASP B O 1
ATOM 2940 N N . ARG B 1 106 ? -14.383 5.016 5.543 1 97.69 106 ARG B N 1
ATOM 2941 C CA . ARG B 1 106 ? -13.406 4.52 6.516 1 97.69 106 ARG B CA 1
ATOM 2942 C C . ARG B 1 106 ? -12.141 4.039 5.824 1 97.69 106 ARG B C 1
ATOM 2944 O O . ARG B 1 106 ? -11.055 4.07 6.41 1 97.69 106 ARG B O 1
ATOM 2951 N N . ILE B 1 107 ? -12.18 3.592 4.543 1 97.12 107 ILE B N 1
ATOM 2952 C CA . ILE B 1 107 ? -11.016 3.125 3.797 1 97.12 107 ILE B CA 1
ATOM 2953 C C . ILE B 1 107 ? -10.25 4.32 3.234 1 97.12 107 ILE B C 1
ATOM 2955 O O . ILE B 1 107 ? -9.047 4.461 3.465 1 97.12 107 ILE B O 1
ATOM 2959 N N . ARG B 1 108 ? -10.938 5.309 2.623 1 96.56 108 ARG B N 1
ATOM 2960 C CA . ARG B 1 108 ? -10.32 6.445 1.949 1 96.56 108 ARG B CA 1
ATOM 2961 C C . ARG B 1 108 ? -9.711 7.418 2.959 1 96.56 108 ARG B C 1
ATOM 2963 O O . ARG B 1 108 ? -8.852 8.227 2.607 1 96.56 108 ARG B O 1
ATOM 2970 N N . THR B 1 109 ? -10.188 7.348 4.223 1 98.19 109 THR B N 1
ATOM 2971 C CA . THR B 1 109 ? -9.68 8.258 5.242 1 98.19 109 THR B CA 1
ATOM 2972 C C . THR B 1 109 ? -8.656 7.562 6.129 1 98.19 109 THR B C 1
ATOM 2974 O O . THR B 1 109 ? -8.18 8.141 7.113 1 98.19 109 THR B O 1
ATOM 2977 N N . PHE B 1 110 ? -8.367 6.309 5.887 1 97.44 110 PHE B N 1
ATOM 2978 C CA . PHE B 1 110 ? -7.445 5.492 6.664 1 97.44 110 PHE B CA 1
ATOM 2979 C C . PHE B 1 110 ? -7.992 5.234 8.062 1 97.44 110 PHE B C 1
ATOM 2981 O O . PHE B 1 110 ? -7.234 4.922 8.984 1 97.44 110 PHE B O 1
ATOM 2988 N N . ALA B 1 111 ? -9.266 5.324 8.242 1 98.31 111 ALA B N 1
ATOM 2989 C CA . ALA B 1 111 ? -9.875 5.035 9.539 1 98.31 111 ALA B CA 1
ATOM 2990 C C . ALA B 1 111 ? -9.969 3.531 9.781 1 98.31 111 ALA B C 1
ATOM 2992 O O . ALA B 1 111 ? -10.078 3.084 10.922 1 98.31 111 ALA B O 1
ATOM 2993 N N . GLU B 1 112 ? -9.867 2.805 8.633 1 97.69 112 GLU B N 1
ATOM 2994 C CA . GLU B 1 112 ? -9.977 1.355 8.758 1 97.69 112 GLU B CA 1
ATOM 2995 C C . GLU B 1 112 ? -8.914 0.646 7.918 1 97.69 112 GLU B C 1
ATOM 2997 O O . GLU B 1 112 ? -8.828 0.857 6.707 1 97.69 112 GLU B O 1
ATOM 3002 N N . ILE B 1 113 ? -8.117 -0.129 8.477 1 96.88 113 ILE B N 1
ATOM 3003 C CA . ILE B 1 113 ? -7.238 -1.134 7.895 1 96.88 113 ILE B CA 1
ATOM 3004 C C . ILE B 1 113 ? -7.402 -2.459 8.633 1 96.88 113 ILE B C 1
ATOM 3006 O O . ILE B 1 113 ? -6.555 -2.828 9.453 1 96.88 113 ILE B O 1
ATOM 3010 N N . SER B 1 114 ? -8.398 -3.176 8.281 1 95.44 114 SER B N 1
ATOM 3011 C CA . SER B 1 114 ? -8.844 -4.344 9.031 1 95.44 114 SER B CA 1
ATOM 3012 C C . SER B 1 114 ? -7.742 -5.391 9.141 1 95.44 114 SER B C 1
ATOM 3014 O O . SER B 1 114 ? -7.547 -5.988 10.203 1 95.44 114 SER B O 1
ATOM 3016 N N . ALA B 1 115 ? -7.004 -5.578 8.094 1 93.44 115 ALA B N 1
ATOM 3017 C CA . ALA B 1 115 ? -5.969 -6.605 8.055 1 93.44 115 ALA B CA 1
ATOM 3018 C C . ALA B 1 115 ? -4.875 -6.316 9.086 1 93.44 115 ALA B C 1
ATOM 3020 O O . ALA B 1 115 ? -4.09 -7.203 9.43 1 93.44 115 ALA B O 1
ATOM 3021 N N . GLN B 1 116 ? -4.828 -5.082 9.547 1 94.19 116 GLN B N 1
ATOM 3022 C CA . GLN B 1 116 ? -3.811 -4.703 10.523 1 94.19 116 GLN B CA 1
ATOM 3023 C C . GLN B 1 116 ? -4.434 -4.395 11.883 1 94.19 116 GLN B C 1
ATOM 3025 O O . GLN B 1 116 ? -3.777 -3.834 12.758 1 94.19 116 GLN B O 1
ATOM 3030 N N . GLY B 1 117 ? -5.699 -4.645 12.016 1 95.44 117 GLY B N 1
ATOM 3031 C CA . GLY B 1 117 ? -6.398 -4.434 13.273 1 95.44 117 GLY B CA 1
ATOM 3032 C C . GLY B 1 117 ? -6.664 -2.971 13.57 1 95.44 117 GLY B C 1
ATOM 3033 O O . GLY B 1 117 ? -6.863 -2.596 14.727 1 95.44 117 GLY B O 1
ATOM 3034 N N . ILE B 1 118 ? -6.578 -2.104 12.586 1 96.81 118 ILE B N 1
ATOM 3035 C CA . ILE B 1 118 ? -6.816 -0.675 12.766 1 96.81 118 ILE B CA 1
ATOM 3036 C C . ILE B 1 118 ? -8.273 -0.35 12.445 1 96.81 118 ILE B C 1
ATOM 3038 O O . ILE B 1 118 ? -8.758 -0.659 11.352 1 96.81 118 ILE B O 1
ATOM 3042 N N . SER B 1 119 ? -8.953 0.195 13.406 1 98 119 SER B N 1
ATOM 3043 C CA . SER B 1 119 ? -10.336 0.647 13.289 1 98 119 SER B CA 1
ATOM 3044 C C . SER B 1 119 ? -10.586 1.872 14.156 1 98 119 SER B C 1
ATOM 3046 O O . SER B 1 119 ? -10.766 1.751 15.375 1 98 119 SER B O 1
ATOM 3048 N N . LEU B 1 120 ? -10.539 3.006 13.547 1 97.94 120 LEU B N 1
ATOM 3049 C CA . LEU B 1 120 ? -10.758 4.273 14.234 1 97.94 120 LEU B CA 1
ATOM 3050 C C . LEU B 1 120 ? -12.133 4.84 13.898 1 97.94 120 LEU B C 1
ATOM 3052 O O . LEU B 1 120 ? -12.609 4.699 12.766 1 97.94 120 LEU B O 1
ATOM 3056 N N . ASP B 1 121 ? -12.68 5.488 14.828 1 96.5 121 ASP B N 1
ATOM 3057 C CA . ASP B 1 121 ? -13.977 6.117 14.578 1 96.5 121 ASP B CA 1
ATOM 3058 C C . ASP B 1 121 ? -13.82 7.391 13.742 1 96.5 121 ASP B C 1
ATOM 3060 O O . ASP B 1 121 ? -12.852 8.141 13.922 1 96.5 121 ASP B O 1
ATOM 3064 N N . ILE B 1 122 ? -14.672 7.578 12.812 1 97.38 122 ILE B N 1
ATOM 3065 C CA . ILE B 1 122 ? -14.758 8.82 12.055 1 97.38 122 ILE B CA 1
ATOM 3066 C C . ILE B 1 122 ? -16.219 9.141 11.742 1 97.38 122 ILE B C 1
ATOM 3068 O O . ILE B 1 122 ? -16.969 8.258 11.312 1 97.38 122 ILE B O 1
ATOM 3072 N N . GLN B 1 123 ? -16.609 10.344 12.07 1 97.5 123 GLN B N 1
ATOM 3073 C CA . GLN B 1 123 ? -17.953 10.812 11.781 1 97.5 123 GLN B CA 1
ATOM 3074 C C . GLN B 1 123 ? -17.969 11.688 10.531 1 97.5 123 GLN B C 1
ATOM 3076 O O . GLN B 1 123 ? -16.938 12.219 10.117 1 97.5 123 GLN B O 1
ATOM 3081 N N . PRO B 1 124 ? -19.172 11.781 9.875 1 98.56 124 PRO B N 1
ATOM 3082 C CA . PRO B 1 124 ? -19.266 12.664 8.711 1 98.56 124 PRO B CA 1
ATOM 3083 C C . PRO B 1 124 ? -18.812 14.094 9.023 1 98.56 124 PRO B C 1
ATOM 3085 O O . PRO B 1 124 ? -19.172 14.633 10.078 1 98.56 124 PRO B O 1
ATOM 3088 N N . ILE B 1 125 ? -18.031 14.625 8.211 1 98.5 125 ILE B N 1
ATOM 3089 C CA . ILE B 1 125 ? -17.562 16 8.312 1 98.5 125 ILE B CA 1
ATOM 3090 C C . ILE B 1 125 ? -18.016 16.797 7.098 1 98.5 125 ILE B C 1
ATOM 3092 O O . ILE B 1 125 ? -17.766 16.406 5.957 1 98.5 125 ILE B O 1
ATOM 3096 N N . LYS B 1 126 ? -18.672 17.844 7.305 1 98 126 LYS B N 1
ATOM 3097 C CA . LYS B 1 126 ? -19.125 18.719 6.223 1 98 126 LYS B CA 1
ATOM 3098 C C . LYS B 1 126 ? -18.078 19.766 5.883 1 98 126 LYS B C 1
ATOM 3100 O O . LYS B 1 126 ? -17.625 20.5 6.758 1 98 126 LYS B O 1
ATOM 3105 N N . VAL B 1 127 ? -17.703 19.828 4.656 1 98.69 127 VAL B N 1
ATOM 3106 C CA . VAL B 1 127 ? -16.812 20.875 4.164 1 98.69 127 VAL B CA 1
ATOM 3107 C C . VAL B 1 127 ? -17.625 22.109 3.812 1 98.69 127 VAL B C 1
ATOM 3109 O O . VAL B 1 127 ? -18.547 22.047 2.994 1 98.69 127 VAL B O 1
ATOM 3112 N N . ASP B 1 128 ? -17.281 23.188 4.398 1 98.56 128 ASP B N 1
ATOM 3113 C CA . ASP B 1 128 ? -18.031 24.422 4.215 1 98.56 128 ASP B CA 1
ATOM 3114 C C . ASP B 1 128 ? -17.531 25.203 2.994 1 98.56 128 ASP B C 1
ATOM 3116 O O . ASP B 1 128 ? -18.297 25.938 2.363 1 98.56 128 ASP B O 1
ATOM 3120 N N . ARG B 1 129 ? -16.312 25.109 2.727 1 98.69 129 ARG B N 1
ATOM 3121 C CA . ARG B 1 129 ? -15.68 25.812 1.627 1 98.69 129 ARG B CA 1
ATOM 3122 C C . ARG B 1 129 ? -14.672 24.922 0.903 1 98.69 129 ARG B C 1
ATOM 3124 O O . ARG B 1 129 ? -13.82 24.297 1.536 1 98.69 129 ARG B O 1
ATOM 3131 N N . GLN B 1 130 ? -14.836 24.859 -0.374 1 98.88 130 GLN B N 1
ATOM 3132 C CA . GLN B 1 130 ? -13.906 24.109 -1.206 1 98.88 130 GLN B CA 1
ATOM 3133 C C . GLN B 1 130 ? -12.852 25.016 -1.816 1 98.88 130 GLN B C 1
ATOM 3135 O O . GLN B 1 130 ? -13.172 26.125 -2.279 1 98.88 130 GLN B O 1
ATOM 3140 N N . VAL B 1 131 ? -11.594 24.641 -1.757 1 98.88 131 VAL B N 1
ATOM 3141 C CA . VAL B 1 131 ? -10.516 25.406 -2.377 1 98.88 131 VAL B CA 1
ATOM 3142 C C . VAL B 1 131 ? -9.672 24.5 -3.26 1 98.88 131 VAL B C 1
ATOM 3144 O O . VAL B 1 131 ? -9.633 23.281 -3.045 1 98.88 131 VAL B O 1
ATOM 3147 N N . ASP B 1 132 ? -9.039 25.078 -4.168 1 98.75 132 ASP B N 1
ATOM 3148 C CA . ASP B 1 132 ? -8.211 24.359 -5.133 1 98.75 132 ASP B CA 1
ATOM 3149 C C . ASP B 1 132 ? -7.062 25.25 -5.633 1 98.75 132 ASP B C 1
ATOM 3151 O O . ASP B 1 132 ? -6.852 26.344 -5.125 1 98.75 132 ASP B O 1
ATOM 3155 N N . GLU B 1 133 ? -6.309 24.672 -6.5 1 98.75 133 GLU B N 1
ATOM 3156 C CA . GLU B 1 133 ? -5.125 25.297 -7.066 1 98.75 133 GLU B CA 1
ATOM 3157 C C . GLU B 1 133 ? -5.383 26.781 -7.371 1 98.75 133 GLU B C 1
ATOM 3159 O O . GLU B 1 133 ? -6.312 27.109 -8.109 1 98.75 133 GLU B O 1
ATOM 3164 N N . GLY B 1 134 ? -4.543 27.609 -6.797 1 98.19 134 GLY B N 1
ATOM 3165 C CA . GLY B 1 134 ? -4.57 29.031 -7.16 1 98.19 134 GLY B CA 1
ATOM 3166 C C . GLY B 1 134 ? -5.477 29.859 -6.273 1 98.19 134 GLY B C 1
ATOM 3167 O O . GLY B 1 134 ? -5.406 31.078 -6.277 1 98.19 134 GLY B O 1
ATOM 3168 N N . ASP B 1 135 ? -6.344 29.219 -5.5 1 98.81 135 ASP B N 1
ATOM 3169 C CA . ASP B 1 135 ? -7.172 29.953 -4.547 1 98.81 135 ASP B CA 1
ATOM 3170 C C . ASP B 1 135 ? -6.316 30.594 -3.457 1 98.81 135 ASP B C 1
ATOM 3172 O O . ASP B 1 135 ? -5.137 30.266 -3.312 1 98.81 135 ASP B O 1
ATOM 3176 N N . VAL B 1 136 ? -6.914 31.578 -2.768 1 98.81 136 VAL B N 1
ATOM 3177 C CA . VAL B 1 136 ? -6.215 32.312 -1.711 1 98.81 136 VAL B CA 1
ATOM 3178 C C . VAL B 1 136 ? -7.07 32.312 -0.444 1 98.81 136 VAL B C 1
ATOM 3180 O O . VAL B 1 136 ? -8.273 32.562 -0.504 1 98.81 136 VAL B O 1
ATOM 3183 N N . LEU B 1 137 ? -6.492 31.953 0.67 1 98.75 137 LEU B N 1
ATOM 3184 C CA . LEU B 1 137 ? -7.098 32.094 1.989 1 98.75 137 LEU B CA 1
ATOM 3185 C C . LEU B 1 137 ? -6.551 33.312 2.703 1 98.75 137 LEU B C 1
ATOM 3187 O O . LEU B 1 137 ? -5.336 33.531 2.748 1 98.75 137 LEU B O 1
ATOM 3191 N N . GLU B 1 138 ? -7.434 34.094 3.27 1 98.19 138 GLU B N 1
ATOM 3192 C CA . GLU B 1 138 ? -7.023 35.344 3.91 1 98.19 138 GLU B CA 1
ATOM 3193 C C . GLU B 1 138 ? -7.238 35.281 5.418 1 98.19 138 GLU B C 1
ATOM 3195 O O . GLU B 1 138 ? -8.281 34.844 5.887 1 98.19 138 GLU B O 1
ATOM 3200 N N . VAL B 1 139 ? -6.305 35.656 6.117 1 97.69 139 VAL B N 1
ATOM 3201 C CA . VAL B 1 139 ? -6.316 35.844 7.562 1 97.69 139 VAL B CA 1
ATOM 3202 C C . VAL B 1 139 ? -5.699 37.219 7.91 1 97.69 139 VAL B C 1
ATOM 3204 O O . VAL B 1 139 ? -4.477 37.375 7.895 1 97.69 139 VAL B O 1
ATOM 3207 N N . GLY B 1 140 ? -6.512 38.156 8.352 1 97.56 140 GLY B N 1
ATOM 3208 C CA . GLY B 1 140 ? -6.016 39.5 8.422 1 97.56 140 GLY B CA 1
ATOM 3209 C C . GLY B 1 140 ? -5.418 40 7.109 1 97.56 140 GLY B C 1
ATOM 3210 O O . GLY B 1 140 ? -6.059 39.906 6.062 1 97.56 140 GLY B O 1
ATOM 3211 N N . ASP B 1 141 ? -4.176 40.406 7.184 1 97.62 141 ASP B N 1
ATOM 3212 C CA . ASP B 1 141 ? -3.496 40.906 5.988 1 97.62 141 ASP B CA 1
ATOM 3213 C C . ASP B 1 141 ? -2.699 39.781 5.316 1 97.62 141 ASP B C 1
ATOM 3215 O O . ASP B 1 141 ? -2.119 40 4.246 1 97.62 141 ASP B O 1
ATOM 3219 N N . ILE B 1 142 ? -2.686 38.594 5.898 1 98.12 142 ILE B N 1
ATOM 3220 C CA . ILE B 1 142 ? -1.944 37.469 5.367 1 98.12 142 ILE B CA 1
ATOM 3221 C C . ILE B 1 142 ? -2.746 36.812 4.25 1 98.12 142 ILE B C 1
ATOM 3223 O O . ILE B 1 142 ? -3.953 36.594 4.387 1 98.12 142 ILE B O 1
ATOM 3227 N N . LYS B 1 143 ? -2.084 36.562 3.188 1 98.5 143 LYS B N 1
ATOM 3228 C CA . LYS B 1 143 ? -2.656 35.844 2.057 1 98.5 143 LYS B CA 1
ATOM 3229 C C . LYS B 1 143 ? -1.917 34.531 1.818 1 98.5 143 LYS B C 1
ATOM 3231 O O . LYS B 1 143 ? -0.732 34.531 1.478 1 98.5 143 LYS B O 1
ATOM 3236 N N . ILE B 1 144 ? -2.611 33.438 1.951 1 98.69 144 ILE B N 1
ATOM 3237 C CA . ILE B 1 144 ? -2.043 32.125 1.799 1 98.69 144 ILE B CA 1
ATOM 3238 C C . ILE B 1 144 ? -2.512 31.5 0.481 1 98.69 144 ILE B C 1
ATOM 3240 O O . ILE B 1 144 ? -3.715 31.344 0.256 1 98.69 144 ILE B O 1
ATOM 3244 N N . GLU B 1 145 ? -1.589 31.188 -0.331 1 98.88 145 GLU B N 1
ATOM 3245 C CA . GLU B 1 145 ? -1.908 30.578 -1.62 1 98.88 145 GLU B CA 1
ATOM 3246 C C . GLU B 1 145 ? -2.129 29.078 -1.485 1 98.88 145 GLU B C 1
ATOM 3248 O O . GLU B 1 145 ? -1.341 28.391 -0.837 1 98.88 145 GLU B O 1
ATOM 3253 N N . VAL B 1 146 ? -3.189 28.594 -2.139 1 98.94 146 VAL B N 1
ATOM 3254 C CA . VAL B 1 146 ? -3.529 27.172 -2.094 1 98.94 146 VAL B CA 1
ATOM 3255 C C . VAL B 1 146 ? -2.885 26.453 -3.275 1 98.94 146 VAL B C 1
ATOM 3257 O O . VAL B 1 146 ? -2.99 26.891 -4.418 1 98.94 146 VAL B O 1
ATOM 3260 N N . TRP B 1 147 ? -2.16 25.391 -3.014 1 98.94 147 TRP B N 1
ATOM 3261 C CA . TRP B 1 147 ? -1.616 24.484 -4.02 1 98.94 147 TRP B CA 1
ATOM 3262 C C . TRP B 1 147 ? -2.32 23.141 -3.969 1 98.94 147 TRP B C 1
ATOM 3264 O O . TRP B 1 147 ? -2.541 22.578 -2.889 1 98.94 147 TRP B O 1
ATOM 3274 N N . HIS B 1 148 ? -2.777 22.672 -5.109 1 98.94 148 HIS B N 1
ATOM 3275 C CA . HIS B 1 148 ? -3.174 21.281 -5.223 1 98.94 148 HIS B CA 1
ATOM 3276 C C . HIS B 1 148 ? -1.969 20.375 -5.484 1 98.94 148 HIS B C 1
ATOM 3278 O O . HIS B 1 148 ? -1.371 20.438 -6.562 1 98.94 148 HIS B O 1
ATOM 3284 N N . THR B 1 149 ? -1.555 19.562 -4.5 1 98.81 149 THR B N 1
ATOM 3285 C CA . THR B 1 149 ? -0.34 18.766 -4.559 1 98.81 149 THR B CA 1
ATOM 3286 C C . THR B 1 149 ? -0.655 17.297 -4.309 1 98.81 149 THR B C 1
ATOM 3288 O O . THR B 1 149 ? -0.176 16.703 -3.334 1 98.81 149 THR B O 1
ATOM 3291 N N . PRO B 1 150 ? -1.411 16.656 -5.195 1 98.75 150 PRO B N 1
ATOM 3292 C CA . PRO B 1 150 ? -1.83 15.266 -4.996 1 98.75 150 PRO B CA 1
ATOM 3293 C C . PRO B 1 150 ? -0.656 14.289 -5.004 1 98.75 150 PRO B C 1
ATOM 3295 O O . PRO B 1 150 ? 0.458 14.656 -5.383 1 98.75 150 PRO B O 1
ATOM 3298 N N . GLY B 1 151 ? -0.792 13.094 -4.609 1 98.31 151 GLY B N 1
ATOM 3299 C CA . GLY B 1 151 ? 0.135 11.977 -4.516 1 98.31 151 GLY B CA 1
ATOM 3300 C C . GLY B 1 151 ? -0.23 10.984 -3.428 1 98.31 151 GLY B C 1
ATOM 3301 O O . GLY B 1 151 ? -0.674 9.875 -3.717 1 98.31 151 GLY B O 1
ATOM 3302 N N . HIS B 1 152 ? -0.172 11.422 -2.17 1 97.88 152 HIS B N 1
ATOM 3303 C CA . HIS B 1 152 ? -0.657 10.648 -1.032 1 97.88 152 HIS B CA 1
ATOM 3304 C C . HIS B 1 152 ? -2.154 10.383 -1.146 1 97.88 152 HIS B C 1
ATOM 3306 O O . HIS B 1 152 ? -2.607 9.258 -0.917 1 97.88 152 HIS B O 1
ATOM 3312 N N . THR B 1 153 ? -2.812 11.336 -1.457 1 97.06 153 THR B N 1
ATOM 3313 C CA . THR B 1 153 ? -4.219 11.289 -1.842 1 97.06 153 THR B CA 1
ATOM 3314 C C . THR B 1 153 ? -4.484 12.211 -3.029 1 97.06 153 THR B C 1
ATOM 3316 O O . THR B 1 153 ? -3.666 13.078 -3.346 1 97.06 153 THR B O 1
ATOM 3319 N N . ASP B 1 154 ? -5.602 12.023 -3.652 1 96.69 154 ASP B N 1
ATOM 3320 C CA . ASP B 1 154 ? -5.941 12.828 -4.82 1 96.69 154 ASP B CA 1
ATOM 3321 C C . ASP B 1 154 ? -6.387 14.227 -4.406 1 96.69 154 ASP B C 1
ATOM 3323 O O . ASP B 1 154 ? -6.496 15.125 -5.25 1 96.69 154 ASP B O 1
ATOM 3327 N N . SER B 1 155 ? -6.551 14.484 -3.109 1 98.31 155 SER B N 1
ATOM 3328 C CA . SER B 1 155 ? -7.117 15.75 -2.668 1 98.31 155 SER B CA 1
ATOM 3329 C C . SER B 1 155 ? -6.137 16.516 -1.789 1 98.31 155 SER B C 1
ATOM 3331 O O . SER B 1 155 ? -6.52 17.469 -1.107 1 98.31 155 SER B O 1
ATOM 3333 N N . GLN B 1 156 ? -4.918 16.094 -1.738 1 98.62 156 GLN B N 1
ATOM 3334 C CA . GLN B 1 156 ? -3.938 16.75 -0.874 1 98.62 156 GLN B CA 1
ATOM 3335 C C . GLN B 1 156 ? -3.699 18.188 -1.302 1 98.62 156 GLN B C 1
ATOM 3337 O O . GLN B 1 156 ? -3.539 18.469 -2.49 1 98.62 156 GLN B O 1
ATOM 3342 N N . LEU B 1 157 ? -3.639 19.047 -0.352 1 98.94 157 LEU B N 1
ATOM 3343 C CA . LEU B 1 157 ? -3.324 20.453 -0.542 1 98.94 157 LEU B CA 1
ATOM 3344 C C . LEU B 1 157 ? -2.043 20.828 0.195 1 98.94 157 LEU B C 1
ATOM 3346 O O . LEU B 1 157 ? -1.727 20.25 1.234 1 98.94 157 LEU B O 1
ATOM 3350 N N . ALA B 1 158 ? -1.353 21.75 -0.373 1 98.94 158 ALA B N 1
ATOM 3351 C CA . ALA B 1 158 ? -0.305 22.516 0.3 1 98.94 158 ALA B CA 1
ATOM 3352 C C . ALA B 1 158 ? -0.641 24 0.323 1 98.94 158 ALA B C 1
ATOM 3354 O O . ALA B 1 158 ? -1.517 24.469 -0.417 1 98.94 158 ALA B O 1
ATOM 3355 N N . PHE B 1 159 ? 0.011 24.75 1.19 1 98.94 159 PHE B N 1
ATOM 3356 C CA . PHE B 1 159 ? -0.291 26.156 1.371 1 98.94 159 PHE B CA 1
ATOM 3357 C C . PHE B 1 159 ? 0.989 26.984 1.402 1 98.94 159 PHE B C 1
ATOM 3359 O O . PHE B 1 159 ? 1.872 26.734 2.227 1 98.94 159 PHE B O 1
ATOM 3366 N N . ARG B 1 160 ? 1.04 27.906 0.528 1 98.81 160 ARG B N 1
ATOM 3367 C CA . ARG B 1 160 ? 2.229 28.734 0.372 1 98.81 160 ARG B CA 1
ATOM 3368 C C . ARG B 1 160 ? 2.008 30.125 0.963 1 98.81 160 ARG B C 1
ATOM 3370 O O . ARG B 1 160 ? 1.044 30.812 0.613 1 98.81 160 ARG B O 1
ATOM 3377 N N . TRP B 1 161 ? 2.891 30.547 1.831 1 98.5 161 TRP B N 1
ATOM 3378 C CA . TRP B 1 161 ? 2.957 31.906 2.352 1 98.5 161 TRP B CA 1
ATOM 3379 C C . TRP B 1 161 ? 4.402 32.375 2.426 1 98.5 161 TRP B C 1
ATOM 3381 O O . TRP B 1 161 ? 5.168 31.938 3.285 1 98.5 161 TRP B O 1
ATOM 3391 N N . ASN B 1 162 ? 4.734 33.312 1.574 1 96.69 162 ASN B N 1
ATOM 3392 C CA . ASN B 1 162 ? 6.102 33.812 1.472 1 96.69 162 ASN B CA 1
ATOM 3393 C C . ASN B 1 162 ? 7.102 32.688 1.284 1 96.69 162 ASN B C 1
ATOM 3395 O O . ASN B 1 162 ? 7.02 31.938 0.309 1 96.69 162 ASN B O 1
ATOM 3399 N N . ASP B 1 163 ? 8 32.562 2.291 1 96.75 163 ASP B N 1
ATOM 3400 C CA . ASP B 1 163 ? 9.07 31.562 2.17 1 96.75 163 ASP B CA 1
ATOM 3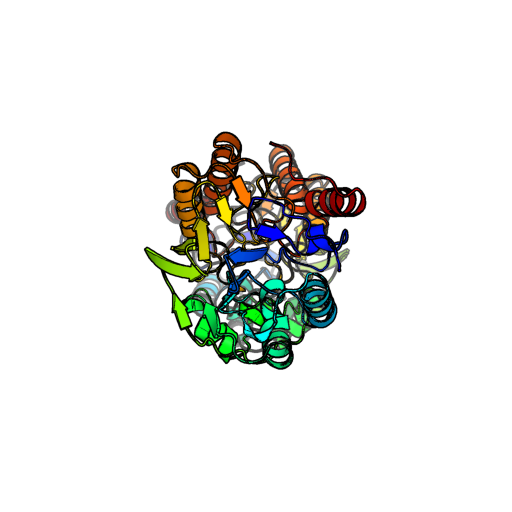401 C C . ASP B 1 163 ? 8.656 30.234 2.779 1 96.75 163 ASP B C 1
ATOM 3403 O O . ASP B 1 163 ? 9.43 29.266 2.764 1 96.75 163 ASP B O 1
ATOM 3407 N N . LEU B 1 164 ? 7.438 30.125 3.273 1 98.44 164 LEU B N 1
ATOM 3408 C CA . LEU B 1 164 ? 6.957 28.938 3.957 1 98.44 164 LEU B CA 1
ATOM 3409 C C . LEU B 1 164 ? 6.008 28.141 3.062 1 98.44 164 LEU B C 1
ATOM 3411 O O . LEU B 1 164 ? 5.164 28.734 2.377 1 98.44 164 LEU B O 1
ATOM 3415 N N . LEU B 1 165 ? 6.254 26.891 3.01 1 98.88 165 LEU B N 1
ATOM 3416 C CA . LEU B 1 165 ? 5.301 25.984 2.377 1 98.88 165 LEU B CA 1
ATOM 3417 C C . LEU B 1 165 ? 4.82 24.938 3.363 1 98.88 165 LEU B C 1
ATOM 3419 O O . LEU B 1 165 ? 5.609 24.094 3.818 1 98.88 165 LEU B O 1
ATOM 3423 N N . PHE B 1 166 ? 3.568 25 3.752 1 98.94 166 PHE B N 1
ATOM 3424 C CA . PHE B 1 166 ? 2.932 23.891 4.469 1 98.94 166 PHE B CA 1
ATOM 3425 C C . PHE B 1 166 ? 2.635 22.734 3.525 1 98.94 166 PHE B C 1
ATOM 3427 O O . PHE B 1 166 ? 1.621 22.734 2.824 1 98.94 166 PHE B O 1
ATOM 3434 N N . SER B 1 167 ? 3.436 21.734 3.578 1 98.81 167 SER B N 1
ATOM 3435 C CA . SER B 1 167 ? 3.559 20.797 2.473 1 98.81 167 SER B CA 1
ATOM 3436 C C . SER B 1 167 ? 2.701 19.547 2.709 1 98.81 167 SER B C 1
ATOM 3438 O O . SER B 1 167 ? 2.748 18.594 1.925 1 98.81 167 SER B O 1
ATOM 3440 N N . GLY B 1 168 ? 1.895 19.531 3.799 1 98.69 168 GLY B N 1
ATOM 3441 C CA . GLY B 1 168 ? 1.084 18.359 4.059 1 98.69 168 GLY B CA 1
ATOM 3442 C C . GLY B 1 168 ? 1.898 17.078 4.129 1 98.69 168 GLY B C 1
ATOM 3443 O O . GLY B 1 168 ? 2.896 17.016 4.852 1 98.69 168 GLY B O 1
ATOM 3444 N N . ASP B 1 169 ? 1.413 16.094 3.42 1 98.75 169 ASP B N 1
ATOM 3445 C CA . ASP B 1 169 ? 2.094 14.805 3.463 1 98.75 169 ASP B CA 1
ATOM 3446 C C . ASP B 1 169 ? 2.881 14.555 2.178 1 98.75 169 ASP B C 1
ATOM 3448 O O . ASP B 1 169 ? 3.029 13.414 1.745 1 98.75 169 ASP B O 1
ATOM 3452 N N . ASN B 1 170 ? 3.352 15.617 1.56 1 98.81 170 ASN B N 1
ATOM 3453 C CA . ASN B 1 170 ? 4.105 15.438 0.324 1 98.81 170 ASN B CA 1
ATOM 3454 C C . ASN B 1 170 ? 5.512 14.914 0.596 1 98.81 170 ASN B C 1
ATOM 3456 O O . ASN B 1 170 ? 6.016 14.062 -0.139 1 98.81 170 ASN B O 1
ATOM 3460 N N . ILE B 1 171 ? 6.141 15.453 1.638 1 98.69 171 ILE B N 1
ATOM 3461 C CA . ILE B 1 171 ? 7.512 15.062 1.952 1 98.69 171 ILE B CA 1
ATOM 3462 C C . ILE B 1 171 ? 7.84 15.445 3.391 1 98.69 171 ILE B C 1
ATOM 3464 O O . ILE B 1 171 ? 7.348 16.453 3.896 1 98.69 171 ILE B O 1
ATOM 3468 N N . PHE B 1 172 ? 8.727 14.633 3.99 1 98.12 172 PHE B N 1
ATOM 3469 C CA . PHE B 1 172 ? 9.172 14.867 5.359 1 98.12 172 PHE B CA 1
ATOM 3470 C C . PHE B 1 172 ? 10.68 15.078 5.414 1 98.12 172 PHE B C 1
ATOM 3472 O O . PHE B 1 172 ? 11.367 14.922 4.402 1 98.12 172 PHE B O 1
ATOM 3479 N N . ARG B 1 173 ? 11.203 15.406 6.527 1 96.81 173 ARG B N 1
ATOM 3480 C CA . ARG B 1 173 ? 12.594 15.828 6.656 1 96.81 173 ARG B CA 1
ATOM 3481 C C . ARG B 1 173 ? 13.547 14.695 6.27 1 96.81 173 ARG B C 1
ATOM 3483 O O . ARG B 1 173 ? 14.641 14.945 5.762 1 96.81 173 ARG B O 1
ATOM 3490 N N . ASP B 1 174 ? 13.172 13.461 6.473 1 96.5 174 ASP B N 1
ATOM 3491 C CA . ASP B 1 174 ? 14.047 12.328 6.191 1 96.5 174 ASP B CA 1
ATOM 3492 C C . ASP B 1 174 ? 13.945 11.906 4.727 1 96.5 174 ASP B C 1
ATOM 3494 O O . ASP B 1 174 ? 14.531 10.898 4.324 1 96.5 174 ASP B O 1
ATOM 3498 N N . GLY B 1 175 ? 13.141 12.578 3.992 1 97.38 175 GLY B N 1
ATOM 3499 C CA . GLY B 1 175 ? 12.984 12.266 2.58 1 97.38 175 GLY B CA 1
ATOM 3500 C C . GLY B 1 175 ? 11.82 11.328 2.303 1 97.38 175 GLY B C 1
ATOM 3501 O O . GLY B 1 175 ? 11.461 11.102 1.146 1 97.38 175 GLY B O 1
ATOM 3502 N N . GLY B 1 176 ? 11.242 10.758 3.344 1 97.81 176 GLY B N 1
ATOM 3503 C CA . GLY B 1 176 ? 10.047 9.953 3.168 1 97.81 176 GLY B CA 1
ATOM 3504 C C . GLY B 1 176 ? 8.836 10.766 2.756 1 97.81 176 GLY B C 1
ATOM 3505 O O . GLY B 1 176 ? 8.836 11.992 2.861 1 97.81 176 GLY B O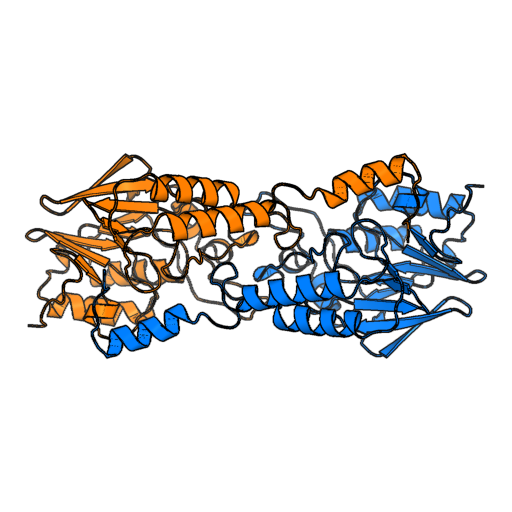 1
ATOM 3506 N N . VAL B 1 177 ? 7.84 10.086 2.221 1 98.5 177 VAL B N 1
ATOM 3507 C CA . VAL B 1 177 ? 6.609 10.734 1.79 1 98.5 177 VAL B CA 1
ATOM 3508 C C . VAL B 1 177 ? 5.414 10.109 2.502 1 98.5 177 VAL B C 1
ATOM 3510 O O . VAL B 1 177 ? 5.566 9.141 3.25 1 98.5 177 VAL B O 1
ATOM 3513 N N . GLY B 1 178 ? 4.23 10.703 2.277 1 98.25 178 GLY B N 1
ATOM 3514 C CA . GLY B 1 178 ? 3.031 10.055 2.789 1 98.25 178 GLY B CA 1
ATOM 3515 C C . GLY B 1 178 ? 2.85 8.641 2.27 1 98.25 178 GLY B C 1
ATOM 3516 O O . GLY B 1 178 ? 3.223 8.344 1.134 1 98.25 178 GLY B O 1
ATOM 3517 N N . ALA B 1 179 ? 2.236 7.875 3.039 1 97.56 179 ALA B N 1
ATOM 3518 C CA . ALA B 1 179 ? 2.066 6.461 2.727 1 97.56 179 ALA B CA 1
ATOM 3519 C C . ALA B 1 179 ? 1.504 6.27 1.322 1 97.56 179 ALA B C 1
ATOM 3521 O O . ALA B 1 179 ? 0.587 6.984 0.912 1 97.56 179 ALA B O 1
ATOM 3522 N N . ILE B 1 180 ? 2.07 5.359 0.616 1 97.31 180 ILE B N 1
ATOM 3523 C CA . ILE B 1 180 ? 1.586 4.957 -0.7 1 97.31 180 ILE B CA 1
ATOM 3524 C C . ILE B 1 180 ? 0.723 3.703 -0.57 1 97.31 180 ILE B C 1
ATOM 3526 O O . ILE B 1 180 ? 1.224 2.629 -0.229 1 97.31 180 ILE B O 1
ATOM 3530 N N . ASP B 1 181 ? -0.516 3.859 -0.847 1 95.94 181 ASP B N 1
ATOM 3531 C CA . ASP B 1 181 ? -1.509 2.807 -0.653 1 95.94 181 ASP B CA 1
ATOM 3532 C C . ASP B 1 181 ? -2.586 2.861 -1.733 1 95.94 181 ASP B C 1
ATOM 3534 O O . ASP B 1 181 ? -3.273 3.875 -1.881 1 95.94 181 ASP B O 1
ATOM 3538 N N . ALA B 1 182 ? -2.74 1.809 -2.42 1 95.56 182 ALA B N 1
ATOM 3539 C CA . ALA B 1 182 ? -3.658 1.771 -3.557 1 95.56 182 ALA B CA 1
ATOM 3540 C C . ALA B 1 182 ? -5.102 1.966 -3.102 1 95.56 182 ALA B C 1
ATOM 3542 O O . ALA B 1 182 ? -5.879 2.658 -3.766 1 95.56 182 ALA B O 1
ATOM 3543 N N . HIS B 1 183 ? -5.477 1.386 -2.01 1 96.06 183 HIS B N 1
ATOM 3544 C CA . HIS B 1 183 ? -6.852 1.449 -1.527 1 96.06 183 HIS B CA 1
ATOM 3545 C C . HIS B 1 183 ? -7.207 2.857 -1.063 1 96.06 183 HIS B C 1
ATOM 3547 O O . HIS B 1 183 ? -8.367 3.27 -1.155 1 96.06 183 HIS B O 1
ATOM 3553 N N . HIS B 1 184 ? -6.156 3.525 -0.603 1 93.75 184 HIS B N 1
ATOM 3554 C CA . HIS B 1 184 ? -6.297 4.891 -0.109 1 93.75 184 HIS B CA 1
ATOM 3555 C C . HIS B 1 184 ? -6.414 5.883 -1.261 1 93.75 184 HIS B C 1
ATOM 3557 O O . HIS B 1 184 ? -7.008 6.953 -1.104 1 93.75 184 HIS B O 1
ATOM 3563 N N . GLY B 1 185 ? -5.855 5.535 -2.357 1 93.69 185 GLY B N 1
ATOM 3564 C CA . GLY B 1 185 ? -5.945 6.383 -3.535 1 93.69 185 GLY B CA 1
ATOM 3565 C C . GLY B 1 185 ? -4.645 7.094 -3.859 1 93.69 185 GLY B C 1
ATOM 3566 O O . GLY B 1 185 ? -4.645 8.133 -4.516 1 93.69 185 GLY B O 1
ATOM 3567 N N . SER B 1 186 ? -3.545 6.594 -3.412 1 97 186 SER B N 1
ATOM 3568 C CA . SER B 1 186 ? -2.24 7.168 -3.727 1 97 186 SER B CA 1
ATOM 3569 C C . SER B 1 186 ? -1.927 7.047 -5.215 1 97 186 SER B C 1
ATOM 3571 O O . SER B 1 186 ? -2.395 6.125 -5.879 1 97 186 SER B O 1
ATOM 3573 N N . ASP B 1 187 ? -1.25 7.957 -5.719 1 97.5 187 ASP B N 1
ATOM 3574 C CA . ASP B 1 187 ? -0.858 8.047 -7.121 1 97.5 187 ASP B CA 1
ATOM 3575 C C . ASP B 1 187 ? 0.591 8.5 -7.262 1 97.5 187 ASP B C 1
ATOM 3577 O O . ASP B 1 187 ? 0.895 9.68 -7.066 1 97.5 187 ASP B O 1
ATOM 3581 N N . ILE B 1 188 ? 1.501 7.594 -7.656 1 98.19 188 ILE B N 1
ATOM 3582 C CA . ILE B 1 188 ? 2.938 7.852 -7.629 1 98.19 188 ILE B CA 1
ATOM 3583 C C . ILE B 1 188 ? 3.295 8.906 -8.672 1 98.19 188 ILE B C 1
ATOM 3585 O O . ILE B 1 188 ? 4.016 9.867 -8.367 1 98.19 188 ILE B O 1
ATOM 3589 N N . PRO B 1 189 ? 2.77 8.852 -9.938 1 98.38 189 PRO B N 1
ATOM 3590 C CA . PRO B 1 189 ? 3.049 9.922 -10.891 1 98.38 189 PRO B CA 1
ATOM 3591 C C . PRO B 1 189 ? 2.637 11.297 -10.367 1 98.38 189 PRO B C 1
ATOM 3593 O O . PRO B 1 189 ? 3.375 12.273 -10.531 1 98.38 189 PRO B O 1
ATOM 3596 N N . ALA B 1 190 ? 1.472 11.359 -9.766 1 98.44 190 ALA B N 1
ATOM 3597 C CA . ALA B 1 190 ? 1.016 12.625 -9.195 1 98.44 190 ALA B CA 1
ATOM 3598 C C . ALA B 1 190 ? 1.951 13.094 -8.086 1 98.44 190 ALA B C 1
ATOM 3600 O O . ALA B 1 190 ? 2.234 14.289 -7.973 1 98.44 190 ALA B O 1
ATOM 3601 N N . PHE B 1 191 ? 2.396 12.141 -7.23 1 98.62 191 PHE B N 1
ATOM 3602 C CA . PHE B 1 191 ? 3.373 12.453 -6.191 1 98.62 191 PHE B CA 1
ATOM 3603 C C . PHE B 1 191 ? 4.598 13.133 -6.789 1 98.62 191 PHE B C 1
ATOM 3605 O O . PHE B 1 191 ? 5.031 14.18 -6.305 1 98.62 191 PHE B O 1
ATOM 3612 N N . ILE B 1 192 ? 5.109 12.453 -7.793 1 98.75 192 ILE B N 1
ATOM 3613 C CA . ILE B 1 192 ? 6.336 12.922 -8.43 1 98.75 192 ILE B CA 1
ATOM 3614 C C . ILE B 1 192 ? 6.129 14.336 -8.977 1 98.75 192 ILE B C 1
ATOM 3616 O O . ILE B 1 192 ? 6.969 15.211 -8.781 1 98.75 192 ILE B O 1
ATOM 3620 N N . LYS B 1 193 ? 5.047 14.586 -9.664 1 98.81 193 LYS B N 1
ATOM 3621 C CA . LYS B 1 193 ? 4.73 15.906 -10.195 1 98.81 193 LYS B CA 1
ATOM 3622 C C . LYS B 1 193 ? 4.664 16.953 -9.078 1 98.81 193 LYS B C 1
ATOM 3624 O O . LYS B 1 193 ? 5.211 18.047 -9.211 1 98.81 193 LYS B O 1
ATOM 3629 N N . SER B 1 194 ? 4.004 16.656 -8 1 98.94 194 SER B N 1
ATOM 3630 C CA . SER B 1 194 ? 3.889 17.547 -6.863 1 98.94 194 SER B CA 1
ATOM 3631 C C . SER B 1 194 ? 5.258 17.844 -6.254 1 98.94 194 SER B C 1
ATOM 3633 O O . SER B 1 194 ? 5.559 19 -5.922 1 98.94 194 SER B O 1
ATOM 3635 N N . LEU B 1 195 ? 6.07 16.812 -6.094 1 98.88 195 LEU B N 1
ATOM 3636 C CA . LEU B 1 195 ? 7.402 17 -5.523 1 98.88 195 LEU B CA 1
ATOM 3637 C C . LEU B 1 195 ? 8.266 17.859 -6.438 1 98.88 195 LEU B C 1
ATOM 3639 O O . LEU B 1 195 ? 9.07 18.672 -5.957 1 98.88 195 LEU B O 1
ATOM 3643 N N . ARG B 1 196 ? 8.188 17.641 -7.738 1 98.88 196 ARG B N 1
ATOM 3644 C CA . ARG B 1 196 ? 8.922 18.469 -8.68 1 98.88 196 ARG B CA 1
ATOM 3645 C C . ARG B 1 196 ? 8.508 19.938 -8.555 1 98.88 196 ARG B C 1
ATOM 3647 O O . ARG B 1 196 ? 9.352 20.828 -8.594 1 98.88 196 ARG B O 1
ATOM 3654 N N . ARG B 1 197 ? 7.227 20.172 -8.398 1 98.81 197 ARG B N 1
ATOM 3655 C CA . ARG B 1 197 ? 6.746 21.547 -8.195 1 98.81 197 ARG B CA 1
ATOM 3656 C C . ARG B 1 197 ? 7.371 22.172 -6.957 1 98.81 197 ARG B C 1
ATOM 3658 O O . ARG B 1 197 ? 7.824 23.312 -6.988 1 98.81 197 ARG B O 1
ATOM 3665 N N . ILE B 1 198 ? 7.328 21.422 -5.867 1 98.88 198 ILE B N 1
ATOM 3666 C CA . ILE B 1 198 ? 7.902 21.906 -4.617 1 98.88 198 ILE B CA 1
ATOM 3667 C C . ILE B 1 198 ? 9.383 22.219 -4.816 1 98.88 198 ILE B C 1
ATOM 3669 O O . ILE B 1 198 ? 9.867 23.281 -4.43 1 98.88 198 ILE B O 1
ATOM 3673 N N . LYS B 1 199 ? 10.078 21.281 -5.422 1 98.81 199 LYS B N 1
ATOM 3674 C CA . LYS B 1 199 ? 11.508 21.438 -5.668 1 98.81 199 LYS B CA 1
ATOM 3675 C C . LYS B 1 199 ? 11.797 22.703 -6.465 1 98.81 199 LYS B C 1
ATOM 3677 O O . LYS B 1 199 ? 12.742 23.438 -6.16 1 98.81 199 LYS B O 1
ATOM 3682 N N . ASP B 1 200 ? 11 22.969 -7.426 1 98.44 200 ASP B N 1
ATOM 3683 C CA . ASP B 1 200 ? 11.242 24.062 -8.367 1 98.44 200 ASP B CA 1
ATOM 3684 C C . ASP B 1 200 ? 10.758 25.391 -7.801 1 98.44 200 ASP B C 1
ATOM 3686 O O . ASP B 1 200 ? 11.016 26.453 -8.375 1 98.44 200 ASP B O 1
ATOM 3690 N N . SER B 1 201 ? 10.047 25.359 -6.711 1 98.5 201 SER B N 1
ATOM 3691 C CA . SER B 1 201 ? 9.539 26.594 -6.113 1 98.5 201 SER B CA 1
ATOM 3692 C C . SER B 1 201 ? 10.633 27.344 -5.367 1 98.5 201 SER B C 1
ATOM 3694 O O . SER B 1 201 ? 11.734 26.812 -5.184 1 98.5 201 SER B O 1
ATOM 3696 N N . ASP B 1 202 ? 10.305 28.594 -4.938 1 97.94 202 ASP B N 1
ATOM 3697 C CA . ASP B 1 202 ? 11.266 29.406 -4.207 1 97.94 202 ASP B CA 1
ATOM 3698 C C . ASP B 1 202 ? 10.984 29.375 -2.705 1 97.94 202 ASP B C 1
ATOM 3700 O O . ASP B 1 202 ? 11.516 30.188 -1.953 1 97.94 202 ASP B O 1
ATOM 3704 N N . ALA B 1 203 ? 10.125 28.391 -2.252 1 98.25 203 ALA B N 1
ATOM 3705 C CA . ALA B 1 203 ? 9.961 28.203 -0.812 1 98.25 203 ALA B CA 1
ATOM 3706 C C . ALA B 1 203 ? 11.297 27.906 -0.145 1 98.25 203 ALA B C 1
ATOM 3708 O O . ALA B 1 203 ? 12.141 27.203 -0.716 1 98.25 203 ALA B O 1
ATOM 3709 N N . LYS B 1 204 ? 11.477 28.422 1.072 1 97.56 204 LYS B N 1
ATOM 3710 C CA . LYS B 1 204 ? 12.719 28.172 1.799 1 97.56 204 LYS B CA 1
ATOM 3711 C C . LYS B 1 204 ? 12.523 27.109 2.877 1 97.56 204 LYS B C 1
ATOM 3713 O O . LYS B 1 204 ? 13.438 26.359 3.184 1 97.56 204 LYS B O 1
ATOM 3718 N N . TRP B 1 205 ? 11.336 27.094 3.49 1 98.06 205 TRP B N 1
ATOM 3719 C CA . TRP B 1 205 ? 11.008 26.172 4.57 1 98.06 205 TRP B CA 1
ATOM 3720 C C . TRP B 1 205 ? 9.812 25.297 4.199 1 98.06 205 TRP B C 1
ATOM 3722 O O . TRP B 1 205 ? 8.844 25.781 3.613 1 98.06 205 TRP B O 1
ATOM 3732 N N . LEU B 1 206 ? 9.977 24.078 4.473 1 98.56 206 LEU B N 1
ATOM 3733 C CA . LEU B 1 206 ? 8.852 23.141 4.383 1 98.56 206 LEU B CA 1
ATOM 3734 C C . LEU B 1 206 ? 8.305 22.828 5.77 1 98.56 206 LEU B C 1
ATOM 3736 O O . LEU B 1 206 ? 9.07 22.516 6.688 1 98.56 206 LEU B O 1
ATOM 3740 N N . LEU B 1 207 ? 7.043 22.953 5.969 1 98.69 207 LEU B N 1
ATOM 3741 C CA . LEU B 1 207 ? 6.309 22.656 7.191 1 98.69 207 LEU B CA 1
ATOM 3742 C C . LEU B 1 207 ? 5.332 21.5 6.965 1 98.69 207 LEU B C 1
ATOM 3744 O O . LEU B 1 207 ? 4.152 21.734 6.68 1 98.69 207 LEU B O 1
ATOM 3748 N N . PRO B 1 208 ? 5.758 20.25 7.133 1 98.62 208 PRO B N 1
ATOM 3749 C CA . PRO B 1 208 ? 4.938 19.078 6.816 1 98.62 208 PRO B CA 1
ATOM 3750 C C . PRO B 1 208 ? 3.887 18.797 7.883 1 98.62 208 PRO B C 1
ATOM 3752 O O . PRO B 1 208 ? 3.844 19.469 8.914 1 98.62 208 PRO B O 1
ATOM 3755 N N . SER B 1 209 ? 3.006 17.781 7.586 1 98.62 209 SER B N 1
ATOM 3756 C CA . SER B 1 209 ? 1.961 17.391 8.523 1 98.62 209 SER B CA 1
ATOM 3757 C C . SER B 1 209 ? 2.512 16.469 9.609 1 98.62 209 SER B C 1
ATOM 3759 O O . SER B 1 209 ? 1.855 16.25 10.625 1 98.62 209 SER B O 1
ATOM 3761 N N . HIS B 1 210 ? 3.672 15.914 9.344 1 98.19 210 HIS B N 1
ATOM 3762 C CA . HIS B 1 210 ? 4.32 15.062 10.336 1 98.19 210 HIS B CA 1
ATOM 3763 C C . HIS B 1 210 ? 5.809 15.375 10.445 1 98.19 210 HIS B C 1
ATOM 3765 O O . HIS B 1 210 ? 6.477 15.602 9.43 1 98.19 210 HIS B O 1
ATOM 3771 N N . GLY B 1 211 ? 6.293 15.414 11.695 1 96.75 211 GLY B N 1
ATOM 3772 C CA . GLY B 1 211 ? 7.699 15.719 11.914 1 96.75 211 GLY B CA 1
ATOM 3773 C C . GLY B 1 211 ? 7.992 17.203 11.93 1 96.75 211 GLY B C 1
ATOM 3774 O O . GLY B 1 211 ? 7.082 18.031 11.789 1 96.75 211 GLY B O 1
ATOM 3775 N N . PRO B 1 212 ? 9.266 17.578 12.109 1 96.69 212 PRO B N 1
ATOM 3776 C CA . PRO B 1 212 ? 9.648 19 12.227 1 96.69 212 PRO B CA 1
ATOM 3777 C C . PRO B 1 212 ? 9.664 19.719 10.883 1 96.69 212 PRO B C 1
ATOM 3779 O O . PRO B 1 212 ? 9.859 19.094 9.836 1 96.69 212 PRO B O 1
ATOM 3782 N N . ALA B 1 213 ? 9.438 21.016 10.953 1 97.5 213 ALA B N 1
ATOM 3783 C CA . ALA B 1 213 ? 9.766 21.844 9.797 1 97.5 213 ALA B CA 1
ATOM 3784 C C . ALA B 1 213 ? 11.242 21.719 9.43 1 97.5 213 ALA B C 1
ATOM 3786 O O . ALA B 1 213 ? 12.078 21.453 10.297 1 97.5 213 ALA B O 1
ATOM 3787 N N . PHE B 1 214 ? 11.562 21.906 8.18 1 96.94 214 PHE B N 1
ATOM 3788 C CA . PHE B 1 214 ? 12.945 21.781 7.742 1 96.94 214 PHE B CA 1
ATOM 3789 C C . PHE B 1 214 ? 13.211 22.641 6.512 1 96.94 214 PHE B C 1
ATOM 3791 O O . PHE B 1 214 ? 12.273 23.031 5.809 1 96.94 214 PHE B O 1
ATOM 3798 N N . HIS B 1 215 ? 14.43 23 6.309 1 97.38 215 HIS B N 1
ATOM 3799 C CA . HIS B 1 215 ? 14.82 23.75 5.129 1 97.38 215 HIS B CA 1
ATOM 3800 C C . HIS B 1 215 ? 14.672 22.922 3.859 1 97.38 215 HIS B C 1
ATOM 3802 O O . HIS B 1 215 ? 15.07 21.766 3.826 1 97.38 215 HIS B O 1
ATOM 3808 N N . LYS B 1 216 ? 14.109 23.578 2.916 1 97.75 216 LYS B N 1
ATOM 3809 C CA . LYS B 1 216 ? 14.016 22.891 1.627 1 97.75 216 LYS B CA 1
ATOM 3810 C C . LYS B 1 216 ? 15.398 22.594 1.06 1 97.75 216 LYS B C 1
ATOM 3812 O O . LYS B 1 216 ? 16.266 23.453 1.013 1 97.75 216 LYS B O 1
ATOM 3817 N N . ASP B 1 217 ? 15.594 21.406 0.675 1 97 217 ASP B N 1
ATOM 3818 C CA . ASP B 1 217 ? 16.828 20.922 0.074 1 97 217 ASP B CA 1
ATOM 3819 C C . ASP B 1 217 ? 16.562 20.188 -1.236 1 97 217 ASP B C 1
ATOM 3821 O O . ASP B 1 217 ? 15.961 19.109 -1.236 1 97 217 ASP B O 1
ATOM 3825 N N . ASP B 1 218 ? 17.031 20.719 -2.314 1 98 218 ASP B N 1
ATOM 3826 C CA . ASP B 1 218 ? 16.734 20.172 -3.641 1 98 218 ASP B CA 1
ATOM 3827 C C . ASP B 1 218 ? 17.281 18.75 -3.783 1 98 218 ASP B C 1
ATOM 3829 O O . ASP B 1 218 ? 16.688 17.922 -4.477 1 98 218 ASP B O 1
ATOM 3833 N N . ALA B 1 219 ? 18.391 18.531 -3.174 1 98.19 219 ALA B N 1
ATOM 3834 C CA . ALA B 1 219 ? 18.969 17.188 -3.264 1 98.19 219 ALA B CA 1
ATOM 3835 C C . ALA B 1 219 ? 18.078 16.156 -2.605 1 98.19 219 ALA B C 1
ATOM 3837 O O . ALA B 1 219 ? 17.875 15.062 -3.148 1 98.19 219 ALA B O 1
ATOM 3838 N N . THR B 1 220 ? 17.562 16.484 -1.421 1 97.38 220 THR B N 1
ATOM 3839 C CA . THR B 1 220 ? 16.641 15.594 -0.718 1 97.38 220 THR B CA 1
ATOM 3840 C C . THR B 1 220 ? 15.383 15.359 -1.539 1 97.38 220 THR B C 1
ATOM 3842 O O . THR B 1 220 ? 14.914 14.227 -1.659 1 97.38 220 THR B O 1
ATOM 3845 N N . LEU B 1 221 ? 14.852 16.422 -2.102 1 98.69 221 LEU B N 1
ATOM 3846 C CA . LEU B 1 221 ? 13.656 16.312 -2.936 1 98.69 221 LEU B CA 1
ATOM 3847 C C . LEU B 1 221 ? 13.93 15.461 -4.172 1 98.69 221 LEU B C 1
ATOM 3849 O O . LEU B 1 221 ? 13.125 14.602 -4.531 1 98.69 221 LEU B O 1
ATOM 3853 N N . GLN B 1 222 ? 15.07 15.672 -4.785 1 98.75 222 GLN B N 1
ATOM 3854 C CA . GLN B 1 222 ? 15.414 14.898 -5.969 1 98.75 222 GLN B CA 1
ATOM 3855 C C . GLN B 1 222 ? 15.578 13.414 -5.633 1 98.75 222 GLN B C 1
ATOM 3857 O O . GLN B 1 222 ? 15.164 12.547 -6.402 1 98.75 222 GLN B O 1
ATOM 3862 N N . GLN B 1 223 ? 16.203 13.156 -4.539 1 98.5 223 GLN B N 1
ATOM 3863 C CA . GLN B 1 223 ? 16.375 11.773 -4.105 1 98.5 223 GLN B CA 1
ATOM 3864 C C . GLN B 1 223 ? 15.016 11.094 -3.914 1 98.5 223 GLN B C 1
ATOM 3866 O O . GLN B 1 223 ? 14.836 9.938 -4.285 1 98.5 223 GLN B O 1
ATOM 3871 N N . ALA B 1 224 ? 14.086 11.781 -3.281 1 98.56 224 ALA B N 1
ATOM 3872 C CA . ALA B 1 224 ? 12.734 11.25 -3.111 1 98.56 224 ALA B CA 1
ATOM 3873 C C . ALA B 1 224 ? 12.07 11 -4.461 1 98.56 224 ALA B C 1
ATOM 3875 O O . ALA B 1 224 ? 11.445 9.961 -4.672 1 98.56 224 ALA B O 1
ATOM 3876 N N . ILE B 1 225 ? 12.203 11.93 -5.371 1 98.81 225 ILE B N 1
ATOM 3877 C CA . ILE B 1 225 ? 11.633 11.82 -6.711 1 98.81 225 ILE B CA 1
ATOM 3878 C C . ILE B 1 225 ? 12.203 10.594 -7.414 1 98.81 225 ILE B C 1
ATOM 3880 O O . ILE B 1 225 ? 11.461 9.797 -8 1 98.81 225 ILE B O 1
ATOM 3884 N N . ASP B 1 226 ? 13.508 10.422 -7.363 1 98.62 226 ASP B N 1
ATOM 3885 C CA . ASP B 1 226 ? 14.156 9.289 -8 1 98.62 226 ASP B CA 1
ATOM 3886 C C . ASP B 1 226 ? 13.664 7.969 -7.414 1 98.62 226 ASP B C 1
ATOM 3888 O O . ASP B 1 226 ? 13.438 7.004 -8.148 1 98.62 226 ASP B O 1
ATOM 3892 N N . ARG B 1 227 ? 13.555 7.93 -6.141 1 97.69 227 ARG B N 1
ATOM 3893 C CA . ARG B 1 227 ? 13.055 6.738 -5.461 1 97.69 227 ARG B CA 1
ATOM 3894 C C . ARG B 1 227 ? 11.641 6.398 -5.918 1 97.69 227 ARG B C 1
ATOM 3896 O O . ARG B 1 227 ? 11.352 5.254 -6.27 1 97.69 227 ARG B O 1
ATOM 3903 N N . LEU B 1 228 ? 10.773 7.387 -5.965 1 98.12 228 LEU B N 1
ATOM 3904 C CA . LEU B 1 228 ? 9.398 7.168 -6.391 1 98.12 228 LEU B CA 1
ATOM 3905 C C . LEU B 1 228 ? 9.336 6.766 -7.863 1 98.12 228 LEU B C 1
ATOM 3907 O O . LEU B 1 228 ? 8.484 5.969 -8.258 1 98.12 228 LEU B O 1
ATOM 3911 N N . ASP B 1 229 ? 10.164 7.371 -8.625 1 97.94 229 ASP B N 1
ATOM 3912 C CA . ASP B 1 229 ? 10.234 6.988 -10.031 1 97.94 229 ASP B CA 1
ATOM 3913 C C . ASP B 1 229 ? 10.555 5.504 -10.18 1 97.94 229 ASP B C 1
ATOM 3915 O O . ASP B 1 229 ? 9.969 4.816 -11.016 1 97.94 229 ASP B O 1
ATOM 3919 N N . ALA B 1 230 ? 11.477 5.02 -9.438 1 95.88 230 ALA B N 1
ATOM 3920 C CA . ALA B 1 230 ? 11.82 3.602 -9.453 1 95.88 230 ALA B CA 1
ATOM 3921 C C . ALA B 1 230 ? 10.633 2.748 -9.008 1 95.88 230 ALA B C 1
ATOM 3923 O O . ALA B 1 230 ? 10.398 1.665 -9.547 1 95.88 230 ALA B O 1
ATOM 3924 N N . TYR B 1 231 ? 9.875 3.234 -8.016 1 96.56 231 TYR B N 1
ATOM 3925 C CA . TYR B 1 231 ? 8.703 2.527 -7.5 1 96.56 231 TYR B CA 1
ATOM 3926 C C . TYR B 1 231 ? 7.719 2.217 -8.625 1 96.56 231 TYR B C 1
ATOM 3928 O O . TYR B 1 231 ? 7.105 1.147 -8.641 1 96.56 231 TYR B O 1
ATOM 3936 N N . GLN B 1 232 ? 7.594 3.066 -9.594 1 95.94 232 GLN B N 1
ATOM 3937 C CA . GLN B 1 232 ? 6.559 3.021 -10.625 1 95.94 232 GLN B CA 1
ATOM 3938 C C . GLN B 1 232 ? 6.73 1.804 -11.523 1 95.94 232 GLN B C 1
ATOM 3940 O O . GLN B 1 232 ? 5.828 1.46 -12.289 1 95.94 232 GLN B O 1
ATOM 3945 N N . HIS B 1 233 ? 7.797 1.152 -11.383 1 95.19 233 HIS B N 1
ATOM 3946 C CA . HIS B 1 233 ? 8.094 0.061 -12.305 1 95.19 233 HIS B CA 1
ATOM 3947 C C . HIS B 1 233 ? 8.344 -1.241 -11.555 1 95.19 233 HIS B C 1
ATOM 3949 O O . HIS B 1 233 ? 8.875 -2.199 -12.125 1 95.19 233 HIS B O 1
ATOM 3955 N N . LEU B 1 234 ? 8.062 -1.258 -10.289 1 94.75 234 LEU B N 1
ATOM 3956 C CA . LEU B 1 234 ? 8.266 -2.432 -9.445 1 94.75 234 LEU B CA 1
ATOM 3957 C C . LEU B 1 234 ? 6.926 -3.045 -9.039 1 94.75 234 LEU B C 1
ATOM 3959 O O . LEU B 1 234 ? 5.977 -2.322 -8.727 1 94.75 234 LEU B O 1
ATOM 3963 N N . SER B 1 235 ? 6.902 -4.316 -8.969 1 96.5 235 SER B N 1
ATOM 3964 C CA . SER B 1 235 ? 5.703 -5.047 -8.562 1 96.5 235 SER B CA 1
ATOM 3965 C C . SER B 1 235 ? 5.371 -4.785 -7.094 1 96.5 235 SER B C 1
ATOM 3967 O O . SER B 1 235 ? 4.23 -4.988 -6.668 1 96.5 235 SER B O 1
ATOM 3969 N N . ASP B 1 236 ? 6.34 -4.281 -6.254 1 97.06 236 ASP B N 1
ATOM 3970 C CA . ASP B 1 236 ? 6.145 -3.994 -4.836 1 97.06 236 ASP B CA 1
ATOM 3971 C C . ASP B 1 236 ? 4.922 -3.107 -4.621 1 97.06 236 ASP B C 1
ATOM 3973 O O . ASP B 1 236 ? 4.309 -3.133 -3.551 1 97.06 236 ASP B O 1
ATOM 3977 N N . PHE B 1 237 ? 4.551 -2.398 -5.684 1 95.31 237 PHE B N 1
ATOM 3978 C CA . PHE B 1 237 ? 3.553 -1.353 -5.504 1 95.31 237 PHE B CA 1
ATOM 3979 C C . PHE B 1 237 ? 2.277 -1.682 -6.273 1 95.31 237 PHE B C 1
ATOM 3981 O O . PHE B 1 237 ? 1.362 -0.86 -6.348 1 95.31 237 PHE B O 1
ATOM 3988 N N . GLY B 1 238 ? 2.248 -2.85 -6.816 1 94.06 238 GLY B N 1
ATOM 3989 C CA . GLY B 1 238 ? 1.03 -3.375 -7.414 1 94.06 238 GLY B CA 1
ATOM 3990 C C . GLY B 1 238 ? 0.395 -2.422 -8.406 1 94.06 238 GLY B C 1
ATOM 3991 O O . GLY B 1 238 ? 1.059 -1.945 -9.328 1 94.06 238 GLY B O 1
ATOM 3992 N N . THR B 1 239 ? -0.824 -2.047 -8.125 1 91.75 239 THR B N 1
ATOM 3993 C CA . THR B 1 239 ? -1.612 -1.263 -9.07 1 91.75 239 THR B CA 1
ATOM 3994 C C . THR B 1 239 ? -1.226 0.212 -9.008 1 91.75 239 THR B C 1
ATOM 3996 O O . THR B 1 239 ? -1.652 1.01 -9.844 1 91.75 239 THR B O 1
ATOM 3999 N N . CYS B 1 240 ? -0.412 0.593 -8.016 1 93.81 240 CYS B N 1
ATOM 4000 C CA . CYS B 1 240 ? 0.114 1.953 -7.973 1 93.81 240 CYS B CA 1
ATOM 4001 C C . CYS B 1 240 ? 1.229 2.137 -9 1 93.81 240 CYS B C 1
ATOM 4003 O O . CYS B 1 240 ? 1.6 3.268 -9.32 1 93.81 240 CYS B O 1
ATOM 4005 N N . ALA B 1 241 ? 1.804 1.01 -9.422 1 93 241 ALA B N 1
ATOM 4006 C CA . ALA B 1 241 ? 2.828 1.066 -10.461 1 93 241 ALA B CA 1
ATOM 4007 C C . ALA B 1 241 ? 2.209 1.368 -11.82 1 93 241 ALA B C 1
ATOM 4009 O O . ALA B 1 241 ? 1.024 1.108 -12.047 1 93 241 ALA B O 1
ATOM 4010 N N . ILE B 1 242 ? 2.998 1.93 -12.711 1 94.44 242 ILE B N 1
ATOM 4011 C CA . ILE B 1 242 ? 2.455 2.312 -14.008 1 94.44 242 ILE B CA 1
ATOM 4012 C C . ILE B 1 242 ? 2.684 1.187 -15.016 1 94.44 242 ILE B C 1
ATOM 4014 O O . ILE B 1 242 ? 1.986 1.101 -16.031 1 94.44 242 ILE B O 1
ATOM 4018 N N . ASP B 1 243 ? 3.693 0.433 -14.805 1 94.19 243 ASP B N 1
ATOM 4019 C CA . ASP B 1 243 ? 3.971 -0.73 -15.641 1 94.19 243 ASP B CA 1
ATOM 4020 C C . ASP B 1 243 ? 4.848 -1.74 -14.898 1 94.19 243 ASP B C 1
ATOM 4022 O O . ASP B 1 243 ? 5.242 -1.509 -13.758 1 94.19 243 ASP B O 1
ATOM 4026 N N . TRP B 1 244 ? 4.969 -2.848 -15.461 1 95 244 TRP B N 1
ATOM 4027 C CA . TRP B 1 244 ? 5.84 -3.924 -14.992 1 95 244 TRP B CA 1
ATOM 4028 C C . TRP B 1 244 ? 6.609 -4.539 -16.156 1 95 244 TRP B C 1
ATOM 4030 O O . TRP B 1 244 ? 6.18 -5.543 -16.734 1 95 244 TRP B O 1
ATOM 4040 N N . PRO B 1 245 ? 7.75 -3.99 -16.453 1 94.75 245 PRO B N 1
ATOM 4041 C CA . PRO B 1 245 ? 8.508 -4.398 -17.625 1 94.75 245 PRO B CA 1
ATOM 4042 C C . PRO B 1 245 ? 8.727 -5.906 -17.703 1 94.75 245 PRO B C 1
ATOM 4044 O O . PRO B 1 245 ? 8.727 -6.484 -18.797 1 94.75 245 PRO B O 1
ATOM 4047 N N . LEU B 1 246 ? 8.875 -6.574 -16.641 1 94.56 246 LEU B N 1
ATOM 4048 C CA . LEU B 1 246 ? 9.086 -8.016 -16.609 1 94.56 246 LEU B CA 1
ATOM 4049 C C . LEU B 1 246 ? 7.938 -8.75 -17.297 1 94.56 246 LEU B C 1
ATOM 4051 O O . LEU B 1 246 ? 8.156 -9.711 -18.031 1 94.56 246 LEU B O 1
ATOM 4055 N N . LEU B 1 247 ? 6.672 -8.359 -17.031 1 94.19 247 LEU B N 1
ATOM 4056 C CA . LEU B 1 247 ? 5.516 -9.047 -17.609 1 94.19 247 LEU B CA 1
ATOM 4057 C C . LEU B 1 247 ? 5.453 -8.844 -19.109 1 94.19 247 LEU B C 1
ATOM 4059 O O . LEU B 1 247 ? 5.035 -9.742 -19.844 1 94.19 247 LEU B O 1
ATOM 4063 N N . ASP B 1 248 ? 5.852 -7.637 -19.531 1 92.94 248 ASP B N 1
ATOM 4064 C CA . ASP B 1 248 ? 5.902 -7.379 -20.969 1 92.94 248 ASP B CA 1
ATOM 4065 C C . ASP B 1 248 ? 6.918 -8.289 -21.656 1 92.94 248 ASP B C 1
ATOM 4067 O O . ASP B 1 248 ? 6.625 -8.883 -22.688 1 92.94 248 ASP B O 1
ATOM 4071 N N . GLU B 1 249 ? 8.047 -8.336 -21.047 1 93.44 249 GLU B N 1
ATOM 4072 C CA . GLU B 1 249 ? 9.094 -9.211 -21.578 1 93.44 249 GLU B CA 1
ATOM 4073 C C . GLU B 1 249 ? 8.648 -10.672 -21.547 1 93.44 249 GLU B C 1
ATOM 4075 O O . GLU B 1 249 ? 8.914 -11.422 -22.5 1 93.44 249 GLU B O 1
ATOM 4080 N N . TRP B 1 250 ? 7.996 -11.078 -20.531 1 95.19 250 TRP B N 1
ATOM 4081 C CA . TRP B 1 250 ? 7.523 -12.453 -20.375 1 95.19 250 TRP B CA 1
ATOM 4082 C C . TRP B 1 250 ? 6.516 -12.805 -21.469 1 95.19 250 TRP B C 1
ATOM 4084 O O . TRP B 1 250 ? 6.57 -13.898 -22.047 1 95.19 250 TRP B O 1
ATOM 4094 N N . GLU B 1 251 ? 5.617 -11.922 -21.734 1 94.81 251 GLU B N 1
ATOM 4095 C CA . GLU B 1 251 ? 4.629 -12.141 -22.781 1 94.81 251 GLU B CA 1
ATOM 4096 C C . GLU B 1 251 ? 5.301 -12.391 -24.141 1 94.81 251 GLU B C 1
ATOM 4098 O O . GLU B 1 251 ? 4.902 -13.289 -24.875 1 94.81 251 GLU B O 1
ATOM 4103 N N . GLU B 1 252 ? 6.309 -11.609 -24.422 1 94.12 252 GLU B N 1
ATOM 4104 C CA . GLU B 1 252 ? 7.066 -11.805 -25.656 1 94.12 252 GLU B CA 1
ATOM 4105 C C . GLU B 1 252 ? 7.73 -13.18 -25.672 1 94.12 252 GLU B C 1
ATOM 4107 O O . GLU B 1 252 ? 7.746 -13.852 -26.703 1 94.12 252 GLU B O 1
ATOM 4112 N N . ASP B 1 253 ? 8.258 -13.578 -24.562 1 94 253 ASP B N 1
ATOM 4113 C CA . ASP B 1 253 ? 8.914 -14.883 -24.438 1 94 253 ASP B CA 1
ATOM 4114 C C . ASP B 1 253 ? 7.91 -16.016 -24.641 1 94 253 ASP B C 1
ATOM 4116 O O . ASP B 1 253 ? 8.234 -17.031 -25.281 1 94 253 ASP B O 1
ATOM 4120 N N . LEU B 1 254 ? 6.707 -15.836 -24.094 1 94.88 254 LEU B N 1
ATOM 4121 C CA . LEU B 1 254 ? 5.66 -16.844 -24.234 1 94.88 254 LEU B CA 1
ATOM 4122 C C . LEU B 1 254 ? 5.289 -17.031 -25.703 1 94.88 254 LEU B C 1
ATOM 4124 O O . LEU B 1 254 ? 5.211 -18.172 -26.188 1 94.88 254 LEU B O 1
ATOM 4128 N N . ILE B 1 255 ? 5.145 -15.945 -26.406 1 93.69 255 ILE B N 1
ATOM 4129 C CA . ILE B 1 255 ? 4.754 -15.977 -27.812 1 93.69 255 ILE B CA 1
ATOM 4130 C C . ILE B 1 255 ? 5.852 -16.641 -28.641 1 93.69 255 ILE B C 1
ATOM 4132 O O . ILE B 1 255 ? 5.566 -17.438 -29.531 1 93.69 255 ILE B O 1
ATOM 4136 N N . ALA B 1 256 ? 7.074 -16.406 -28.312 1 93.62 256 ALA B N 1
ATOM 4137 C CA . ALA B 1 256 ? 8.227 -16.938 -29.031 1 93.62 256 ALA B CA 1
ATOM 4138 C C . ALA B 1 256 ? 8.477 -18.406 -28.656 1 93.62 256 ALA B C 1
ATOM 4140 O O . ALA B 1 256 ? 9.188 -19.109 -29.375 1 93.62 256 ALA B O 1
ATOM 4141 N N . GLY B 1 257 ? 7.848 -18.875 -27.5 1 89.81 257 GLY B N 1
ATOM 4142 C CA . GLY B 1 257 ? 8.031 -20.25 -27.031 1 89.81 257 GLY B CA 1
ATOM 4143 C C . GLY B 1 257 ? 9.375 -20.469 -26.344 1 89.81 257 GLY B C 1
ATOM 4144 O O . GLY B 1 257 ? 9.914 -21.578 -26.375 1 89.81 257 GLY B O 1
ATOM 4145 N N . ASN B 1 258 ? 9.906 -19.375 -25.781 1 87.5 258 ASN B N 1
ATOM 4146 C CA . ASN B 1 258 ? 11.188 -19.469 -25.094 1 87.5 258 ASN B CA 1
ATOM 4147 C C . ASN B 1 258 ? 11.023 -20.062 -23.688 1 87.5 258 ASN B C 1
ATOM 4149 O O . ASN B 1 258 ? 10.125 -19.672 -22.953 1 87.5 258 ASN B O 1
ATOM 4153 N N . LYS B 1 259 ? 11.852 -21.078 -23.328 1 84.31 259 LYS B N 1
ATOM 4154 C CA . LYS B 1 259 ? 11.875 -21.656 -21.984 1 84.31 259 LYS B CA 1
ATOM 4155 C C . LYS B 1 259 ? 12.703 -20.797 -21.047 1 84.31 259 LYS B C 1
ATOM 4157 O O . LYS B 1 259 ? 13.578 -20.047 -21.469 1 84.31 259 LYS B O 1
ATOM 4162 N N . PRO B 1 260 ? 12.305 -20.922 -19.797 1 76.88 260 PRO B N 1
ATOM 4163 C CA . PRO B 1 260 ? 13.188 -20.234 -18.844 1 76.88 260 PRO B CA 1
ATOM 4164 C C . PRO B 1 260 ? 14.625 -20.734 -18.906 1 76.88 260 PRO B C 1
ATOM 4166 O O . PRO B 1 260 ? 14.867 -21.922 -19.125 1 76.88 260 PRO B O 1
ATOM 4169 N N . GLN B 1 261 ? 15.461 -19.719 -19.219 1 65 261 GLN B N 1
ATOM 4170 C CA . GLN B 1 261 ? 16.875 -20.078 -19.359 1 65 261 GLN B CA 1
ATOM 4171 C C . GLN B 1 261 ? 17.578 -20.016 -18 1 65 261 GLN B C 1
ATOM 4173 O O . GLN B 1 261 ? 17.203 -19.234 -17.141 1 65 261 GLN B O 1
ATOM 4178 N N . PRO B 1 262 ? 18.547 -21.078 -17.891 1 58.78 262 PRO B N 1
ATOM 4179 C CA . PRO B 1 262 ? 19.375 -20.969 -16.688 1 58.78 262 PRO B CA 1
ATOM 4180 C C . PRO B 1 262 ? 20.016 -19.594 -16.531 1 58.78 262 PRO B C 1
ATOM 4182 O O . PRO B 1 262 ? 20.266 -18.906 -17.531 1 58.78 262 PRO B O 1
#

pLDDT: mean 96.82, std 3.98, range [58.78, 98.94]

InterPro domains:
  IPR001279 Metallo-beta-lactamase [PF00753] (24-210)
  IPR001279 Metallo-beta-lactamase [SM00849] (23-210)
  IPR036866 Ribonuclease Z/Hydroxyacylglutathione hydrolase-like [G3DSA:3.60.15.10] (3-235)
  IPR036866 Ribonuclease Z/Hydroxyacylglutathione hydrolase-like [SSF56281] (16-231)
  IPR050662 Secondary metabolite biosynthesis-associated thioesterase [PTHR23131] (2-228)